Protein AF-A0A933LDY6-F1 (afdb_monomer_lite)

Foldseek 3Di:
DADPQPRHDDDPPDQADPPQRDGPPPPDPDDPPDDDPDDDDDDDDDDDDPPDPDPPDDDDDDDDDPDDPPDDDDDDPDDDPDPDDDPDDDDDDDDDDDDDDDDDDDDPPDDPPPPLVQQAPQDPDPQLVLLLVLLVLLLVLQPDFFKKKFKDDPDTDIDTDGLCNLAVLLNVLSNQLSVQLNQLVRSVSSVQLLSLLLNLLSLLLLLLSLLLSLLSRVVSVVSNVVSVVVSVGDIDMDMDRDPSSVSSNVSNVSSNVSNVVSCVSLPDPPAAADLVLLVLLLLLLVLLLVQLLPDDDQFHSCQLQDFLADDDPVVVVVVVVPPDDDDDDDYHGRVSSVSLNSLSVSLNCQSNQLSVSRASSSLSSNCSNCRSQLSLQVCLQVVPDPHRAHRSNGGPPDPGRHGGPSSVSSSVSNVVSSVSSNVSNVVVSVD

Secondary structure (DSSP, 8-state):
-B-TTT--B--TT-SB-TTT--B-TT-----TT------PPP---PPPP---PPPPPP----PPPPP---PPPP--------------------PPP----------------------------HHHHHHHHHHHHHHHHHHSEEEEEEEEESS-EEEEEEHHHH-TTHHHHHHHHHHHHHHHHHHHHTT-HHHHHHHHHHHHHHHHHHHHHHHHHHHHHHHHHHHHHHTT--EEEEEEE-HHHHHHHHHHHHHHHHHHHHGGGGG--S----HHHHHHHHHHHHHHHHHTTS--TT--SGGGT--S----HHHHHHHHH-TTS---SSS---HHHHHHHHHHHHHHHHHHHHHHH-SHHHHHHHHHHHHHHHHHHHHHHTT-SSS---GGGSSTT-S--PPPHHHHHHHHHHHHHHHHHHHHHHHTT--

Radius of gyration: 30.81 Å; chains: 1; bounding box: 64×59×115 Å

Sequence (431 aa):
MFCPSCGVGAQTGQKFCSSCGASLTGVPLGDISDLPTEAVPAAGAFLPPPSFAPPPAPTNSSAPTPPTVVEPAPLDPTVFDFEQYDTTGSLQVITPPTDVLPTQAQGPVTAEVPAVEDAQPFGLTPLLILAVLTGAVTILAAVLDQISYRVSGDVNDALSLTMNDLSSNSLVACIIASVLLVAGAAIGATGRRIGVGLAGGTGLALAGFAAFTASQDVAVLDTLKRGLAEGGITYQLTTTLEVGFWLSIATAVLGALIAGVSVVGALDRRARIHPAVGAAGVLGTLAVVIGSLLPQQSGALADNFSSDQAVGAVQFWKAFFRLTLDIDHASQPPITTYLRLLVLFLLLVGGLVGFIAGTRWGVGMALGSVSVSVWLWASSWAEVGDLPFGIASGNVGSTDFTPHVVTSVGMVVVLVSTCTGAVLAFTSQRR

Structure (mmCIF, N/CA/C/O backbone):
data_AF-A0A933LDY6-F1
#
_entry.id   AF-A0A933LDY6-F1
#
loop_
_atom_site.group_PDB
_atom_site.id
_atom_site.type_symbol
_atom_site.label_atom_id
_atom_site.label_alt_id
_atom_site.label_comp_id
_atom_site.label_asym_id
_atom_site.label_entity_id
_atom_site.label_seq_id
_atom_site.pdbx_PDB_ins_code
_atom_site.Cartn_x
_atom_site.Cartn_y
_atom_site.Cartn_z
_atom_site.occupancy
_atom_site.B_iso_or_equiv
_atom_site.auth_seq_id
_atom_site.auth_comp_id
_atom_site.auth_asym_id
_atom_site.auth_atom_id
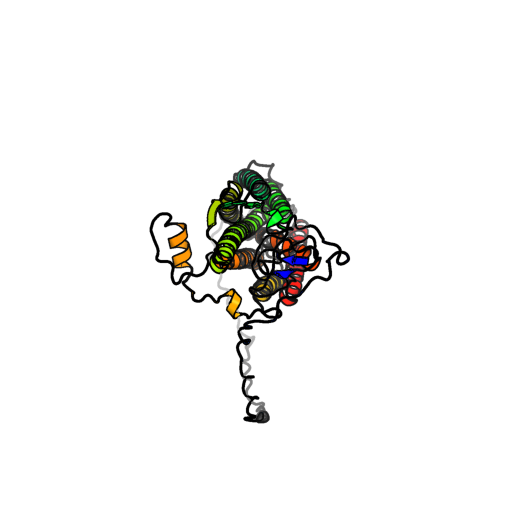_atom_site.pdbx_PDB_model_num
ATOM 1 N N . MET A 1 1 ? 6.153 -18.322 -29.793 1.00 74.06 1 MET A N 1
ATOM 2 C CA . MET A 1 1 ? 6.594 -17.062 -30.436 1.00 74.06 1 MET A CA 1
ATOM 3 C C . MET A 1 1 ? 8.059 -16.837 -30.094 1.00 74.06 1 MET A C 1
ATOM 5 O O . MET A 1 1 ? 8.483 -17.295 -29.041 1.00 74.06 1 MET A O 1
ATOM 9 N N . PHE A 1 2 ? 8.840 -16.206 -30.966 1.00 74.62 2 PHE A N 1
ATOM 10 C CA . PHE A 1 2 ? 10.240 -15.872 -30.683 1.00 74.62 2 PHE A CA 1
ATOM 11 C C . PHE A 1 2 ? 10.378 -14.361 -30.576 1.00 74.62 2 PHE A C 1
ATOM 13 O O . PHE A 1 2 ? 9.710 -13.627 -31.305 1.00 74.62 2 PHE A O 1
ATOM 20 N N . CYS A 1 3 ? 11.210 -13.898 -29.649 1.00 73.38 3 CYS A N 1
ATOM 21 C CA . CYS A 1 3 ? 11.494 -12.480 -29.533 1.00 73.38 3 CYS A CA 1
ATOM 22 C C . CYS A 1 3 ? 12.214 -11.997 -30.805 1.00 73.38 3 CYS A C 1
ATOM 24 O O . CYS A 1 3 ? 13.263 -12.551 -31.133 1.00 73.38 3 CYS A O 1
ATOM 26 N N . PRO A 1 4 ? 11.714 -10.964 -31.508 1.00 69.62 4 PRO A N 1
ATOM 27 C CA . PRO A 1 4 ? 12.361 -10.456 -32.719 1.00 69.62 4 PRO A CA 1
ATOM 28 C C . PRO A 1 4 ? 13.710 -9.780 -32.436 1.00 69.62 4 PRO A C 1
ATOM 30 O O . PRO A 1 4 ? 14.502 -9.600 -33.352 1.00 69.62 4 PRO A O 1
ATOM 33 N N . SER A 1 5 ? 13.975 -9.419 -31.176 1.00 71.31 5 SER A N 1
ATOM 34 C CA . SER A 1 5 ? 15.226 -8.785 -30.756 1.00 71.31 5 SER A CA 1
ATOM 35 C C . SER A 1 5 ? 16.330 -9.808 -30.459 1.00 71.31 5 SER A C 1
ATOM 37 O O . SER A 1 5 ? 17.430 -9.693 -30.986 1.00 71.31 5 SER A O 1
ATOM 39 N N . CYS A 1 6 ? 16.044 -10.848 -29.664 1.00 76.19 6 CYS A N 1
ATOM 40 C CA . CYS A 1 6 ? 17.070 -11.796 -29.198 1.00 76.19 6 CYS A CA 1
ATOM 41 C C . CYS A 1 6 ? 16.878 -13.248 -29.665 1.00 76.19 6 CYS A C 1
ATOM 43 O O . CYS A 1 6 ? 17.695 -14.108 -29.348 1.00 76.19 6 CYS A O 1
ATOM 45 N N . GLY A 1 7 ? 15.787 -13.559 -30.371 1.00 70.62 7 GLY A N 1
ATOM 46 C CA . GLY A 1 7 ? 15.494 -14.904 -30.874 1.00 70.62 7 GLY A CA 1
ATOM 47 C C . GLY A 1 7 ? 15.113 -15.935 -29.805 1.00 70.62 7 GLY A C 1
ATOM 48 O O . GLY A 1 7 ? 14.881 -17.094 -30.142 1.00 70.62 7 GLY A O 1
ATOM 49 N N . VAL A 1 8 ? 15.017 -15.553 -28.526 1.00 79.81 8 VAL A N 1
ATOM 50 C CA . VAL A 1 8 ? 14.628 -16.465 -27.438 1.00 79.81 8 VAL A CA 1
ATOM 51 C C . VAL A 1 8 ? 13.125 -16.748 -27.489 1.00 79.81 8 VAL A C 1
ATOM 53 O O . VAL A 1 8 ? 12.316 -15.872 -27.812 1.00 79.81 8 VAL A O 1
ATOM 56 N N . GLY A 1 9 ? 12.745 -17.991 -27.183 1.00 72.69 9 GLY A N 1
ATOM 57 C CA . GLY A 1 9 ? 11.349 -18.412 -27.118 1.00 72.69 9 GLY A CA 1
ATOM 58 C C . GLY A 1 9 ? 10.591 -17.649 -26.032 1.00 72.69 9 GLY A C 1
ATOM 59 O O . GLY A 1 9 ? 10.960 -17.698 -24.862 1.00 72.69 9 GLY A O 1
ATOM 60 N N . ALA A 1 10 ? 9.527 -16.959 -26.429 1.00 79.56 10 ALA A N 1
ATOM 61 C CA . ALA A 1 10 ? 8.610 -16.272 -25.534 1.00 79.56 10 ALA A CA 1
ATOM 62 C C . ALA A 1 10 ? 7.290 -17.048 -25.426 1.00 79.56 10 ALA A C 1
ATOM 64 O O . ALA A 1 10 ? 6.814 -17.654 -26.398 1.00 79.56 10 ALA A O 1
ATOM 65 N N . GLN A 1 11 ? 6.713 -17.038 -24.226 1.00 72.50 11 GLN A N 1
ATOM 66 C CA . GLN A 1 11 ? 5.438 -17.693 -23.951 1.00 72.50 11 GLN A CA 1
ATOM 67 C C . GLN A 1 11 ? 4.286 -16.881 -24.552 1.00 72.50 11 GLN A C 1
ATOM 69 O O . GLN A 1 11 ? 4.320 -15.650 -24.588 1.00 72.50 11 GLN A O 1
ATOM 74 N N . THR A 1 12 ? 3.259 -17.575 -25.038 1.00 63.41 12 THR A N 1
ATOM 75 C CA . THR A 1 12 ? 2.059 -16.949 -25.603 1.00 63.41 12 THR A CA 1
ATOM 76 C C . THR A 1 12 ? 1.403 -16.045 -24.553 1.00 63.41 12 THR A C 1
ATOM 78 O O . THR A 1 12 ? 1.076 -16.516 -23.469 1.00 63.41 12 THR A O 1
ATOM 81 N N . GLY A 1 13 ? 1.229 -14.756 -24.865 1.00 68.75 13 GLY A N 1
ATOM 82 C CA . GLY A 1 13 ? 0.670 -13.752 -23.944 1.00 68.75 13 GLY A CA 1
ATOM 83 C C . GLY A 1 13 ? 1.704 -12.888 -23.206 1.00 68.75 13 GLY A C 1
ATOM 84 O O . GLY A 1 13 ? 1.324 -11.901 -22.580 1.00 68.75 13 GLY A O 1
ATOM 85 N N . GLN A 1 14 ? 3.007 -13.182 -23.312 1.00 72.19 14 GLN A N 1
ATOM 86 C CA . GLN A 1 14 ? 4.049 -12.305 -22.765 1.00 72.19 14 GLN A CA 1
ATOM 87 C C . GLN A 1 14 ? 4.124 -10.987 -23.544 1.00 72.19 14 GLN A C 1
ATOM 89 O O . GLN A 1 14 ? 4.352 -10.988 -24.753 1.00 72.19 14 GLN A O 1
ATOM 94 N N . LYS A 1 15 ? 3.985 -9.859 -22.835 1.00 76.25 15 LYS A N 1
ATOM 95 C CA . LYS A 1 15 ? 4.167 -8.508 -23.398 1.00 76.25 15 LYS A CA 1
ATOM 96 C C . LYS A 1 15 ? 5.639 -8.123 -23.545 1.00 76.25 15 LYS A C 1
ATOM 98 O O . LYS A 1 15 ? 5.948 -7.269 -24.364 1.00 76.25 15 LYS A O 1
ATOM 103 N N . PHE A 1 16 ? 6.537 -8.775 -22.807 1.00 78.88 16 PHE A N 1
ATOM 104 C CA . PHE A 1 16 ? 7.978 -8.524 -22.841 1.00 78.88 16 PHE A CA 1
ATOM 105 C C . PHE A 1 16 ? 8.756 -9.838 -22.862 1.00 78.88 16 PHE A C 1
ATOM 107 O O . PHE A 1 16 ? 8.348 -10.826 -22.250 1.00 78.88 16 PHE A O 1
ATOM 114 N N . CYS A 1 17 ? 9.893 -9.854 -23.554 1.00 75.44 17 CYS A N 1
ATOM 115 C CA . CYS A 1 17 ? 10.797 -10.994 -23.544 1.00 75.44 17 CYS A CA 1
ATOM 116 C C . CYS A 1 17 ? 11.490 -11.109 -22.182 1.00 75.44 17 CYS A C 1
ATOM 118 O O . CYS A 1 17 ? 12.206 -10.198 -21.774 1.00 75.44 17 CYS A O 1
ATOM 120 N N . SER A 1 18 ? 11.354 -12.256 -21.517 1.00 71.94 18 SER A N 1
ATOM 121 C CA . SER A 1 18 ? 12.013 -12.524 -20.231 1.00 71.94 18 SER A CA 1
ATOM 122 C C . SER A 1 18 ? 13.542 -12.542 -20.304 1.00 71.94 18 SER A C 1
ATOM 124 O O . SER A 1 18 ? 14.196 -12.403 -19.277 1.00 71.94 18 SER A O 1
ATOM 126 N N . SER A 1 19 ? 14.118 -12.715 -21.498 1.00 69.44 19 SER A N 1
ATOM 127 C CA . SER A 1 19 ? 15.571 -12.765 -21.676 1.00 69.44 19 SER A CA 1
ATOM 128 C C . SER A 1 19 ? 16.202 -11.404 -21.946 1.00 69.44 19 SER A C 1
ATOM 130 O O . SER A 1 19 ? 17.315 -11.178 -21.493 1.00 69.44 19 SER A O 1
ATOM 132 N N . CYS A 1 20 ? 15.554 -10.529 -22.718 1.00 68.69 20 CYS A N 1
ATOM 133 C CA . CYS A 1 20 ? 16.166 -9.266 -23.159 1.00 68.69 20 CYS A CA 1
ATOM 134 C C . CYS A 1 20 ? 15.296 -8.028 -22.899 1.00 68.69 20 CYS A C 1
ATOM 136 O O . CYS A 1 20 ? 15.661 -6.927 -23.297 1.00 68.69 20 CYS A O 1
ATOM 138 N N . GLY A 1 21 ? 14.114 -8.194 -22.301 1.00 66.81 21 GLY A N 1
ATOM 139 C CA . GLY A 1 21 ? 13.194 -7.103 -21.968 1.00 66.81 21 GLY A CA 1
ATOM 140 C C . GLY A 1 21 ? 12.489 -6.447 -23.159 1.00 66.81 21 GLY A C 1
ATOM 141 O O . GLY A 1 21 ? 11.693 -5.535 -22.956 1.00 66.81 21 GLY A O 1
ATOM 142 N N . ALA A 1 22 ? 12.742 -6.890 -24.395 1.00 69.06 22 ALA A N 1
ATOM 143 C CA . ALA A 1 22 ? 12.128 -6.293 -25.579 1.00 69.06 22 ALA A CA 1
ATOM 144 C C . ALA A 1 22 ? 10.609 -6.502 -25.585 1.00 69.06 22 ALA A C 1
ATOM 146 O O . ALA A 1 22 ? 10.127 -7.592 -25.262 1.00 69.06 22 ALA A O 1
ATOM 147 N N . SER A 1 23 ? 9.874 -5.464 -25.987 1.00 77.12 23 SER A N 1
ATOM 148 C CA . SER A 1 23 ? 8.426 -5.534 -26.140 1.00 77.12 23 SER A CA 1
ATOM 149 C C . SER A 1 23 ? 8.034 -6.544 -27.221 1.00 77.12 23 SER A C 1
ATOM 151 O O . SER A 1 23 ? 8.659 -6.634 -28.278 1.00 77.12 23 SER A O 1
ATOM 153 N N . LEU A 1 24 ? 6.999 -7.324 -26.934 1.00 78.62 24 LEU A N 1
ATOM 154 C CA . LEU A 1 24 ? 6.412 -8.328 -27.820 1.00 78.62 24 LEU A CA 1
ATOM 155 C C . LEU A 1 24 ? 4.993 -7.931 -28.258 1.00 78.62 24 LEU A C 1
ATOM 157 O O . LEU A 1 24 ? 4.336 -8.686 -28.979 1.00 78.62 24 LEU A O 1
ATOM 161 N N . THR A 1 25 ? 4.504 -6.752 -27.854 1.00 67.62 25 THR A N 1
ATOM 162 C CA . THR A 1 25 ? 3.221 -6.222 -28.327 1.00 67.62 25 THR A CA 1
ATOM 163 C C . THR A 1 25 ? 3.289 -5.907 -29.823 1.00 67.62 25 THR A C 1
ATOM 165 O O . THR A 1 25 ? 4.160 -5.181 -30.288 1.00 67.62 25 THR A O 1
ATOM 168 N N . GLY A 1 26 ? 2.356 -6.472 -30.595 1.00 58.69 26 GLY A N 1
ATOM 169 C CA . GLY A 1 26 ? 2.263 -6.264 -32.046 1.00 58.69 26 GLY A CA 1
ATOM 170 C C . GLY A 1 26 ? 3.010 -7.285 -32.911 1.00 58.69 26 GLY A C 1
ATOM 171 O O . GLY A 1 26 ? 2.910 -7.204 -34.134 1.00 58.69 26 GLY A O 1
ATOM 172 N N . VAL A 1 27 ? 3.702 -8.271 -32.324 1.00 56.81 27 VAL A N 1
ATOM 173 C CA . VAL A 1 27 ? 4.269 -9.392 -33.093 1.00 56.81 27 VAL A CA 1
ATOM 174 C C . VAL A 1 27 ? 3.124 -10.335 -33.489 1.00 56.81 27 VAL A C 1
ATOM 176 O O . VAL A 1 27 ? 2.488 -10.906 -32.597 1.00 56.81 27 VAL A O 1
ATOM 179 N N . PRO A 1 28 ? 2.812 -10.507 -34.789 1.00 51.94 28 PRO A N 1
ATOM 180 C CA . PRO A 1 28 ? 1.749 -11.412 -35.202 1.00 51.94 28 PRO A CA 1
ATOM 181 C C . PRO A 1 28 ? 2.082 -12.835 -34.743 1.00 51.94 28 PRO A C 1
ATOM 183 O O . PRO A 1 28 ? 3.217 -13.299 -34.880 1.00 51.94 28 PRO A O 1
ATOM 186 N N . LEU A 1 29 ? 1.084 -13.527 -34.189 1.00 52.09 29 LEU A N 1
ATOM 187 C CA . LEU A 1 29 ? 1.144 -14.961 -33.921 1.00 52.09 29 LEU A CA 1
ATOM 188 C C . LEU A 1 29 ? 1.266 -15.671 -35.272 1.00 52.09 29 LEU A C 1
ATOM 190 O O . LEU A 1 29 ? 0.265 -15.976 -35.910 1.00 52.09 29 LEU A O 1
ATOM 194 N N . GLY A 1 30 ? 2.495 -15.849 -35.752 1.00 48.00 30 GLY A N 1
ATOM 195 C CA . GLY A 1 30 ? 2.749 -16.631 -36.951 1.00 48.00 30 GLY A CA 1
ATOM 196 C C . GLY A 1 30 ? 2.315 -18.071 -36.706 1.00 48.00 30 GLY A C 1
ATOM 197 O O . GLY A 1 30 ? 2.852 -18.729 -35.811 1.00 48.00 30 GLY A O 1
ATOM 198 N N . ASP A 1 31 ? 1.344 -18.541 -37.488 1.00 39.34 31 ASP A N 1
ATOM 199 C CA . ASP A 1 31 ? 1.045 -19.962 -37.613 1.00 39.34 31 ASP A CA 1
ATOM 200 C C . ASP A 1 31 ? 2.306 -20.689 -38.092 1.00 39.34 31 ASP A C 1
ATOM 202 O O . ASP A 1 31 ? 2.975 -20.264 -39.034 1.00 39.34 31 ASP A O 1
ATOM 206 N N . ILE A 1 32 ? 2.629 -21.813 -37.454 1.00 48.03 32 ILE A N 1
ATOM 207 C CA . ILE A 1 32 ? 3.851 -22.606 -37.691 1.00 48.03 32 ILE A CA 1
ATOM 208 C C . ILE A 1 32 ? 3.772 -23.379 -39.035 1.00 48.03 32 ILE A C 1
ATOM 210 O O . ILE A 1 32 ? 4.505 -24.334 -39.262 1.00 48.03 32 ILE A O 1
ATOM 214 N N . SER A 1 33 ? 2.881 -22.991 -39.951 1.00 39.97 33 SER A N 1
ATOM 215 C CA . SER A 1 33 ? 2.546 -23.793 -41.135 1.00 39.97 33 SER A CA 1
ATOM 216 C C . SER A 1 33 ? 3.197 -23.323 -42.436 1.00 39.97 33 SER A C 1
ATOM 218 O O . SER A 1 33 ? 3.250 -24.114 -43.370 1.00 39.97 33 SER A O 1
ATOM 220 N N . ASP A 1 34 ? 3.760 -22.112 -42.496 1.00 40.84 34 ASP A N 1
ATOM 221 C CA . ASP A 1 34 ? 4.363 -21.580 -43.725 1.00 40.84 34 ASP A CA 1
ATOM 222 C C . ASP A 1 34 ? 5.789 -21.062 -43.485 1.00 40.84 34 ASP A C 1
ATOM 224 O O . ASP A 1 34 ? 6.027 -19.874 -43.271 1.00 40.84 34 ASP A O 1
ATOM 228 N N . LEU A 1 35 ? 6.768 -21.965 -43.571 1.00 39.31 35 LEU A N 1
ATOM 229 C CA . LEU A 1 35 ? 8.140 -21.602 -43.925 1.00 39.31 35 LEU A CA 1
ATOM 230 C C . LEU A 1 35 ? 8.590 -22.449 -45.125 1.00 39.31 35 LEU A C 1
ATOM 232 O O . LEU A 1 35 ? 8.476 -23.678 -45.078 1.00 39.31 35 LEU A O 1
ATOM 236 N N . PRO A 1 36 ? 9.117 -21.832 -46.200 1.00 38.47 36 PRO A N 1
ATOM 237 C CA . PRO A 1 36 ? 9.726 -22.570 -47.294 1.00 38.47 36 PRO A CA 1
ATOM 238 C C . PRO A 1 36 ? 10.959 -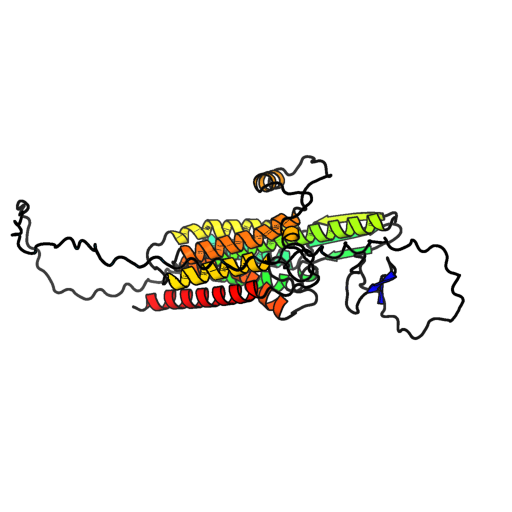23.320 -46.785 1.00 38.47 36 PRO A C 1
ATOM 240 O O . PRO A 1 36 ? 11.818 -22.774 -46.092 1.00 38.47 36 PRO A O 1
ATOM 243 N N . THR A 1 37 ? 11.035 -24.599 -47.144 1.00 42.59 37 THR A N 1
ATOM 244 C CA . THR A 1 37 ? 12.222 -25.437 -46.964 1.00 42.59 37 THR A CA 1
ATOM 245 C C . THR A 1 37 ? 13.303 -24.953 -47.930 1.00 42.59 37 THR A C 1
ATOM 247 O O . THR A 1 37 ? 13.457 -25.506 -49.014 1.00 42.59 37 THR A O 1
ATOM 250 N N . GLU A 1 38 ? 14.043 -23.907 -47.567 1.00 36.94 38 GLU A N 1
ATOM 251 C CA . GLU A 1 38 ? 15.241 -23.495 -48.298 1.00 36.94 38 GLU A CA 1
ATOM 252 C C . GLU A 1 38 ? 16.427 -23.277 -47.350 1.00 36.94 38 GLU A C 1
ATOM 254 O O . GLU A 1 38 ? 16.403 -22.453 -46.443 1.00 36.94 38 GLU A O 1
ATOM 259 N N . ALA A 1 39 ? 17.443 -24.113 -47.583 1.00 32.81 39 ALA A N 1
ATOM 260 C CA . ALA A 1 39 ? 18.852 -24.023 -47.211 1.00 32.81 39 ALA A CA 1
ATOM 261 C C . ALA A 1 39 ? 19.214 -23.277 -45.912 1.00 32.81 39 ALA A C 1
ATOM 263 O O . ALA A 1 39 ? 19.527 -22.091 -45.901 1.00 32.81 39 ALA A O 1
ATOM 264 N N . VAL A 1 40 ? 19.346 -24.061 -44.841 1.00 35.84 40 VAL A N 1
ATOM 265 C CA . VAL A 1 40 ? 20.198 -23.755 -43.685 1.00 35.84 40 VAL A CA 1
ATOM 266 C C . VAL A 1 40 ? 21.640 -23.520 -44.169 1.00 35.84 40 VAL A C 1
ATOM 268 O O . VAL A 1 40 ? 22.250 -24.467 -44.679 1.00 35.84 40 VAL A O 1
ATOM 271 N N . PRO A 1 41 ? 22.240 -22.325 -44.007 1.00 33.31 41 PRO A N 1
ATOM 272 C CA . PRO A 1 41 ? 23.684 -22.205 -44.084 1.00 33.31 41 PRO A CA 1
ATOM 273 C C . PRO A 1 41 ? 24.307 -22.843 -42.837 1.00 33.31 41 PRO A C 1
ATOM 275 O O . PRO A 1 41 ? 23.819 -22.712 -41.715 1.00 33.31 41 PRO A O 1
ATOM 278 N N . ALA A 1 42 ? 25.374 -23.593 -43.089 1.00 28.70 42 ALA A N 1
ATOM 279 C CA . ALA A 1 42 ? 26.071 -24.440 -42.142 1.00 28.70 42 ALA A CA 1
ATOM 280 C C . ALA A 1 42 ? 26.491 -23.721 -40.850 1.00 28.70 42 ALA A C 1
ATOM 282 O O . ALA A 1 42 ? 26.920 -22.568 -40.850 1.00 28.70 42 ALA A O 1
ATOM 283 N N . ALA A 1 43 ? 26.422 -24.491 -39.764 1.00 41.72 43 ALA A N 1
ATOM 284 C CA . ALA A 1 43 ? 26.970 -24.201 -38.453 1.00 41.72 43 ALA A CA 1
ATOM 285 C C . ALA A 1 43 ? 28.381 -23.585 -38.517 1.00 41.72 43 ALA A C 1
ATOM 287 O O . ALA A 1 43 ? 29.308 -24.178 -39.068 1.00 41.72 43 ALA A O 1
ATOM 288 N N . GLY A 1 44 ? 28.546 -22.426 -37.878 1.00 29.08 44 GLY A N 1
ATOM 289 C CA . GLY A 1 44 ? 29.834 -21.777 -37.670 1.00 29.08 44 GLY A CA 1
ATOM 290 C C . GLY A 1 44 ? 29.827 -20.960 -36.380 1.00 29.08 44 GLY A C 1
ATOM 291 O O . GLY A 1 44 ? 29.131 -19.958 -36.296 1.00 29.08 44 GLY A O 1
ATOM 292 N N . ALA A 1 45 ? 30.628 -21.411 -35.409 1.00 27.56 45 ALA A N 1
ATOM 293 C CA . ALA A 1 45 ? 30.982 -20.763 -34.140 1.00 27.56 45 ALA A CA 1
ATOM 294 C C . ALA A 1 45 ? 29.877 -20.625 -33.070 1.00 27.56 45 ALA A C 1
ATOM 296 O O . ALA A 1 45 ? 29.500 -19.533 -32.656 1.00 27.56 45 ALA A O 1
ATOM 297 N N . PHE A 1 46 ? 29.468 -21.769 -32.512 1.00 31.20 46 PHE A N 1
ATOM 298 C CA . PHE A 1 46 ? 29.059 -21.819 -31.107 1.00 31.20 46 PHE A CA 1
ATOM 299 C C . PHE A 1 46 ? 30.225 -21.340 -30.229 1.00 31.20 46 PHE A C 1
ATOM 301 O O . PHE A 1 46 ? 31.313 -21.919 -30.280 1.00 31.20 46 PHE A O 1
ATOM 308 N N . LEU A 1 47 ? 29.996 -20.338 -29.381 1.00 29.67 47 LEU A N 1
ATOM 309 C CA . LEU A 1 47 ? 30.750 -20.255 -28.133 1.00 29.67 47 LEU A CA 1
ATOM 310 C C . LEU A 1 47 ? 30.336 -21.464 -27.276 1.00 29.67 47 LEU A C 1
ATOM 312 O O . LEU A 1 47 ? 29.135 -21.734 -27.170 1.00 29.67 47 LEU A O 1
ATOM 316 N N . PRO A 1 48 ? 31.280 -22.224 -26.692 1.00 31.86 48 PRO A N 1
ATOM 317 C CA . PRO A 1 48 ? 30.911 -23.274 -25.759 1.00 31.86 48 PRO A CA 1
ATOM 318 C C . PRO A 1 48 ? 30.178 -22.643 -24.563 1.00 31.86 48 PRO A C 1
ATOM 320 O O . PRO A 1 48 ? 30.574 -21.562 -24.113 1.00 31.86 48 PRO A O 1
ATOM 323 N N . PRO A 1 49 ? 29.129 -23.293 -24.025 1.00 38.25 49 PRO A N 1
ATOM 324 C CA . PRO A 1 49 ? 28.552 -22.871 -22.756 1.00 38.25 49 PRO A CA 1
ATOM 325 C C . PRO A 1 49 ? 29.660 -22.844 -21.691 1.00 38.25 49 PRO A C 1
ATOM 327 O O . PRO A 1 49 ? 30.557 -23.696 -21.741 1.00 38.25 49 PRO A O 1
ATOM 330 N N . PRO A 1 50 ? 29.638 -21.903 -20.728 1.00 32.53 50 PRO A N 1
ATOM 331 C CA . PRO A 1 50 ? 30.572 -21.947 -19.616 1.00 32.53 50 PRO A CA 1
ATOM 332 C C . PRO A 1 50 ? 30.440 -23.307 -18.923 1.00 32.53 50 PRO A C 1
ATOM 334 O O . PRO A 1 50 ? 29.406 -23.646 -18.350 1.00 32.53 50 PRO A O 1
ATOM 337 N N . SER A 1 51 ? 31.503 -24.106 -19.025 1.00 32.41 51 SER A N 1
ATOM 338 C CA . SER A 1 51 ? 31.684 -25.334 -18.263 1.00 32.41 51 SER A CA 1
ATOM 339 C C . SER A 1 51 ? 31.841 -24.948 -16.797 1.00 32.41 51 SER A C 1
ATOM 341 O O . SER A 1 51 ? 32.956 -24.770 -16.304 1.00 32.41 51 SER A O 1
ATOM 343 N N . PHE A 1 52 ? 30.729 -24.828 -16.082 1.00 41.84 52 PHE A N 1
ATOM 344 C CA . PHE A 1 52 ? 30.767 -24.939 -14.636 1.00 41.84 52 PHE A CA 1
ATOM 345 C C . PHE A 1 52 ? 31.019 -26.408 -14.316 1.00 41.84 52 PHE A C 1
ATOM 347 O O . PHE A 1 52 ? 30.172 -27.267 -14.565 1.00 41.84 52 PHE A O 1
ATOM 354 N N . ALA A 1 53 ? 32.216 -26.703 -13.808 1.00 33.62 53 ALA A N 1
ATOM 355 C CA . ALA A 1 53 ? 32.453 -27.977 -13.151 1.00 33.62 53 ALA A CA 1
ATOM 356 C C . ALA A 1 53 ? 31.351 -28.164 -12.093 1.00 33.62 53 ALA A C 1
ATOM 358 O O . ALA A 1 53 ? 31.077 -27.212 -11.351 1.00 33.62 53 ALA A O 1
ATOM 359 N N . PRO A 1 54 ? 30.697 -29.337 -12.017 1.00 46.22 54 PRO A N 1
ATOM 360 C CA . PRO A 1 54 ? 29.783 -29.598 -10.920 1.00 46.22 54 PRO A CA 1
ATOM 361 C C . PRO A 1 54 ? 30.545 -29.367 -9.607 1.00 46.22 54 PRO A C 1
ATOM 363 O O . PRO A 1 54 ? 31.707 -29.784 -9.506 1.00 46.22 54 PRO A O 1
ATOM 366 N N . PRO A 1 55 ? 29.945 -28.674 -8.621 1.00 48.47 55 PRO A N 1
ATOM 367 C CA . PRO A 1 55 ? 30.582 -28.499 -7.326 1.00 48.47 55 PRO A CA 1
ATOM 368 C C . PRO A 1 55 ? 30.986 -29.879 -6.787 1.00 48.47 55 PRO A C 1
ATOM 370 O O . PRO A 1 55 ? 30.241 -30.848 -6.988 1.00 48.47 55 PRO A O 1
ATOM 373 N N . PRO A 1 56 ? 32.168 -30.006 -6.155 1.00 46.59 56 PRO A N 1
ATOM 374 C CA . PRO A 1 56 ? 32.607 -31.281 -5.611 1.00 46.59 56 PRO A CA 1
ATOM 375 C C . PRO A 1 56 ? 31.511 -31.840 -4.704 1.00 46.59 56 PRO A C 1
ATOM 377 O O . PRO A 1 56 ? 30.933 -31.108 -3.896 1.00 46.59 56 PRO A O 1
ATOM 380 N N . ALA A 1 57 ? 31.211 -33.131 -4.872 1.00 45.31 57 ALA A N 1
ATOM 381 C CA . ALA A 1 57 ? 30.280 -33.839 -4.007 1.00 45.31 57 ALA A CA 1
ATOM 382 C C . ALA A 1 57 ? 30.648 -33.556 -2.540 1.00 45.31 57 ALA A C 1
ATOM 384 O O . ALA A 1 57 ? 31.843 -33.562 -2.220 1.00 45.31 57 ALA A O 1
ATOM 385 N N . PRO A 1 58 ? 29.664 -33.288 -1.661 1.00 44.97 58 PRO A N 1
ATOM 386 C CA . PRO A 1 58 ? 29.941 -32.992 -0.267 1.00 44.97 58 PRO A CA 1
ATOM 387 C C . PRO A 1 58 ? 30.786 -34.121 0.314 1.00 44.97 58 PRO A C 1
ATOM 389 O O . PRO A 1 58 ? 30.389 -35.288 0.328 1.00 44.97 58 PRO A O 1
ATOM 392 N N . THR A 1 59 ? 31.989 -33.773 0.758 1.00 35.41 59 THR A N 1
ATOM 393 C CA . THR A 1 59 ? 32.821 -34.660 1.550 1.00 35.41 59 THR A CA 1
ATOM 394 C C . THR A 1 59 ? 32.053 -34.973 2.824 1.00 35.41 59 THR A C 1
ATOM 396 O O . THR A 1 59 ? 31.815 -34.101 3.657 1.00 35.41 59 THR A O 1
ATOM 399 N N . ASN A 1 60 ? 31.638 -36.234 2.951 1.00 50.66 60 ASN A N 1
ATOM 400 C CA . ASN A 1 60 ? 31.133 -36.805 4.191 1.00 50.66 60 ASN A CA 1
ATOM 401 C C . ASN A 1 60 ? 32.112 -36.460 5.318 1.00 50.66 60 ASN A C 1
ATOM 403 O O . ASN A 1 60 ? 33.206 -37.019 5.378 1.00 50.66 60 ASN A O 1
ATOM 407 N N . SER A 1 61 ? 31.724 -35.540 6.198 1.00 39.78 61 SER A N 1
ATOM 408 C CA . SER A 1 61 ? 32.477 -35.253 7.409 1.00 39.78 61 SER A CA 1
ATOM 409 C C . SER A 1 61 ? 31.527 -35.030 8.577 1.00 39.78 61 SER A C 1
ATOM 411 O O . SER A 1 61 ? 30.746 -34.080 8.609 1.00 39.78 61 SER A O 1
ATOM 413 N N . SER A 1 62 ? 31.666 -35.943 9.540 1.00 39.38 62 SER A N 1
ATOM 414 C CA . SER A 1 62 ? 31.064 -36.020 10.877 1.00 39.38 62 SER A CA 1
ATOM 415 C C . SER A 1 62 ? 29.550 -36.241 10.959 1.00 39.38 62 SER A C 1
ATOM 417 O O . SER A 1 62 ? 28.738 -35.326 10.870 1.00 39.38 62 SER A O 1
ATOM 419 N N . ALA A 1 63 ? 29.203 -37.501 11.238 1.00 45.56 63 ALA A N 1
ATOM 420 C CA . ALA A 1 63 ? 27.938 -37.901 11.836 1.00 45.56 63 ALA A CA 1
ATOM 421 C C . ALA A 1 63 ? 27.619 -37.046 13.082 1.00 45.56 63 ALA A C 1
ATOM 423 O O . ALA A 1 63 ? 28.541 -36.703 13.829 1.00 45.56 63 ALA A O 1
ATOM 424 N N . PRO A 1 64 ? 26.339 -36.727 13.343 1.00 47.16 64 PRO A N 1
ATOM 425 C CA . PRO A 1 64 ? 25.954 -36.049 14.568 1.00 47.16 64 PRO A CA 1
ATOM 426 C C . PRO A 1 64 ? 26.272 -36.953 15.761 1.00 47.16 64 PRO A C 1
ATOM 428 O O . PRO A 1 64 ? 25.796 -38.087 15.848 1.00 47.16 64 PRO A O 1
ATOM 431 N N . THR A 1 65 ? 27.084 -36.446 16.686 1.00 46.16 65 THR A N 1
ATOM 432 C CA . THR A 1 65 ? 27.227 -37.026 18.019 1.00 46.16 65 THR A CA 1
ATOM 433 C C . THR A 1 65 ? 25.827 -37.119 18.638 1.00 46.16 65 THR A C 1
ATOM 435 O O . THR A 1 65 ? 25.097 -36.122 18.602 1.00 46.16 65 THR A O 1
ATOM 438 N N . PRO A 1 66 ? 25.407 -38.280 19.171 1.00 59.06 66 PRO A N 1
ATOM 439 C CA . PRO A 1 66 ? 24.121 -38.386 19.846 1.00 59.06 66 PRO A CA 1
ATOM 440 C C . PRO A 1 66 ? 24.066 -37.377 21.003 1.00 59.06 66 PRO A C 1
ATOM 442 O O . PRO A 1 66 ? 25.097 -37.125 21.635 1.00 59.06 66 PRO A O 1
ATOM 445 N N . PRO A 1 67 ? 22.895 -36.781 21.289 1.00 58.19 67 PRO A N 1
ATOM 446 C CA . PRO A 1 67 ? 22.766 -35.871 22.413 1.00 58.19 67 PRO A CA 1
ATOM 447 C C . PRO A 1 67 ? 23.143 -36.616 23.695 1.00 58.19 67 PRO A C 1
ATOM 449 O O . PRO A 1 67 ? 22.558 -37.651 24.018 1.00 58.19 67 PRO A O 1
ATOM 452 N N . THR A 1 68 ? 24.126 -36.088 24.424 1.00 54.66 68 THR A N 1
ATOM 453 C CA . THR A 1 68 ? 24.383 -36.493 25.803 1.00 54.66 68 THR A CA 1
ATOM 454 C C . THR A 1 68 ? 23.109 -36.224 26.592 1.00 54.66 68 THR A C 1
ATOM 456 O O . THR A 1 68 ? 22.742 -35.071 26.823 1.00 54.66 68 THR A O 1
ATOM 459 N N . VAL A 1 69 ? 22.414 -37.295 26.968 1.00 55.75 69 VAL A N 1
ATOM 460 C CA . VAL A 1 69 ? 21.336 -37.254 27.950 1.00 55.75 69 VAL A CA 1
ATOM 461 C C . VAL A 1 69 ? 21.966 -36.781 29.253 1.00 55.75 69 VAL A C 1
ATOM 463 O O . VAL A 1 69 ? 22.698 -37.521 29.904 1.00 55.75 69 VAL A O 1
ATOM 466 N N . VAL A 1 70 ? 21.730 -35.518 29.602 1.00 51.75 70 VAL A N 1
ATOM 467 C CA . VAL A 1 70 ? 21.954 -35.044 30.964 1.00 51.75 70 VAL A CA 1
ATOM 468 C C . VAL A 1 70 ? 20.827 -35.642 31.790 1.00 51.75 70 VAL A C 1
ATOM 470 O O . VAL A 1 70 ? 19.678 -35.211 31.699 1.00 51.75 70 VAL A O 1
ATOM 473 N N . GLU A 1 71 ? 21.152 -36.691 32.536 1.00 50.84 71 GLU A N 1
ATOM 474 C CA . GLU A 1 71 ? 20.291 -37.223 33.582 1.00 50.84 71 GLU A CA 1
ATOM 475 C C . GLU A 1 71 ? 20.051 -36.102 34.610 1.00 50.84 71 GLU A C 1
ATOM 477 O O . GLU A 1 71 ? 21.022 -35.537 35.129 1.00 50.84 71 GLU A O 1
ATOM 482 N N . PRO A 1 72 ? 18.796 -35.691 34.866 1.00 53.72 72 PRO A N 1
ATOM 483 C CA . PRO A 1 72 ? 18.524 -34.692 35.884 1.00 53.72 72 PRO A CA 1
ATOM 484 C C . PRO A 1 72 ? 18.922 -35.262 37.245 1.00 53.72 72 PRO A C 1
ATOM 486 O O . PRO A 1 72 ? 18.462 -36.333 37.641 1.00 53.72 72 PRO A O 1
ATOM 489 N N . ALA A 1 73 ? 19.781 -34.533 37.959 1.00 57.66 73 ALA A N 1
ATOM 490 C CA . ALA A 1 73 ? 20.100 -34.838 39.345 1.00 57.66 73 ALA A CA 1
ATOM 491 C C . ALA A 1 73 ? 18.797 -34.941 40.167 1.00 57.66 73 ALA A C 1
ATOM 493 O O . ALA A 1 73 ? 17.870 -34.155 39.930 1.00 57.66 73 ALA A O 1
ATOM 494 N N . PRO A 1 74 ? 18.701 -35.888 41.117 1.00 54.34 74 PRO A N 1
ATOM 495 C CA . PRO A 1 74 ? 17.526 -36.010 41.966 1.00 54.34 74 PRO A CA 1
ATOM 496 C C . PRO A 1 74 ? 17.293 -34.692 42.711 1.00 54.34 74 PRO A C 1
ATOM 498 O O . PRO A 1 74 ? 18.191 -34.170 43.371 1.00 54.34 74 PRO A O 1
ATOM 501 N N . LEU A 1 75 ? 16.080 -34.154 42.572 1.00 47.81 75 LEU A N 1
ATOM 502 C CA . LEU A 1 75 ? 15.596 -33.035 43.370 1.00 47.81 75 LEU A CA 1
ATOM 503 C C . LEU A 1 75 ? 15.628 -33.448 44.843 1.00 47.81 75 LEU A C 1
ATOM 505 O O . LEU A 1 75 ? 14.903 -34.357 45.248 1.00 47.81 75 LEU A O 1
ATOM 509 N N . ASP A 1 76 ? 16.472 -32.777 45.618 1.00 46.81 76 ASP A N 1
ATOM 510 C CA . ASP A 1 76 ? 16.478 -32.848 47.073 1.00 46.81 76 ASP A CA 1
ATOM 511 C C . ASP A 1 76 ? 15.209 -32.143 47.601 1.00 46.81 76 ASP A C 1
ATOM 513 O O . ASP A 1 76 ? 15.023 -30.953 47.329 1.00 46.81 76 ASP A O 1
ATOM 517 N N . PRO A 1 77 ? 14.278 -32.833 48.287 1.00 51.97 77 PRO A N 1
ATOM 518 C CA . PRO A 1 77 ? 12.994 -32.258 48.684 1.00 51.97 77 PRO A CA 1
ATOM 519 C C . PRO A 1 77 ? 13.059 -31.458 49.993 1.00 51.97 77 PRO A C 1
ATOM 521 O O . PRO A 1 77 ? 12.035 -31.275 50.651 1.00 51.97 77 PRO A O 1
ATOM 524 N N . THR A 1 78 ? 14.225 -30.960 50.398 1.00 52.84 78 THR A N 1
ATOM 525 C CA . THR A 1 78 ? 14.348 -30.171 51.624 1.00 52.84 78 THR A CA 1
ATOM 526 C C . THR A 1 78 ? 14.879 -28.780 51.333 1.00 52.84 78 THR A C 1
ATOM 528 O O . THR A 1 78 ? 16.076 -28.596 51.156 1.00 52.84 78 THR A O 1
ATOM 531 N N . VAL A 1 79 ? 13.946 -27.824 51.292 1.00 48.56 79 VAL A N 1
ATOM 532 C CA . VAL A 1 79 ? 13.984 -26.455 51.855 1.00 48.56 79 VAL A CA 1
ATOM 533 C C . VAL A 1 79 ? 13.022 -25.595 51.023 1.00 48.56 79 VAL A C 1
ATOM 535 O O . VAL A 1 79 ? 13.399 -24.893 50.090 1.00 48.56 79 VAL A O 1
ATOM 538 N N . PHE A 1 80 ? 11.734 -25.689 51.361 1.00 38.12 80 PHE A N 1
ATOM 539 C CA . PHE A 1 80 ? 10.791 -24.590 51.176 1.00 38.12 80 PHE A CA 1
ATOM 540 C C . PHE A 1 80 ? 10.629 -23.946 52.550 1.00 38.12 80 PHE A C 1
ATOM 542 O O . PHE A 1 80 ? 9.931 -24.486 53.406 1.00 38.12 80 PHE A O 1
ATOM 549 N N . ASP A 1 81 ? 11.314 -22.826 52.764 1.00 37.91 81 ASP A N 1
ATOM 550 C CA . ASP A 1 81 ? 11.044 -21.948 53.897 1.00 37.91 81 ASP A CA 1
ATOM 551 C C . ASP A 1 81 ? 9.770 -21.166 53.558 1.00 37.91 81 ASP A C 1
ATOM 553 O O . ASP A 1 81 ? 9.771 -20.235 52.749 1.00 37.91 81 ASP A O 1
ATOM 557 N N . PHE A 1 82 ? 8.642 -21.619 54.101 1.00 40.41 82 PHE A N 1
ATOM 558 C CA . PHE A 1 82 ? 7.432 -20.815 54.143 1.00 40.41 82 PHE A CA 1
ATOM 559 C C . PHE A 1 82 ? 7.603 -19.818 55.284 1.00 40.41 82 PHE A C 1
ATOM 561 O O . PHE A 1 82 ? 7.518 -20.191 56.452 1.00 40.41 82 PHE A O 1
ATOM 568 N N . GLU A 1 83 ? 7.819 -18.548 54.947 1.00 37.97 83 GLU A N 1
ATOM 569 C CA . GLU A 1 83 ? 7.665 -17.455 55.902 1.00 37.97 83 GLU A CA 1
ATOM 570 C C . GLU A 1 83 ? 6.200 -17.434 56.368 1.00 37.97 83 GLU A C 1
ATOM 572 O O . GLU A 1 83 ? 5.274 -16.999 55.677 1.00 37.97 83 GLU A O 1
ATOM 577 N N . GLN A 1 84 ? 5.993 -18.026 57.540 1.00 38.62 84 GLN A N 1
ATOM 578 C CA . GLN A 1 84 ? 4.735 -18.116 58.254 1.00 38.62 84 GLN A CA 1
ATOM 579 C C . GLN A 1 84 ? 4.355 -16.715 58.745 1.00 38.62 84 GLN A C 1
ATOM 581 O O . GLN A 1 84 ? 4.888 -16.223 59.737 1.00 38.62 84 GLN A O 1
ATOM 586 N N . TYR A 1 85 ? 3.426 -16.058 58.051 1.00 39.06 85 TYR A N 1
ATOM 587 C CA . TYR A 1 85 ? 2.796 -14.846 58.566 1.00 39.06 85 TYR A CA 1
ATOM 588 C C . TYR A 1 85 ? 1.873 -15.203 59.735 1.00 39.06 85 TYR A C 1
ATOM 590 O O . TYR A 1 85 ? 0.801 -15.781 59.555 1.00 39.06 85 TYR A O 1
ATOM 598 N N . ASP A 1 86 ? 2.308 -14.828 60.935 1.00 33.50 86 ASP A N 1
ATOM 599 C CA . ASP A 1 86 ? 1.532 -14.882 62.170 1.00 33.50 86 ASP A CA 1
ATOM 600 C C . ASP A 1 86 ? 0.379 -13.863 62.111 1.00 33.50 86 ASP A C 1
ATOM 602 O O . ASP A 1 86 ? 0.560 -12.649 62.240 1.00 33.50 86 ASP A O 1
ATOM 606 N N . THR A 1 87 ? -0.848 -14.346 61.924 1.00 47.38 87 THR A N 1
ATOM 607 C CA . THR A 1 87 ? -2.072 -13.556 62.106 1.00 47.38 87 THR A CA 1
ATOM 608 C C . THR A 1 87 ? -2.448 -13.482 63.584 1.00 47.38 87 THR A C 1
ATOM 610 O O . THR A 1 87 ? -3.430 -14.083 64.003 1.00 47.38 87 THR A O 1
ATOM 613 N N . THR A 1 88 ? -1.699 -12.705 64.367 1.00 47.12 88 THR A N 1
ATOM 614 C CA . THR A 1 88 ? -2.146 -12.165 65.666 1.00 47.12 88 THR A CA 1
ATOM 615 C C . THR A 1 88 ? -1.355 -10.901 65.998 1.00 47.12 88 THR A C 1
ATOM 617 O O . THR A 1 88 ? -0.367 -10.929 66.722 1.00 47.12 88 THR A O 1
ATOM 620 N N . GLY A 1 89 ? -1.799 -9.763 65.461 1.00 34.97 89 GLY A N 1
ATOM 621 C CA . GLY A 1 89 ? -1.260 -8.444 65.782 1.00 34.97 89 GLY A CA 1
ATOM 622 C C . GLY A 1 89 ? -2.365 -7.398 65.702 1.00 34.97 89 GLY A C 1
ATOM 623 O O . GLY A 1 89 ? -2.950 -7.177 64.646 1.00 34.97 89 GLY A O 1
ATOM 624 N N . SER A 1 90 ? -2.690 -6.789 66.838 1.00 40.97 90 SER A N 1
ATOM 625 C CA . SER A 1 90 ? -3.690 -5.731 66.976 1.00 40.97 90 SER A CA 1
ATOM 626 C C . SER A 1 90 ? -3.379 -4.538 66.065 1.00 40.97 90 SER A C 1
ATOM 628 O O . SER A 1 90 ? -2.363 -3.866 66.244 1.00 40.97 90 SER A O 1
ATOM 630 N N . LEU A 1 91 ? -4.281 -4.237 65.132 1.00 37.62 91 LEU A N 1
ATOM 631 C CA . LEU A 1 91 ? -4.263 -3.000 64.354 1.00 37.62 91 LEU A CA 1
ATOM 632 C C . LEU A 1 91 ? -4.559 -1.813 65.282 1.00 37.62 91 LEU A C 1
ATOM 634 O O . LEU A 1 91 ? -5.687 -1.647 65.747 1.00 37.62 91 LEU A O 1
ATOM 638 N N . GLN A 1 92 ? -3.552 -0.979 65.550 1.00 38.34 92 GLN A N 1
ATOM 639 C CA . GLN A 1 92 ? -3.795 0.358 66.081 1.00 38.34 92 GLN A CA 1
ATOM 640 C C . GLN A 1 92 ? -4.369 1.239 64.971 1.00 38.34 92 GLN A C 1
ATOM 642 O O . GLN A 1 92 ? -3.726 1.506 63.958 1.00 38.34 92 GLN A O 1
ATOM 647 N N . VAL A 1 93 ? -5.605 1.681 65.184 1.00 41.50 93 VAL A N 1
ATOM 648 C CA . VAL A 1 93 ? -6.279 2.695 64.377 1.00 41.50 93 VAL A CA 1
ATOM 649 C C . VAL A 1 93 ? -5.629 4.043 64.682 1.00 41.50 93 VAL A C 1
ATOM 651 O O . VAL A 1 93 ? -5.829 4.602 65.757 1.00 41.50 93 VAL A O 1
ATOM 654 N N . ILE A 1 94 ? -4.850 4.574 63.740 1.00 38.53 94 ILE A N 1
ATOM 655 C CA . ILE A 1 94 ? -4.440 5.980 63.760 1.00 38.53 94 ILE A CA 1
ATOM 656 C C . ILE A 1 94 ? -5.598 6.786 63.164 1.00 38.53 94 ILE A C 1
ATOM 658 O O . ILE A 1 94 ? -5.835 6.758 61.958 1.00 38.53 94 ILE A O 1
ATOM 662 N N . THR A 1 95 ? -6.352 7.478 64.015 1.00 39.72 95 THR A N 1
ATOM 663 C CA . THR A 1 95 ? -7.346 8.479 63.605 1.00 39.72 95 THR A CA 1
ATOM 664 C C . THR A 1 95 ? -6.647 9.731 63.059 1.00 39.72 95 THR A C 1
ATOM 666 O O . THR A 1 95 ? -5.800 10.281 63.767 1.00 39.72 95 THR A O 1
ATOM 669 N N . PRO A 1 96 ? -6.991 10.236 61.858 1.00 45.88 96 PRO A N 1
ATOM 670 C CA . PRO A 1 96 ? -6.595 11.581 61.446 1.00 45.88 96 PRO A CA 1
ATOM 671 C C . PRO A 1 96 ? -7.364 12.640 62.263 1.00 45.88 96 PRO A C 1
ATOM 673 O O . PRO A 1 96 ? -8.474 12.358 62.724 1.00 45.88 96 PRO A O 1
ATOM 676 N N . PRO A 1 97 ? -6.799 13.845 62.472 1.00 38.34 97 PRO A N 1
ATOM 677 C CA . PRO A 1 97 ? -7.453 14.882 63.255 1.00 38.34 97 PRO A CA 1
ATOM 678 C C . PRO A 1 97 ? -8.705 15.400 62.542 1.00 38.34 97 PRO A C 1
ATOM 680 O O . PRO A 1 97 ? -8.722 15.632 61.334 1.00 38.34 97 PRO A O 1
ATOM 683 N N . THR A 1 98 ? -9.756 15.552 63.339 1.00 41.84 98 THR A N 1
ATOM 684 C CA . THR A 1 98 ? -11.072 16.069 62.983 1.00 41.84 98 THR A CA 1
ATOM 685 C C . THR A 1 98 ? -10.986 17.548 62.611 1.00 41.84 98 THR A C 1
ATOM 687 O O . THR A 1 98 ? -10.839 18.382 63.500 1.00 41.84 98 THR A O 1
ATOM 690 N N . ASP A 1 99 ? -11.166 17.875 61.332 1.00 34.53 99 ASP A N 1
ATOM 691 C CA . ASP A 1 99 ? -11.633 19.197 60.914 1.00 34.53 99 ASP A CA 1
ATOM 692 C C . ASP A 1 99 ? -13.081 19.083 60.428 1.00 34.53 99 ASP A C 1
ATOM 694 O O . ASP A 1 99 ? -13.439 18.268 59.576 1.00 34.53 99 ASP A O 1
ATOM 698 N N . VAL A 1 100 ? -13.935 19.878 61.062 1.00 43.66 100 VAL A N 1
ATOM 699 C CA . VAL A 1 100 ? -15.391 19.891 60.925 1.00 43.66 100 VAL A CA 1
ATOM 700 C C . VAL A 1 100 ? -15.791 20.733 59.711 1.00 43.66 100 VAL A C 1
ATOM 702 O O . VAL A 1 100 ? -15.498 21.923 59.694 1.00 43.66 100 VAL A O 1
ATOM 705 N N . LEU A 1 101 ? -16.540 20.168 58.754 1.00 35.38 101 LEU A N 1
ATOM 706 C CA . LEU A 1 101 ? -17.444 20.906 57.849 1.00 35.38 101 LEU A CA 1
ATOM 707 C C . LEU A 1 101 ? -18.576 19.989 57.324 1.00 35.38 101 LEU A C 1
ATOM 709 O O . LEU A 1 101 ? -18.442 18.766 57.354 1.00 35.38 101 LEU A O 1
ATOM 713 N N . PRO A 1 102 ? -19.739 20.559 56.954 1.00 40.91 102 PRO A N 1
ATOM 714 C CA . PRO A 1 102 ? -21.037 20.055 57.386 1.00 40.91 102 PRO A CA 1
ATOM 715 C C . PRO A 1 102 ? -21.652 18.993 56.473 1.00 40.91 102 PRO A C 1
ATOM 717 O O . PRO A 1 102 ? -21.515 19.009 55.252 1.00 40.91 102 PRO A O 1
ATOM 720 N N . THR A 1 103 ? -22.436 18.134 57.117 1.00 43.16 103 THR A N 1
ATOM 721 C CA . THR A 1 103 ? -23.383 17.173 56.555 1.00 43.16 103 THR A CA 1
ATOM 722 C C . THR A 1 103 ? -24.254 17.798 55.458 1.00 43.16 103 THR A C 1
ATOM 724 O O . THR A 1 103 ? -25.196 18.535 55.741 1.00 43.16 103 THR A O 1
ATOM 727 N N . GLN A 1 104 ? -23.970 17.461 54.200 1.00 37.94 104 GLN A N 1
ATOM 728 C CA . GLN A 1 104 ? -24.930 17.545 53.099 1.00 37.94 104 GLN A CA 1
ATOM 729 C C . GLN A 1 104 ? -25.561 16.161 52.930 1.00 37.94 104 GLN A C 1
ATOM 731 O O . GLN A 1 104 ? -24.870 15.145 52.855 1.00 37.94 104 GLN A O 1
ATOM 736 N N . ALA A 1 105 ? -26.889 16.139 52.957 1.00 37.62 105 ALA A N 1
ATOM 737 C CA . ALA A 1 105 ? -27.719 14.950 52.922 1.00 37.62 105 ALA A CA 1
ATOM 738 C C . ALA A 1 105 ? -27.419 14.066 51.699 1.00 37.62 105 ALA A C 1
ATOM 740 O O . ALA A 1 105 ? -27.425 14.532 50.561 1.00 37.62 105 ALA A O 1
ATOM 741 N N . GLN A 1 106 ? -27.218 12.769 51.940 1.00 38.44 106 GLN A N 1
ATOM 742 C CA . GLN A 1 106 ? -27.258 11.744 50.902 1.00 38.44 106 GLN A CA 1
ATOM 743 C C . GLN A 1 106 ? -28.693 11.642 50.369 1.00 38.44 106 GLN A C 1
ATOM 745 O O . GLN A 1 106 ? -29.555 11.007 50.975 1.00 38.44 106 GLN A O 1
ATOM 750 N N . GLY A 1 107 ? -28.954 12.301 49.241 1.00 38.84 107 GLY A N 1
ATOM 751 C CA . GLY A 1 107 ? -30.079 11.954 48.379 1.00 38.84 107 GLY A CA 1
ATOM 752 C C . GLY A 1 107 ? -29.853 10.577 47.737 1.00 38.84 107 GLY A C 1
ATOM 753 O O . GLY A 1 107 ? -28.706 10.132 47.630 1.00 38.84 107 GLY A O 1
ATOM 754 N N . PRO A 1 108 ? -30.920 9.876 47.318 1.00 40.78 108 PRO A N 1
ATOM 755 C CA . PRO A 1 108 ? -30.785 8.587 46.657 1.00 40.78 108 PRO A CA 1
ATOM 756 C C . PRO A 1 108 ? -29.989 8.761 45.361 1.00 40.78 108 PRO A C 1
ATOM 758 O O . PRO A 1 108 ? -30.246 9.687 44.593 1.00 40.78 108 PRO A O 1
ATOM 761 N N . VAL A 1 109 ? -29.027 7.864 45.138 1.00 47.47 109 VAL A N 1
ATOM 762 C CA . VAL A 1 109 ? -28.228 7.755 43.912 1.00 47.47 109 VAL A CA 1
ATOM 763 C C . VAL A 1 109 ? -29.185 7.501 42.745 1.00 47.47 109 VAL A C 1
ATOM 765 O O . VAL A 1 109 ? -29.557 6.367 42.452 1.00 47.47 109 VAL A O 1
ATOM 768 N N . THR A 1 110 ? -29.657 8.573 42.114 1.00 46.44 110 THR A N 1
ATOM 769 C CA . THR A 1 110 ? -30.349 8.508 40.831 1.00 46.44 110 THR A CA 1
ATOM 770 C C . THR A 1 110 ? -29.355 8.018 39.791 1.00 46.44 110 THR A C 1
ATOM 772 O O . THR A 1 110 ? -28.258 8.561 39.692 1.00 46.44 110 THR A O 1
ATOM 775 N N . ALA A 1 111 ? -29.762 6.973 39.071 1.00 43.69 111 ALA A N 1
ATOM 776 C CA . ALA A 1 111 ? -29.035 6.282 38.017 1.00 43.69 111 ALA A CA 1
ATOM 777 C C . ALA A 1 111 ? -28.052 7.178 37.246 1.00 43.69 111 ALA A C 1
ATOM 779 O O . ALA A 1 111 ? -28.448 8.180 36.649 1.00 43.69 111 ALA A O 1
ATOM 780 N N . GLU A 1 112 ? -26.785 6.763 37.211 1.00 40.97 112 GLU A N 1
ATOM 781 C CA . GLU A 1 112 ? -25.858 7.144 36.150 1.00 40.97 112 GLU A CA 1
ATOM 782 C C . GLU A 1 112 ? -26.503 6.727 34.823 1.00 40.97 112 GLU A C 1
ATOM 784 O O . GLU A 1 112 ? -26.530 5.554 34.450 1.00 40.97 112 GLU A O 1
ATOM 789 N N . VAL A 1 113 ? -27.115 7.692 34.139 1.00 42.50 113 VAL A N 1
ATOM 790 C CA . VAL A 1 113 ? -27.500 7.539 32.740 1.00 42.50 113 VAL A CA 1
ATOM 791 C C . VAL A 1 113 ? -26.195 7.270 31.990 1.00 42.50 113 VAL A C 1
ATOM 793 O O . VAL A 1 113 ? -25.283 8.096 32.105 1.00 42.50 113 VAL A O 1
ATOM 796 N N . PRO A 1 114 ? -26.046 6.146 31.261 1.00 42.84 114 PRO A N 1
ATOM 797 C CA . PRO A 1 114 ? -24.855 5.943 30.457 1.00 42.84 114 PRO A CA 1
ATOM 798 C C . PRO A 1 114 ? -24.781 7.123 29.496 1.00 42.84 114 PRO A C 1
ATOM 800 O O . PRO A 1 114 ? -25.736 7.385 28.762 1.00 42.84 114 PRO A O 1
ATOM 803 N N . ALA A 1 115 ? -23.686 7.879 29.561 1.00 47.75 115 ALA A N 1
ATOM 804 C CA . ALA A 1 115 ? -23.428 8.951 28.622 1.00 47.75 115 ALA A CA 1
ATOM 805 C C . ALA A 1 115 ? -23.401 8.322 27.227 1.00 47.75 115 ALA A C 1
ATOM 807 O O . ALA A 1 115 ? -22.407 7.717 26.823 1.00 47.75 115 ALA A O 1
ATOM 808 N N . VAL A 1 116 ? -24.523 8.413 26.514 1.00 49.66 116 VAL A N 1
ATOM 809 C CA . VAL A 1 116 ? -24.553 8.212 25.075 1.00 49.66 116 VAL A CA 1
ATOM 810 C C . VAL A 1 116 ? -23.534 9.213 24.559 1.00 49.66 116 VAL A C 1
ATOM 812 O O . VAL A 1 116 ? -23.669 10.410 24.788 1.00 49.66 116 VAL A O 1
ATOM 815 N N . GLU A 1 117 ? -22.436 8.709 24.003 1.00 54.28 117 GLU A N 1
ATOM 816 C CA . GLU A 1 117 ? -21.399 9.526 23.385 1.00 54.28 117 GLU A CA 1
ATOM 817 C C . GLU A 1 117 ? -22.089 10.234 22.212 1.00 54.28 117 GLU A C 1
ATOM 819 O O . GLU A 1 117 ? -22.226 9.655 21.132 1.00 54.28 117 GLU A O 1
ATOM 824 N N . ASP A 1 118 ? -22.653 11.419 22.481 1.00 54.22 118 ASP A N 1
ATOM 825 C CA . ASP A 1 118 ? -23.419 12.205 21.524 1.00 54.22 118 ASP A CA 1
ATOM 826 C C . ASP A 1 118 ? -22.534 12.375 20.299 1.00 54.22 118 ASP A C 1
ATOM 828 O O . ASP A 1 118 ? -21.477 13.014 20.356 1.00 54.22 118 ASP A O 1
ATOM 832 N N . ALA A 1 119 ? -22.922 11.717 19.203 1.00 59.62 119 ALA A N 1
ATOM 833 C CA . ALA A 1 119 ? -22.214 11.831 17.946 1.00 59.62 119 ALA A CA 1
ATOM 834 C C . ALA A 1 119 ? -22.123 13.322 17.637 1.00 59.62 119 ALA A C 1
ATOM 836 O O . ALA A 1 119 ? -23.150 13.983 17.464 1.00 59.62 119 ALA A O 1
ATOM 837 N N . GLN A 1 120 ? -20.901 13.857 17.637 1.00 71.94 120 GLN A N 1
ATOM 838 C CA . GLN A 1 120 ? -20.733 15.274 17.381 1.00 71.94 120 GLN A CA 1
ATOM 839 C C . GLN A 1 120 ? -21.324 15.585 16.003 1.00 71.94 120 GLN A C 1
ATOM 841 O O . GLN A 1 120 ? -21.196 14.763 15.083 1.00 71.94 120 GLN A O 1
ATOM 846 N N . PRO A 1 121 ? -21.995 16.740 15.851 1.00 77.38 121 PRO A N 1
ATOM 847 C CA . PRO A 1 121 ? -22.506 17.149 14.555 1.00 77.38 121 PRO A CA 1
ATOM 848 C C . PRO A 1 121 ? -21.360 17.123 13.544 1.00 77.38 121 PRO A C 1
ATOM 850 O O . PRO A 1 121 ? -20.229 17.485 13.870 1.00 77.38 121 PRO A O 1
ATOM 853 N N . PHE A 1 122 ? -21.651 16.651 12.331 1.00 85.06 122 PHE A N 1
ATOM 854 C CA . PHE A 1 122 ? -20.653 16.518 11.277 1.00 85.06 122 PHE A CA 1
ATOM 855 C C . PHE A 1 122 ? -19.922 17.850 11.069 1.00 85.06 122 PHE A C 1
ATOM 857 O O . PHE A 1 122 ? -20.530 18.848 10.680 1.00 85.06 122 PHE A O 1
ATOM 864 N N . GLY A 1 123 ? -18.620 17.859 11.351 1.00 84.94 123 GLY A N 1
ATOM 865 C CA . GLY A 1 123 ? -17.767 19.029 11.187 1.00 84.94 123 GLY A CA 1
ATOM 866 C C . GLY A 1 123 ? -16.855 18.869 9.978 1.00 84.94 123 GLY A C 1
ATOM 867 O O . GLY A 1 123 ? -16.221 17.829 9.809 1.00 84.94 123 GLY A O 1
ATOM 868 N N . LEU A 1 124 ? -16.729 19.906 9.149 1.00 89.50 124 LEU A N 1
ATOM 869 C CA . LEU A 1 124 ? -15.710 19.922 8.100 1.00 89.50 124 LEU A CA 1
ATOM 870 C C . LEU A 1 124 ? -14.323 19.996 8.760 1.00 89.50 124 LEU A C 1
ATOM 872 O O . LEU A 1 124 ? -13.881 21.059 9.189 1.00 89.50 124 LEU A O 1
ATOM 876 N N . THR A 1 125 ? -13.650 18.852 8.882 1.00 91.50 125 THR A N 1
ATOM 877 C CA . THR A 1 125 ? -12.321 18.772 9.500 1.00 91.50 125 THR A CA 1
ATOM 878 C C . THR A 1 125 ? -11.212 18.950 8.457 1.00 91.50 125 THR A C 1
ATOM 880 O O . THR A 1 125 ? -11.374 18.515 7.312 1.00 91.50 125 THR A O 1
ATOM 883 N N . PRO A 1 126 ? -10.043 19.507 8.832 1.00 91.81 126 PRO A N 1
ATOM 884 C CA . PRO A 1 126 ? -8.875 19.554 7.947 1.00 91.81 126 PRO A CA 1
ATOM 885 C C . PRO A 1 126 ? -8.470 18.171 7.420 1.00 91.81 126 PRO A C 1
ATOM 887 O O . PRO A 1 126 ? -8.060 18.044 6.270 1.00 91.81 126 PRO A O 1
ATOM 890 N N . LEU A 1 127 ? -8.645 17.129 8.243 1.00 94.00 127 LEU A N 1
ATOM 891 C CA . LEU A 1 127 ? -8.392 15.738 7.868 1.00 94.00 127 LEU A CA 1
ATOM 892 C C . LEU A 1 127 ? -9.280 15.289 6.700 1.00 94.00 127 LEU A C 1
ATOM 894 O O . LEU A 1 127 ? -8.784 14.651 5.779 1.00 94.00 127 LEU A O 1
ATOM 898 N N . LEU A 1 128 ? -10.572 15.633 6.720 1.00 95.81 128 LEU A N 1
ATOM 899 C CA . LEU A 1 128 ? -11.501 15.290 5.643 1.00 95.81 128 LEU A CA 1
ATOM 900 C C . LEU A 1 128 ? -11.140 15.995 4.334 1.00 95.81 128 LEU A C 1
ATOM 902 O O . LEU A 1 128 ? -11.129 15.356 3.286 1.00 95.81 128 LEU A O 1
ATOM 906 N N . ILE A 1 129 ? -10.801 17.284 4.395 1.00 95.69 129 ILE A N 1
ATOM 907 C CA . ILE A 1 129 ? -10.371 18.045 3.212 1.00 95.69 129 ILE A CA 1
ATOM 908 C C . ILE A 1 129 ? -9.109 17.412 2.617 1.00 95.69 129 ILE A C 1
ATOM 910 O O . ILE A 1 129 ? -9.061 17.124 1.421 1.00 95.69 129 ILE A O 1
ATOM 914 N N . LEU A 1 130 ? -8.109 17.140 3.461 1.00 96.38 130 LEU A N 1
ATOM 915 C CA . LEU A 1 130 ? -6.857 16.525 3.035 1.00 96.38 130 LEU A CA 1
ATOM 916 C C . LEU A 1 130 ? -7.087 15.122 2.453 1.00 96.38 130 LEU A C 1
ATOM 918 O O . LEU A 1 130 ? -6.500 14.792 1.427 1.00 96.38 130 LEU A O 1
ATOM 922 N N . ALA A 1 131 ? -7.977 14.322 3.050 1.00 97.38 131 ALA A N 1
ATOM 923 C CA . ALA A 1 131 ? -8.326 12.985 2.569 1.00 97.38 131 ALA A CA 1
ATOM 924 C C . ALA A 1 131 ? -8.990 13.007 1.186 1.00 97.38 131 ALA A C 1
ATOM 926 O O . ALA A 1 131 ? -8.615 12.218 0.323 1.00 97.38 131 ALA A O 1
ATOM 927 N N . VAL A 1 132 ? -9.933 13.924 0.946 1.00 97.94 132 VAL A N 1
ATOM 928 C CA . VAL A 1 132 ? -10.599 14.064 -0.362 1.00 97.94 132 VAL A CA 1
ATOM 929 C C . VAL A 1 132 ? -9.604 14.488 -1.440 1.00 97.94 132 VAL A C 1
ATOM 931 O O . VAL A 1 132 ? -9.565 13.876 -2.506 1.00 97.94 132 VAL A O 1
ATOM 934 N N . LEU A 1 133 ? -8.760 15.486 -1.155 1.00 97.56 133 LEU A N 1
ATOM 935 C CA . LEU A 1 133 ? -7.722 15.925 -2.091 1.00 97.56 133 LEU A CA 1
ATOM 936 C C . LEU A 1 133 ? -6.723 14.803 -2.390 1.00 97.56 133 LEU A C 1
ATOM 938 O O . LEU A 1 133 ? -6.416 14.546 -3.549 1.00 97.56 133 LEU A O 1
ATOM 942 N N . THR A 1 134 ? -6.264 14.096 -1.357 1.00 97.94 134 THR A N 1
ATOM 943 C CA . THR A 1 134 ? -5.314 12.985 -1.511 1.00 97.94 134 THR A CA 1
ATOM 944 C C . THR A 1 134 ? -5.924 11.841 -2.309 1.00 97.94 134 THR A C 1
ATOM 946 O O . THR A 1 134 ? -5.266 11.326 -3.205 1.00 97.94 134 THR A O 1
ATOM 949 N N . GLY A 1 135 ? -7.185 11.474 -2.057 1.00 97.69 135 GLY A N 1
ATOM 950 C CA . GLY A 1 135 ? -7.877 10.450 -2.842 1.00 97.69 135 GLY A CA 1
ATOM 951 C C . GLY A 1 135 ? -8.016 10.843 -4.316 1.00 97.69 135 GLY A C 1
ATOM 952 O O . GLY A 1 135 ? -7.734 10.036 -5.197 1.00 97.69 135 GLY A O 1
ATOM 953 N N . ALA A 1 136 ? -8.360 12.102 -4.602 1.00 97.88 136 ALA A N 1
ATOM 954 C CA . ALA A 1 136 ? -8.427 12.600 -5.977 1.00 97.88 136 ALA A CA 1
ATOM 955 C C . ALA A 1 136 ? -7.057 12.552 -6.677 1.00 97.88 136 ALA A C 1
ATOM 957 O O . ALA A 1 136 ? -6.958 12.050 -7.795 1.00 97.88 136 ALA A O 1
ATOM 958 N N . VAL A 1 137 ? -5.996 13.014 -6.006 1.00 98.00 137 VAL A N 1
ATOM 959 C CA . VAL A 1 137 ? -4.616 12.959 -6.520 1.00 98.00 137 VAL A CA 1
ATOM 960 C C . VAL A 1 137 ? -4.161 11.515 -6.743 1.00 98.00 137 VAL A C 1
ATOM 962 O O . VAL A 1 137 ? -3.561 11.230 -7.772 1.00 98.00 137 VAL A O 1
ATOM 965 N N . THR A 1 138 ? -4.505 10.597 -5.837 1.00 97.81 138 THR A N 1
ATOM 966 C CA . THR A 1 138 ? -4.171 9.166 -5.946 1.00 97.81 138 THR A CA 1
ATOM 967 C C . THR A 1 138 ? -4.817 8.536 -7.180 1.00 97.81 138 THR A C 1
ATOM 969 O O . THR A 1 138 ? -4.162 7.815 -7.930 1.00 97.81 138 THR A O 1
ATOM 972 N N . ILE A 1 139 ? -6.103 8.814 -7.420 1.00 97.25 139 ILE A N 1
ATOM 973 C CA . ILE A 1 139 ? -6.818 8.291 -8.592 1.00 97.25 139 ILE A CA 1
ATOM 974 C C . ILE A 1 139 ? -6.239 8.888 -9.877 1.00 97.25 139 ILE A C 1
ATOM 976 O O . ILE A 1 139 ? -6.014 8.152 -10.833 1.00 97.25 139 ILE A O 1
ATOM 980 N N . LEU A 1 140 ? -5.955 10.195 -9.893 1.00 97.31 140 LEU A N 1
ATOM 981 C CA . LEU A 1 140 ? -5.316 10.850 -11.036 1.00 97.31 140 LEU A CA 1
ATOM 982 C C . LEU A 1 140 ? -3.928 10.265 -11.326 1.00 97.31 140 LEU A C 1
ATOM 984 O O . LEU A 1 140 ? -3.621 10.007 -12.484 1.00 97.31 140 LEU A O 1
ATOM 988 N N . ALA A 1 141 ? -3.121 9.994 -10.296 1.00 96.50 141 ALA A N 1
ATOM 989 C CA . ALA A 1 141 ? -1.839 9.315 -10.456 1.00 96.50 141 ALA A CA 1
ATOM 990 C C . ALA A 1 141 ? -2.018 7.940 -11.118 1.00 96.50 141 ALA A C 1
ATOM 992 O O . ALA A 1 141 ? -1.296 7.606 -12.048 1.00 96.50 141 ALA A O 1
ATOM 993 N N . ALA A 1 142 ? -3.014 7.159 -10.693 1.00 94.94 142 ALA A N 1
ATOM 994 C CA . ALA A 1 142 ? -3.227 5.808 -11.208 1.00 94.94 142 ALA A CA 1
ATOM 995 C C . ALA A 1 142 ? -3.650 5.751 -12.691 1.00 94.94 142 ALA A C 1
ATOM 997 O O . ALA A 1 142 ? -3.354 4.762 -13.358 1.00 94.94 142 ALA A O 1
ATOM 998 N N . VAL A 1 143 ? -4.358 6.771 -13.195 1.00 96.06 143 VAL A N 1
ATOM 999 C CA . VAL A 1 143 ? -4.907 6.776 -14.569 1.00 96.06 143 VAL A CA 1
ATOM 1000 C C . VAL A 1 143 ? -4.059 7.540 -15.580 1.00 96.06 143 VAL A C 1
ATOM 1002 O O . VAL A 1 143 ? -4.220 7.325 -16.777 1.00 96.06 143 VAL A O 1
ATOM 1005 N N . LEU A 1 144 ? -3.203 8.455 -15.125 1.00 96.62 144 LEU A N 1
ATOM 1006 C CA . LEU A 1 144 ? -2.297 9.194 -15.999 1.00 96.62 144 LEU A CA 1
ATOM 1007 C C . LEU A 1 144 ? -1.038 8.374 -16.291 1.00 96.62 144 LEU A C 1
ATOM 1009 O O . LEU A 1 144 ? -0.624 7.535 -15.486 1.00 96.62 144 LEU A O 1
ATOM 1013 N N . ASP A 1 145 ? -0.413 8.663 -17.431 1.00 96.19 145 ASP A N 1
ATOM 1014 C CA . ASP A 1 145 ? 0.875 8.083 -17.800 1.00 96.19 145 ASP A CA 1
ATOM 1015 C C . ASP A 1 145 ? 1.900 8.364 -16.692 1.00 96.19 145 ASP A C 1
ATOM 1017 O O . ASP A 1 145 ? 2.004 9.490 -16.187 1.00 96.19 145 ASP A O 1
ATOM 1021 N N . GLN A 1 146 ? 2.626 7.323 -16.285 1.00 93.69 146 GLN A N 1
ATOM 1022 C CA . GLN A 1 146 ? 3.685 7.408 -15.277 1.00 93.69 146 GLN A CA 1
ATOM 1023 C C . GLN A 1 146 ? 5.026 7.656 -15.959 1.00 93.69 146 GLN A C 1
ATOM 1025 O O . GLN A 1 146 ? 5.755 8.588 -15.614 1.00 93.69 146 GLN A O 1
ATOM 1030 N N . ILE A 1 147 ? 5.322 6.849 -16.973 1.00 92.19 147 ILE A N 1
ATOM 1031 C CA . ILE A 1 147 ? 6.552 6.937 -17.747 1.00 92.19 147 ILE A CA 1
ATOM 1032 C C . ILE A 1 147 ? 6.233 6.835 -19.226 1.00 92.19 147 ILE A C 1
ATOM 1034 O O . ILE A 1 147 ? 5.348 6.079 -19.636 1.00 92.19 147 ILE A O 1
ATOM 1038 N N . SER A 1 148 ? 6.999 7.553 -20.035 1.00 91.81 148 SER A N 1
ATOM 1039 C CA . SER A 1 148 ? 7.054 7.279 -21.461 1.00 91.81 148 SER A CA 1
ATOM 1040 C C . SER A 1 148 ? 8.498 7.191 -21.932 1.00 91.81 148 SER A C 1
ATOM 1042 O O . SER A 1 148 ? 9.421 7.794 -21.369 1.00 91.81 148 SER A O 1
ATOM 1044 N N . TYR A 1 149 ? 8.719 6.352 -22.936 1.00 88.75 149 TYR A N 1
ATOM 1045 C CA . TYR A 1 149 ? 10.010 6.243 -23.584 1.00 88.75 149 TYR A CA 1
ATOM 1046 C C . TYR A 1 149 ? 9.854 6.245 -25.094 1.00 88.75 149 TYR A C 1
ATOM 1048 O O . TYR A 1 149 ? 8.887 5.734 -25.658 1.00 88.75 149 TYR A O 1
ATOM 1056 N N . ARG A 1 150 ? 10.854 6.823 -25.751 1.00 88.38 150 ARG A N 1
ATOM 1057 C CA . ARG A 1 150 ? 11.010 6.803 -27.198 1.00 88.38 150 ARG A CA 1
ATOM 1058 C C . ARG A 1 150 ? 12.421 6.354 -27.528 1.00 88.38 150 ARG A C 1
ATOM 1060 O O . ARG A 1 150 ? 13.388 6.995 -27.116 1.00 88.38 150 ARG A O 1
ATOM 1067 N N . VAL A 1 151 ? 12.515 5.267 -28.277 1.00 86.56 151 VAL A N 1
ATOM 1068 C CA . VAL A 1 151 ? 13.748 4.779 -28.889 1.00 86.56 151 VAL A CA 1
ATOM 1069 C C . VAL A 1 151 ? 13.734 5.232 -30.344 1.00 86.56 151 VAL A C 1
ATOM 1071 O O . VAL A 1 151 ? 12.742 5.035 -31.044 1.00 86.56 151 VAL A O 1
ATOM 1074 N N . SER A 1 152 ? 14.805 5.885 -30.780 1.00 84.69 152 SER A N 1
ATOM 1075 C CA . SER A 1 152 ? 15.011 6.290 -32.171 1.00 84.69 152 SER A CA 1
ATOM 1076 C C . SER A 1 152 ? 16.392 5.843 -32.635 1.00 84.69 152 SER A C 1
ATOM 1078 O O . SER A 1 152 ? 17.338 5.872 -31.849 1.00 84.69 152 SER A O 1
ATOM 1080 N N . GLY A 1 153 ? 16.535 5.473 -33.905 1.00 84.38 153 GLY A N 1
ATOM 1081 C CA . GLY A 1 153 ? 17.801 4.996 -34.474 1.00 84.38 153 GLY A CA 1
ATOM 1082 C C . GLY A 1 153 ? 17.565 3.785 -35.363 1.00 84.38 153 GLY A C 1
ATOM 1083 O O . GLY A 1 153 ? 16.671 3.815 -36.208 1.00 84.38 153 GLY A O 1
ATOM 1084 N N . ASP A 1 154 ? 18.330 2.719 -35.136 1.00 76.19 154 ASP A N 1
ATOM 1085 C CA . ASP A 1 154 ? 18.164 1.451 -35.862 1.00 76.19 154 ASP A CA 1
ATOM 1086 C C . ASP A 1 154 ? 16.806 0.784 -35.571 1.00 76.19 154 ASP A C 1
ATOM 1088 O O . ASP A 1 154 ? 16.266 0.060 -36.407 1.00 76.19 154 ASP A O 1
ATOM 1092 N N . VAL A 1 155 ? 16.222 1.072 -34.402 1.00 74.75 155 VAL A N 1
ATOM 1093 C CA . VAL A 1 155 ? 14.859 0.684 -34.022 1.00 74.75 155 VAL A CA 1
ATOM 1094 C C . VAL A 1 155 ? 14.097 1.935 -33.592 1.00 74.75 155 VAL A C 1
ATOM 1096 O O . VAL A 1 155 ? 14.599 2.733 -32.800 1.00 74.75 155 VAL A O 1
ATOM 1099 N N . ASN A 1 156 ? 12.879 2.095 -34.112 1.00 82.62 156 ASN A N 1
ATOM 1100 C CA . ASN A 1 156 ? 11.975 3.175 -33.733 1.00 82.62 156 ASN A CA 1
ATOM 1101 C C . ASN A 1 156 ? 10.798 2.590 -32.961 1.00 82.62 156 ASN A C 1
ATOM 1103 O O . ASN A 1 156 ? 9.975 1.883 -33.540 1.00 82.62 156 ASN A O 1
ATOM 1107 N N . ASP A 1 157 ? 10.725 2.897 -31.671 1.00 85.06 157 ASP A N 1
ATOM 1108 C CA . ASP A 1 157 ? 9.648 2.442 -30.796 1.00 85.06 157 ASP A CA 1
ATOM 1109 C C . ASP A 1 157 ? 9.275 3.543 -29.799 1.00 85.06 157 ASP A C 1
ATOM 1111 O O . ASP A 1 157 ? 10.109 4.369 -29.414 1.00 85.06 157 ASP A O 1
ATOM 1115 N N . ALA A 1 158 ? 8.009 3.590 -29.405 1.00 87.06 158 ALA A N 1
ATOM 1116 C CA . ALA A 1 158 ? 7.520 4.533 -28.414 1.00 87.06 158 ALA A CA 1
ATOM 1117 C C . ALA A 1 158 ? 6.398 3.901 -27.600 1.00 87.06 158 ALA A C 1
ATOM 1119 O O . ALA A 1 158 ? 5.422 3.403 -28.161 1.00 87.06 158 ALA A O 1
ATOM 1120 N N . LEU A 1 159 ? 6.517 3.981 -26.279 1.00 89.56 159 LEU A N 1
ATOM 1121 C CA . LEU A 1 159 ? 5.530 3.437 -25.362 1.00 89.56 159 LEU A CA 1
ATOM 1122 C C . LEU A 1 159 ? 5.326 4.398 -24.196 1.00 89.56 159 LEU A C 1
ATOM 1124 O O . LEU A 1 159 ? 6.289 4.883 -23.600 1.00 89.56 159 LEU A O 1
ATOM 1128 N N . SER A 1 160 ? 4.061 4.633 -23.871 1.00 91.50 160 SER A N 1
ATOM 1129 C CA . SER A 1 160 ? 3.637 5.250 -22.618 1.00 91.50 160 SER A CA 1
ATOM 1130 C C . SER A 1 160 ? 3.016 4.169 -21.749 1.00 91.50 160 SER A C 1
ATOM 1132 O O . SER A 1 160 ? 2.229 3.361 -22.244 1.00 91.50 160 SER A O 1
ATOM 1134 N N . LEU A 1 161 ? 3.391 4.141 -20.474 1.00 90.38 161 LEU A N 1
ATOM 1135 C CA . LEU A 1 161 ? 2.899 3.172 -19.505 1.00 90.38 161 LEU A CA 1
ATOM 1136 C C . LEU A 1 161 ? 2.138 3.896 -18.398 1.00 90.38 161 LEU A C 1
ATOM 1138 O O . LEU A 1 161 ? 2.642 4.838 -17.777 1.00 90.38 161 LEU A O 1
ATOM 1142 N N . THR A 1 162 ? 0.926 3.422 -18.134 1.00 93.12 162 THR A N 1
ATOM 1143 C CA . THR A 1 162 ? 0.133 3.822 -16.971 1.00 93.12 162 THR A CA 1
ATOM 1144 C C . THR A 1 162 ? 0.466 2.942 -15.768 1.00 93.12 162 THR A C 1
ATOM 1146 O O . THR A 1 162 ? 1.080 1.880 -15.893 1.00 93.12 162 THR A O 1
ATOM 1149 N N . MET A 1 163 ? 0.000 3.330 -14.576 1.00 90.50 163 MET A N 1
ATOM 1150 C CA . MET A 1 163 ? 0.198 2.521 -13.366 1.00 90.50 163 MET A CA 1
ATOM 1151 C C . MET A 1 163 ? -0.401 1.106 -13.496 1.00 90.50 163 MET A C 1
ATOM 1153 O O . MET A 1 163 ? 0.121 0.145 -12.923 1.00 90.50 163 MET A O 1
ATOM 1157 N N . ASN A 1 164 ? -1.484 0.964 -14.268 1.00 91.00 164 ASN A N 1
ATOM 1158 C CA . ASN A 1 164 ? -2.140 -0.318 -14.513 1.00 91.00 164 ASN A CA 1
ATOM 1159 C C . ASN A 1 164 ? -1.339 -1.229 -15.459 1.00 91.00 164 ASN A C 1
ATOM 1161 O O . ASN A 1 164 ? -1.433 -2.450 -15.352 1.00 91.00 164 ASN A O 1
ATOM 1165 N N . ASP A 1 165 ? -0.528 -0.654 -16.348 1.00 88.06 165 ASP A N 1
ATOM 1166 C CA . ASP A 1 165 ? 0.338 -1.427 -17.246 1.00 88.06 165 ASP A CA 1
ATOM 1167 C C . ASP A 1 165 ? 1.548 -2.012 -16.510 1.00 88.06 165 ASP A C 1
ATOM 1169 O O . ASP A 1 165 ? 2.063 -3.062 -16.892 1.00 88.06 165 ASP A O 1
ATOM 1173 N N . LEU A 1 166 ? 1.971 -1.357 -15.425 1.00 84.25 166 LEU A N 1
ATOM 1174 C CA . LEU A 1 166 ? 3.057 -1.816 -14.558 1.00 84.25 166 LEU A CA 1
ATOM 1175 C C . LEU A 1 166 ? 2.608 -2.911 -13.594 1.00 84.25 166 LEU A C 1
ATOM 1177 O O . LEU A 1 166 ? 3.391 -3.784 -13.245 1.00 84.25 166 LEU A O 1
ATOM 1181 N N . SER A 1 167 ? 1.364 -2.835 -13.124 1.00 87.38 167 SER A N 1
ATOM 1182 C CA . SER A 1 167 ? 0.786 -3.774 -12.167 1.00 87.38 167 SER A CA 1
ATOM 1183 C C . SER A 1 167 ? -0.723 -3.775 -12.345 1.00 87.38 167 SER A C 1
ATOM 1185 O O . SER A 1 167 ? -1.397 -2.819 -11.969 1.00 87.38 167 SER A O 1
ATOM 1187 N N . SER A 1 168 ? -1.269 -4.864 -12.878 1.00 89.69 168 SER A N 1
ATOM 1188 C CA . SER A 1 168 ? -2.685 -4.949 -13.286 1.00 89.69 168 SER A CA 1
ATOM 1189 C C . SER A 1 168 ? -3.703 -4.771 -12.147 1.00 89.69 168 SER A C 1
ATOM 1191 O O . SER A 1 168 ? -4.883 -4.518 -12.376 1.00 89.69 168 SER A O 1
ATOM 1193 N N . ASN A 1 169 ? -3.254 -4.885 -10.898 1.00 93.56 169 ASN A N 1
ATOM 1194 C CA . ASN A 1 169 ? -4.060 -4.713 -9.694 1.00 93.56 169 ASN A CA 1
ATOM 1195 C C . ASN A 1 169 ? -3.848 -3.350 -8.993 1.00 93.56 169 ASN A C 1
ATOM 1197 O O . ASN A 1 169 ? -4.505 -3.092 -7.980 1.00 93.56 169 ASN A O 1
ATOM 1201 N N . SER A 1 170 ? -2.975 -2.470 -9.500 1.00 93.31 170 SER A N 1
ATOM 1202 C CA . SER A 1 170 ? -2.597 -1.208 -8.837 1.00 93.31 170 SER A CA 1
ATOM 1203 C C . SER A 1 170 ? -3.714 -0.168 -8.830 1.00 93.31 170 SER A C 1
ATOM 1205 O O . SER A 1 170 ? -3.971 0.458 -7.801 1.00 93.31 170 SER A O 1
ATOM 1207 N N . LEU A 1 171 ? -4.433 -0.022 -9.945 1.00 94.75 171 LEU A N 1
ATOM 1208 C CA . LEU A 1 171 ? -5.527 0.937 -10.077 1.00 94.75 171 LEU A CA 1
ATOM 1209 C C . LEU A 1 171 ? -6.628 0.642 -9.058 1.00 94.75 171 LEU A C 1
ATOM 1211 O O . LEU A 1 171 ? -7.113 1.541 -8.369 1.00 94.75 171 LEU A O 1
ATOM 1215 N N . VAL A 1 172 ? -6.990 -0.633 -8.907 1.00 95.88 172 VAL A N 1
ATOM 1216 C CA . VAL A 1 172 ? -8.001 -1.045 -7.928 1.00 95.88 172 VAL A CA 1
ATOM 1217 C C . VAL A 1 172 ? -7.498 -0.822 -6.499 1.00 95.88 172 VAL A C 1
ATOM 1219 O O . VAL A 1 172 ? -8.267 -0.364 -5.653 1.00 95.88 172 VAL A O 1
ATOM 1222 N N . ALA A 1 173 ? -6.204 -1.039 -6.239 1.00 95.88 173 ALA A N 1
ATOM 1223 C CA . ALA A 1 173 ? -5.587 -0.725 -4.952 1.00 95.88 173 ALA A CA 1
ATOM 1224 C C . ALA A 1 173 ? -5.738 0.767 -4.600 1.00 95.88 173 ALA A C 1
ATOM 1226 O O . ALA A 1 173 ? -6.170 1.107 -3.495 1.00 95.88 173 ALA A O 1
ATOM 1227 N N . CYS A 1 174 ? -5.460 1.652 -5.564 1.00 96.50 174 CYS A N 1
ATOM 1228 C CA . CYS A 1 174 ? -5.627 3.100 -5.440 1.00 96.50 174 CYS A CA 1
ATOM 1229 C C . CYS A 1 174 ? -7.081 3.503 -5.170 1.00 96.50 174 CYS A C 1
ATOM 1231 O O . CYS A 1 174 ? -7.332 4.367 -4.324 1.00 96.50 174 CYS A O 1
ATOM 1233 N N . ILE A 1 175 ? -8.050 2.866 -5.836 1.00 97.06 175 ILE A N 1
ATOM 1234 C CA . ILE A 1 175 ? -9.481 3.121 -5.608 1.00 97.06 175 ILE A CA 1
ATOM 1235 C C . ILE A 1 175 ? -9.885 2.705 -4.192 1.00 97.06 175 ILE A C 1
ATOM 1237 O O . ILE A 1 175 ? -10.473 3.509 -3.468 1.00 97.06 175 ILE A O 1
ATOM 1241 N N . ILE A 1 176 ? -9.550 1.479 -3.775 1.00 97.19 176 ILE A N 1
ATOM 1242 C CA . ILE A 1 176 ? -9.883 0.961 -2.439 1.00 97.19 176 ILE A CA 1
ATOM 1243 C C . ILE A 1 176 ? -9.315 1.883 -1.362 1.00 97.19 176 ILE A C 1
ATOM 1245 O O . ILE A 1 176 ? -10.032 2.292 -0.446 1.00 97.19 176 ILE A O 1
ATOM 1249 N N . ALA A 1 177 ? -8.044 2.255 -1.494 1.00 97.38 177 ALA A N 1
ATOM 1250 C CA . ALA A 1 177 ? -7.391 3.139 -0.550 1.00 97.38 177 ALA A CA 1
ATOM 1251 C C . ALA A 1 177 ? -8.016 4.540 -0.538 1.00 97.38 177 ALA A C 1
ATOM 1253 O O . ALA A 1 177 ? -8.288 5.072 0.532 1.00 97.38 177 ALA A O 1
ATOM 1254 N N . SER A 1 178 ? -8.333 5.120 -1.696 1.00 97.94 178 SER A N 1
ATOM 1255 C CA . SER A 1 178 ? -8.989 6.434 -1.767 1.00 97.94 178 SER A CA 1
ATOM 1256 C C . SER A 1 178 ? -10.362 6.426 -1.088 1.00 97.94 178 SER A C 1
ATOM 1258 O O . SER A 1 178 ? -10.684 7.333 -0.319 1.00 97.94 178 SER A O 1
ATOM 1260 N N . VAL A 1 179 ? -11.155 5.371 -1.306 1.00 98.25 179 VAL A N 1
ATOM 1261 C CA . VAL A 1 179 ? -12.465 5.203 -0.662 1.00 98.25 179 VAL A CA 1
ATOM 1262 C C . VAL A 1 179 ? -12.317 5.056 0.850 1.00 98.25 179 VAL A C 1
ATOM 1264 O O . VAL A 1 179 ? -13.011 5.746 1.595 1.00 98.25 179 VAL A O 1
ATOM 1267 N N . LEU A 1 180 ? -11.403 4.205 1.325 1.00 97.88 180 LEU A N 1
ATOM 1268 C CA . LEU A 1 180 ? -11.178 3.999 2.760 1.00 97.88 180 LEU A CA 1
ATOM 1269 C C . LEU A 1 180 ? -10.614 5.241 3.453 1.00 97.88 180 LEU A C 1
ATOM 1271 O O . LEU A 1 180 ? -11.009 5.538 4.581 1.00 97.88 180 LEU A O 1
ATOM 1275 N N . LEU A 1 181 ? -9.750 5.994 2.775 1.00 98.00 181 LEU A N 1
ATOM 1276 C CA . LEU A 1 181 ? -9.189 7.249 3.263 1.00 98.00 181 LEU A CA 1
ATOM 1277 C C . LEU A 1 181 ? -10.297 8.279 3.512 1.00 98.00 181 LEU A C 1
ATOM 1279 O O . LEU A 1 181 ? -10.402 8.832 4.610 1.00 98.00 181 LEU A O 1
ATOM 1283 N N . VAL A 1 182 ? -11.158 8.496 2.512 1.00 97.88 182 VAL A N 1
ATOM 1284 C CA . VAL A 1 182 ? -12.276 9.448 2.591 1.00 97.88 182 VAL A CA 1
ATOM 1285 C C . VAL A 1 182 ? -13.334 8.969 3.582 1.00 97.88 182 VAL A C 1
ATOM 1287 O O . VAL A 1 182 ? -13.781 9.753 4.418 1.00 97.88 182 VAL A O 1
ATOM 1290 N N . ALA A 1 183 ? -13.700 7.685 3.552 1.00 97.06 183 ALA A N 1
ATOM 1291 C CA . ALA A 1 183 ? -14.664 7.109 4.486 1.00 97.06 183 ALA A CA 1
ATOM 1292 C C . ALA A 1 183 ? -14.166 7.197 5.936 1.00 97.06 183 ALA A C 1
ATOM 1294 O O . ALA A 1 183 ? -14.913 7.615 6.821 1.00 97.06 183 ALA A O 1
ATOM 1295 N N . GLY A 1 184 ? -12.894 6.875 6.184 1.00 96.19 184 GLY A N 1
ATOM 1296 C CA . GLY A 1 184 ? -12.261 7.028 7.490 1.00 96.19 184 GLY A CA 1
ATOM 1297 C C . GLY A 1 184 ? -12.307 8.473 7.973 1.00 96.19 184 GLY A C 1
ATOM 1298 O O . GLY A 1 184 ? -12.774 8.737 9.082 1.00 96.19 184 GLY A O 1
ATOM 1299 N N . ALA A 1 185 ? -11.920 9.428 7.127 1.00 96.25 185 ALA A N 1
ATOM 1300 C CA . ALA A 1 185 ? -11.922 10.837 7.499 1.00 96.25 185 ALA A CA 1
ATOM 1301 C C . ALA A 1 185 ? -13.344 11.379 7.737 1.00 96.25 185 ALA A C 1
ATOM 1303 O O . ALA A 1 185 ? -13.553 12.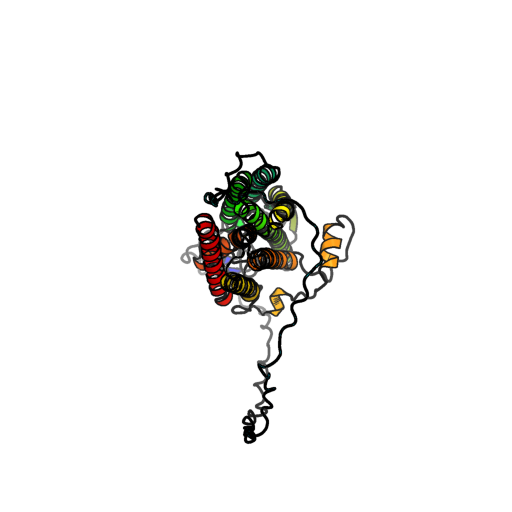149 8.673 1.00 96.25 185 ALA A O 1
ATOM 1304 N N . ALA A 1 186 ? -14.334 10.929 6.959 1.00 96.00 186 ALA A N 1
ATOM 1305 C CA . ALA A 1 186 ? -15.740 11.286 7.141 1.00 96.00 186 ALA A CA 1
ATOM 1306 C C . ALA A 1 186 ? -16.316 10.715 8.446 1.00 96.00 186 ALA A C 1
ATOM 1308 O O . ALA A 1 186 ? -17.013 11.417 9.173 1.00 96.00 186 ALA A O 1
ATOM 1309 N N . ILE A 1 187 ? -15.973 9.473 8.800 1.00 93.88 187 ILE A N 1
ATOM 1310 C CA . ILE A 1 187 ? -16.313 8.887 10.105 1.00 93.88 187 ILE A CA 1
ATOM 1311 C C . ILE A 1 187 ? -15.602 9.658 11.231 1.00 93.88 187 ILE A C 1
ATOM 1313 O O . ILE A 1 187 ? -16.192 9.939 12.271 1.00 93.88 187 ILE A O 1
ATOM 1317 N N . GLY A 1 188 ? -14.344 10.054 11.024 1.00 91.88 188 GLY A N 1
ATOM 1318 C CA . GLY A 1 188 ? -13.598 10.894 11.961 1.00 91.88 188 GLY A CA 1
ATOM 1319 C C . GLY A 1 188 ? -14.248 12.262 12.189 1.00 91.88 188 GLY A C 1
ATOM 1320 O O . GLY A 1 188 ? -14.288 12.739 13.322 1.00 91.88 188 GLY A O 1
ATOM 1321 N N . ALA A 1 189 ? -14.830 12.851 11.142 1.00 92.69 189 ALA A N 1
ATOM 1322 C CA . ALA A 1 189 ? -15.556 14.119 11.188 1.00 92.69 189 ALA A CA 1
ATOM 1323 C C . ALA A 1 189 ? -16.845 14.079 12.032 1.00 92.69 189 ALA A C 1
ATOM 1325 O O . ALA A 1 189 ? -17.325 15.133 12.443 1.00 92.69 189 ALA A O 1
ATOM 1326 N N . THR A 1 190 ? -17.381 12.893 12.349 1.00 90.44 190 THR A N 1
ATOM 1327 C CA . THR A 1 190 ? -18.494 12.724 13.307 1.00 90.44 190 THR A CA 1
ATOM 1328 C C . THR A 1 190 ? -18.006 12.484 14.745 1.00 90.44 190 THR A C 1
ATOM 1330 O O . THR A 1 190 ? -18.735 11.926 15.566 1.00 90.44 190 THR A O 1
ATOM 1333 N N . GLY A 1 191 ? -16.733 12.771 15.041 1.00 86.75 191 GLY A N 1
ATOM 1334 C CA . GLY A 1 191 ? -16.107 12.538 16.348 1.00 86.75 191 GLY A CA 1
ATOM 1335 C C . GLY A 1 191 ? -15.680 11.088 16.614 1.00 86.75 191 GLY A C 1
ATOM 1336 O O . GLY A 1 191 ? -15.170 10.780 17.693 1.00 86.75 191 GLY A O 1
ATOM 1337 N N . ARG A 1 192 ? -15.841 10.163 15.654 1.00 89.12 192 ARG A N 1
ATOM 1338 C CA . ARG A 1 192 ? -15.497 8.748 15.862 1.00 89.12 192 ARG A CA 1
ATOM 1339 C C . ARG A 1 192 ? -14.006 8.502 15.633 1.00 89.12 192 ARG A C 1
ATOM 1341 O O . ARG A 1 192 ? -13.523 8.442 14.504 1.00 89.12 192 ARG A O 1
ATOM 1348 N N . ARG A 1 193 ? -13.288 8.237 16.725 1.00 89.81 193 ARG A N 1
ATOM 1349 C CA . ARG A 1 193 ? -11.834 7.968 16.760 1.00 89.81 193 ARG A CA 1
ATOM 1350 C C . ARG A 1 193 ? -11.370 6.857 15.812 1.00 89.81 193 ARG A C 1
ATOM 1352 O O . ARG A 1 193 ? -10.282 6.959 15.253 1.00 89.81 193 ARG A O 1
ATOM 1359 N N . ILE A 1 194 ? -12.188 5.818 15.614 1.00 91.81 194 ILE A N 1
ATOM 1360 C CA . ILE A 1 194 ? -11.876 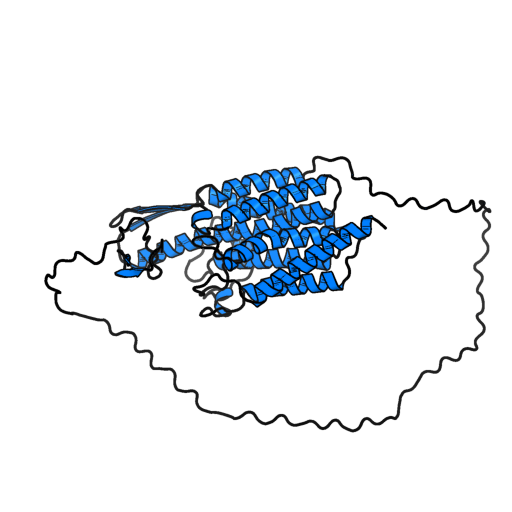4.723 14.680 1.00 91.81 194 ILE A CA 1
ATOM 1361 C C . ILE A 1 194 ? -11.735 5.221 13.237 1.00 91.81 194 ILE A C 1
ATOM 1363 O O . ILE A 1 194 ? -10.869 4.739 12.518 1.00 91.81 194 ILE A O 1
ATOM 1367 N N . GLY A 1 195 ? -12.521 6.225 12.832 1.00 93.06 195 GLY A N 1
ATOM 1368 C CA . GLY A 1 195 ? -12.424 6.826 11.502 1.00 93.06 195 GLY A CA 1
ATOM 1369 C C . GLY A 1 195 ? -11.125 7.602 11.309 1.00 93.06 195 GLY A C 1
ATOM 1370 O O . GLY A 1 195 ? -10.446 7.425 10.302 1.00 93.06 195 GLY A O 1
ATOM 1371 N N . VAL A 1 196 ? -10.723 8.391 12.314 1.00 94.44 196 VAL A N 1
ATOM 1372 C CA . VAL A 1 196 ? -9.437 9.115 12.298 1.00 94.44 196 VAL A CA 1
ATOM 1373 C C . VAL A 1 196 ? -8.268 8.139 12.158 1.00 94.44 196 VAL A C 1
ATOM 1375 O O . VAL A 1 196 ? -7.381 8.364 11.339 1.00 94.44 196 VAL A O 1
ATOM 1378 N N . GLY A 1 197 ? -8.300 7.035 12.913 1.00 95.25 197 GLY A N 1
ATOM 1379 C CA . GLY A 1 197 ? -7.319 5.960 12.785 1.00 95.25 197 GLY A CA 1
ATOM 1380 C C . GLY A 1 197 ? -7.333 5.332 11.394 1.00 95.25 197 GLY A C 1
ATOM 1381 O O . GLY A 1 197 ? -6.284 5.206 10.778 1.00 95.25 197 GLY A O 1
ATOM 1382 N N . LEU A 1 198 ? -8.515 5.002 10.859 1.00 96.81 198 LEU A N 1
ATOM 1383 C CA . LEU A 1 198 ? -8.666 4.421 9.520 1.00 96.81 198 LEU A CA 1
ATOM 1384 C C . LEU A 1 198 ? -8.071 5.312 8.427 1.00 96.81 198 LEU A C 1
ATOM 1386 O O . LEU A 1 198 ? -7.328 4.819 7.580 1.00 96.81 198 LEU A O 1
ATOM 1390 N N . ALA A 1 199 ? -8.341 6.618 8.473 1.00 97.31 199 ALA A N 1
ATOM 1391 C CA . ALA A 1 199 ? -7.745 7.576 7.548 1.00 97.31 199 ALA A CA 1
ATOM 1392 C C . ALA A 1 199 ? -6.217 7.620 7.694 1.00 97.31 199 ALA A C 1
ATOM 1394 O O . ALA A 1 199 ? -5.503 7.547 6.698 1.00 97.31 199 ALA A O 1
ATOM 1395 N N . GLY A 1 200 ? -5.708 7.672 8.928 1.00 96.94 200 GLY A N 1
ATOM 1396 C CA . GLY A 1 200 ? -4.271 7.665 9.202 1.00 96.94 200 GLY A CA 1
ATOM 1397 C C . GLY A 1 200 ? -3.557 6.419 8.684 1.00 96.94 200 GLY A C 1
ATOM 1398 O O . GLY A 1 200 ? -2.542 6.517 7.996 1.00 96.94 200 GLY A O 1
ATOM 1399 N N . GLY A 1 201 ? -4.123 5.246 8.965 1.00 97.25 201 GLY A N 1
ATOM 1400 C CA . GLY A 1 201 ? -3.605 3.962 8.511 1.00 97.25 201 GLY A CA 1
ATOM 1401 C C . GLY A 1 201 ? -3.607 3.858 6.994 1.00 97.25 201 GLY A C 1
ATOM 1402 O O . GLY A 1 201 ? -2.605 3.478 6.397 1.00 97.25 201 GLY A O 1
ATOM 1403 N N . THR A 1 202 ? -4.712 4.255 6.361 1.00 98.25 202 THR A N 1
ATOM 1404 C CA . THR A 1 202 ? -4.825 4.253 4.896 1.00 98.25 202 THR A CA 1
ATOM 1405 C C . THR A 1 202 ? -3.841 5.241 4.269 1.00 98.25 202 THR A C 1
ATOM 1407 O O . THR A 1 202 ? -3.256 4.946 3.232 1.00 98.25 202 THR A O 1
ATOM 1410 N N . GLY A 1 203 ? -3.580 6.372 4.932 1.00 97.69 203 GLY A N 1
ATOM 1411 C CA . GLY A 1 203 ? -2.525 7.313 4.560 1.00 97.69 203 GLY A CA 1
ATOM 1412 C C . GLY A 1 203 ? -1.131 6.677 4.559 1.00 97.69 203 GLY A C 1
ATOM 1413 O O . GLY A 1 203 ? -0.394 6.861 3.595 1.00 97.69 203 GLY A O 1
ATOM 1414 N N . LEU A 1 204 ? -0.783 5.867 5.570 1.00 97.44 204 LEU A N 1
ATOM 1415 C CA . LEU A 1 204 ? 0.476 5.101 5.574 1.00 97.44 204 LEU A CA 1
ATOM 1416 C C . LEU A 1 204 ? 0.529 4.056 4.455 1.00 97.44 204 LEU A C 1
ATOM 1418 O O . LEU A 1 204 ? 1.567 3.909 3.809 1.00 97.44 204 LEU A O 1
ATOM 1422 N N . ALA A 1 205 ? -0.577 3.344 4.221 1.00 97.56 205 ALA A N 1
ATOM 1423 C CA . ALA A 1 205 ? -0.664 2.348 3.157 1.00 97.56 205 ALA A CA 1
ATOM 1424 C C . ALA A 1 205 ? -0.449 2.987 1.776 1.00 97.56 205 ALA A C 1
ATOM 1426 O O . ALA A 1 205 ? 0.346 2.482 0.987 1.00 97.56 205 ALA A O 1
ATOM 1427 N N . LEU A 1 206 ? -1.101 4.126 1.515 1.00 97.06 206 LEU A N 1
ATOM 1428 C CA . LEU A 1 206 ? -0.908 4.922 0.302 1.00 97.06 206 LEU A CA 1
ATOM 1429 C C . LEU A 1 206 ? 0.509 5.470 0.194 1.00 97.06 206 LEU A C 1
ATOM 1431 O O . LEU A 1 206 ? 1.086 5.429 -0.887 1.00 97.06 206 LEU A O 1
ATOM 1435 N N . ALA A 1 207 ? 1.080 5.945 1.303 1.00 96.94 207 ALA A N 1
ATOM 1436 C CA . ALA A 1 207 ? 2.439 6.462 1.321 1.00 96.94 207 ALA A CA 1
ATOM 1437 C C . ALA A 1 207 ? 3.461 5.412 0.888 1.00 96.94 207 ALA A C 1
ATOM 1439 O O . ALA A 1 207 ? 4.290 5.679 0.021 1.00 96.94 207 ALA A O 1
ATOM 1440 N N . GLY A 1 208 ? 3.357 4.202 1.441 1.00 94.38 208 GLY A N 1
ATOM 1441 C CA . GLY A 1 208 ? 4.179 3.076 1.014 1.00 94.38 208 GLY A CA 1
ATOM 1442 C C . GLY A 1 208 ? 3.901 2.698 -0.435 1.00 94.38 208 GLY A C 1
ATOM 1443 O O . GLY A 1 208 ? 4.820 2.640 -1.246 1.00 94.38 208 GLY A O 1
ATOM 1444 N N . PHE A 1 209 ? 2.635 2.479 -0.783 1.00 95.44 209 PHE A N 1
ATOM 1445 C CA . PHE A 1 209 ? 2.265 1.991 -2.106 1.00 95.44 209 PHE A CA 1
ATOM 1446 C C . PHE A 1 209 ? 2.681 2.938 -3.236 1.00 95.44 209 PHE A C 1
ATOM 1448 O O . PHE A 1 209 ? 3.320 2.493 -4.182 1.00 95.44 209 PHE A O 1
ATOM 1455 N N . ALA A 1 210 ? 2.404 4.237 -3.113 1.00 94.88 210 ALA A N 1
ATOM 1456 C CA . ALA A 1 210 ? 2.751 5.220 -4.135 1.00 94.88 210 ALA A CA 1
ATOM 1457 C C . ALA A 1 210 ? 4.272 5.428 -4.262 1.00 94.88 210 ALA A C 1
ATOM 1459 O O . ALA A 1 210 ? 4.794 5.644 -5.356 1.00 94.88 210 ALA A O 1
ATOM 1460 N N . ALA A 1 211 ? 5.007 5.314 -3.151 1.00 90.88 211 ALA A N 1
ATOM 1461 C CA . ALA A 1 211 ? 6.465 5.300 -3.177 1.00 90.88 211 ALA A CA 1
ATOM 1462 C C . ALA A 1 211 ? 7.004 4.059 -3.909 1.00 90.88 211 ALA A C 1
ATOM 1464 O O . ALA A 1 211 ? 7.967 4.150 -4.665 1.00 90.88 211 ALA A O 1
ATOM 1465 N N . PHE A 1 212 ? 6.369 2.904 -3.718 1.00 89.62 212 PHE A N 1
ATOM 1466 C CA . PHE A 1 212 ? 6.722 1.675 -4.416 1.00 89.62 212 PHE A CA 1
ATOM 1467 C C . PHE A 1 212 ? 6.380 1.707 -5.905 1.00 89.62 212 PHE A C 1
ATOM 1469 O O . PHE A 1 212 ? 7.210 1.284 -6.700 1.00 89.62 212 PHE A O 1
ATOM 1476 N N . THR A 1 213 ? 5.229 2.244 -6.314 1.00 90.50 213 THR A N 1
ATOM 1477 C CA . THR A 1 213 ? 4.899 2.373 -7.744 1.00 90.50 213 THR A CA 1
ATOM 1478 C C . THR A 1 213 ? 5.895 3.279 -8.463 1.00 90.50 213 THR A C 1
ATOM 1480 O O . THR A 1 213 ? 6.450 2.868 -9.475 1.00 90.50 213 THR A O 1
ATOM 1483 N N . ALA A 1 214 ? 6.243 4.427 -7.865 1.00 88.62 214 ALA A N 1
ATOM 1484 C CA . ALA A 1 214 ? 7.295 5.308 -8.383 1.00 88.62 214 ALA A CA 1
ATOM 1485 C C . ALA A 1 214 ? 8.665 4.606 -8.475 1.00 88.62 214 ALA A C 1
ATOM 1487 O O . ALA A 1 214 ? 9.520 4.957 -9.284 1.00 88.62 214 ALA A O 1
ATOM 1488 N N . SER A 1 215 ? 8.896 3.599 -7.634 1.00 84.62 215 SER A N 1
ATOM 1489 C CA . SER A 1 215 ? 10.100 2.776 -7.673 1.00 84.62 215 SER A CA 1
ATOM 1490 C C . SER A 1 215 ? 10.092 1.792 -8.848 1.00 84.62 215 SER A C 1
ATOM 1492 O O . SER A 1 215 ? 11.114 1.630 -9.515 1.00 84.62 215 SER A O 1
ATOM 1494 N N . GLN A 1 216 ? 8.941 1.187 -9.146 1.00 84.62 216 GLN A N 1
ATOM 1495 C CA . GLN A 1 216 ? 8.773 0.307 -10.304 1.00 84.62 216 GLN A CA 1
ATOM 1496 C C . GLN A 1 216 ? 8.967 1.065 -11.620 1.00 84.62 216 GLN A C 1
ATOM 1498 O O . GLN A 1 216 ? 9.635 0.555 -12.516 1.00 84.62 216 GLN A O 1
ATOM 1503 N N . ASP A 1 217 ? 8.487 2.307 -11.699 1.00 84.06 217 ASP A N 1
ATOM 1504 C CA . ASP A 1 217 ? 8.709 3.189 -12.850 1.00 84.06 217 ASP A CA 1
ATOM 1505 C C . ASP A 1 217 ? 10.198 3.318 -13.197 1.00 84.06 217 ASP A C 1
ATOM 1507 O O . ASP A 1 217 ? 10.626 3.081 -14.329 1.00 84.06 217 ASP A O 1
ATOM 1511 N N . VAL A 1 218 ? 11.015 3.640 -12.191 1.00 83.31 218 VAL A N 1
ATOM 1512 C CA . VAL A 1 218 ? 12.468 3.780 -12.352 1.00 83.31 218 VAL A CA 1
ATOM 1513 C C . VAL A 1 218 ? 13.112 2.436 -12.707 1.00 83.31 218 VAL A C 1
ATOM 1515 O O . VAL A 1 218 ? 13.969 2.384 -13.589 1.00 83.31 218 VAL A O 1
ATOM 1518 N N . ALA A 1 219 ? 12.671 1.338 -12.080 1.00 78.44 219 ALA A N 1
ATOM 1519 C CA . ALA A 1 219 ? 13.188 -0.002 -12.361 1.00 78.44 219 ALA A CA 1
ATOM 1520 C C . ALA A 1 219 ? 12.991 -0.411 -13.831 1.00 78.44 219 ALA A C 1
ATOM 1522 O O . ALA A 1 219 ? 13.901 -0.977 -14.445 1.00 78.44 219 ALA A O 1
ATOM 1523 N N . VAL A 1 220 ? 11.823 -0.110 -14.404 1.00 79.38 220 VAL A N 1
ATOM 1524 C CA . VAL A 1 220 ? 11.505 -0.407 -15.806 1.00 79.38 220 VAL A CA 1
ATOM 1525 C C . VAL A 1 220 ? 12.417 0.382 -16.744 1.00 79.38 220 VAL A C 1
ATOM 1527 O O . VAL A 1 220 ? 13.019 -0.206 -17.645 1.00 79.38 220 VAL A O 1
ATOM 1530 N N . LEU A 1 221 ? 12.598 1.684 -16.502 1.00 79.00 221 LEU A N 1
ATOM 1531 C CA . LEU A 1 221 ? 13.487 2.517 -17.320 1.00 79.00 221 LEU A CA 1
ATOM 1532 C C . LEU A 1 221 ? 14.947 2.042 -17.263 1.00 79.00 221 LEU A C 1
ATOM 1534 O O . LEU A 1 221 ? 15.626 2.012 -18.291 1.00 79.00 221 LEU A O 1
ATOM 1538 N N . ASP A 1 222 ? 15.432 1.641 -16.088 1.00 77.75 222 ASP A N 1
ATOM 1539 C CA . ASP A 1 222 ? 16.801 1.138 -15.923 1.00 77.75 222 ASP A CA 1
ATOM 1540 C C . ASP A 1 222 ? 17.012 -0.231 -16.572 1.00 77.75 222 ASP A C 1
ATOM 1542 O O . ASP A 1 222 ? 18.103 -0.525 -17.068 1.00 77.75 222 ASP A O 1
ATOM 1546 N N . THR A 1 223 ? 15.980 -1.073 -16.579 1.00 73.75 223 THR A N 1
ATOM 1547 C CA . THR A 1 223 ? 16.009 -2.370 -17.267 1.00 73.75 223 THR A CA 1
ATOM 1548 C C . THR A 1 223 ? 16.048 -2.170 -18.779 1.00 73.75 223 THR A C 1
ATOM 1550 O O . THR A 1 223 ? 16.868 -2.782 -19.461 1.00 73.75 223 THR A O 1
ATOM 1553 N N . LEU A 1 224 ? 15.239 -1.243 -19.299 1.00 75.56 224 LEU A N 1
ATOM 1554 C CA . LEU A 1 224 ? 15.214 -0.903 -20.720 1.00 75.56 224 LEU A CA 1
ATOM 1555 C C . LEU A 1 224 ? 16.556 -0.326 -21.199 1.00 75.56 224 LEU A C 1
ATOM 1557 O O . LEU A 1 224 ? 17.070 -0.736 -22.238 1.00 75.56 224 LEU A O 1
ATOM 1561 N N . LYS A 1 225 ? 17.176 0.567 -20.415 1.00 75.75 225 LYS A N 1
ATOM 1562 C CA . LYS A 1 225 ? 18.520 1.101 -20.703 1.00 75.75 225 LYS A CA 1
ATOM 1563 C C . LYS A 1 225 ? 19.578 0.004 -20.789 1.00 75.75 225 LYS A C 1
ATOM 1565 O O . LYS A 1 225 ? 20.395 0.033 -21.705 1.00 75.75 225 LYS A O 1
ATOM 1570 N N . ARG A 1 226 ? 19.565 -0.947 -19.847 1.00 74.75 226 ARG A N 1
ATOM 1571 C CA . ARG A 1 226 ? 20.512 -2.071 -19.824 1.00 74.75 226 ARG A CA 1
ATOM 1572 C C . ARG A 1 226 ? 20.321 -3.002 -21.018 1.00 74.75 226 ARG A C 1
ATOM 1574 O O . ARG A 1 226 ? 21.292 -3.279 -21.712 1.00 74.75 226 ARG A O 1
ATOM 1581 N N . GLY A 1 227 ? 19.081 -3.392 -21.314 1.00 75.06 227 GLY A N 1
ATOM 1582 C CA . GLY A 1 227 ? 18.785 -4.270 -22.449 1.00 75.06 227 GLY A CA 1
ATOM 1583 C C . GLY A 1 227 ? 19.182 -3.663 -23.799 1.00 75.06 227 GLY A C 1
ATOM 1584 O O . GLY A 1 227 ? 19.742 -4.352 -24.648 1.00 75.06 227 GLY A O 1
ATOM 1585 N N . LEU A 1 228 ? 18.962 -2.357 -23.986 1.00 78.50 228 LEU A N 1
ATOM 1586 C CA . LEU A 1 228 ? 19.392 -1.659 -25.201 1.00 78.50 228 LEU A CA 1
ATOM 1587 C C . LEU A 1 228 ? 20.925 -1.562 -25.308 1.00 78.50 228 LEU A C 1
ATOM 1589 O O . LEU A 1 228 ? 21.467 -1.736 -26.399 1.00 78.50 228 LEU A O 1
ATOM 1593 N N . ALA A 1 229 ? 21.628 -1.330 -24.193 1.00 78.25 229 ALA A N 1
ATOM 1594 C CA . ALA A 1 229 ? 23.090 -1.253 -24.169 1.00 78.25 229 ALA A CA 1
ATOM 1595 C C . ALA A 1 229 ? 23.759 -2.601 -24.495 1.00 78.25 229 ALA A C 1
ATOM 1597 O O . ALA A 1 229 ? 24.739 -2.642 -25.237 1.00 78.25 229 ALA A O 1
ATOM 1598 N N . GLU A 1 230 ? 23.216 -3.706 -23.979 1.00 82.19 230 GLU A N 1
ATOM 1599 C CA . GLU A 1 230 ? 23.715 -5.062 -24.245 1.00 82.19 230 GLU A CA 1
ATOM 1600 C C . GLU A 1 230 ? 23.499 -5.503 -25.700 1.00 82.19 230 GLU A C 1
ATOM 1602 O O . GLU A 1 230 ? 24.280 -6.292 -26.229 1.00 82.19 230 GLU A O 1
ATOM 1607 N N . GLY A 1 231 ? 22.482 -4.958 -26.375 1.00 76.81 231 GLY A N 1
ATOM 1608 C CA . GLY A 1 231 ? 22.183 -5.261 -27.775 1.00 76.81 231 GLY A CA 1
ATOM 1609 C C . GLY A 1 231 ? 23.209 -4.732 -28.785 1.00 76.81 231 GLY A C 1
ATOM 1610 O O . GLY A 1 231 ? 23.175 -5.142 -29.942 1.00 76.81 231 GLY A O 1
ATOM 1611 N N . GLY A 1 232 ? 24.117 -3.830 -28.386 1.00 75.50 232 GLY A N 1
ATOM 1612 C CA . GLY A 1 232 ? 25.154 -3.276 -29.272 1.00 75.50 232 GLY A CA 1
ATOM 1613 C C . GLY A 1 232 ? 24.626 -2.399 -30.418 1.00 75.50 232 GLY A C 1
ATOM 1614 O O . GLY A 1 232 ? 25.354 -2.131 -31.372 1.00 75.50 232 GLY A O 1
ATOM 1615 N N . ILE A 1 233 ? 23.366 -1.968 -30.336 1.00 74.19 233 ILE A N 1
ATOM 1616 C CA . ILE A 1 233 ? 22.671 -1.165 -31.347 1.00 74.19 233 ILE A CA 1
ATOM 1617 C C . ILE A 1 233 ? 22.950 0.322 -31.094 1.00 74.19 233 ILE A C 1
ATOM 1619 O O . ILE A 1 233 ? 23.053 0.756 -29.946 1.00 74.19 233 ILE A O 1
ATOM 1623 N N . THR A 1 234 ? 23.036 1.135 -32.147 1.00 78.62 234 THR A N 1
ATOM 1624 C CA . THR A 1 234 ? 23.068 2.594 -32.000 1.00 78.62 234 THR A CA 1
ATOM 1625 C C . THR A 1 234 ? 21.654 3.141 -31.814 1.00 78.62 234 THR A C 1
ATOM 1627 O O . THR A 1 234 ? 20.845 3.156 -32.741 1.00 78.62 234 THR A O 1
ATOM 1630 N N . TYR A 1 235 ? 21.345 3.610 -30.603 1.00 81.38 235 TYR A N 1
ATOM 1631 C CA . TYR A 1 235 ? 20.032 4.154 -30.262 1.00 81.38 235 TYR A CA 1
ATOM 1632 C C . TYR A 1 235 ? 20.130 5.508 -29.555 1.00 81.38 235 TYR A C 1
ATOM 1634 O O . TYR A 1 235 ? 21.053 5.790 -28.793 1.00 81.38 235 TYR A O 1
ATOM 1642 N N . GLN A 1 236 ? 19.116 6.337 -29.774 1.00 82.69 236 GLN A N 1
ATOM 1643 C CA . GLN A 1 236 ? 18.806 7.501 -28.964 1.00 82.69 236 GLN A CA 1
ATOM 1644 C C . GLN A 1 236 ? 17.579 7.166 -28.117 1.00 82.69 236 GLN A C 1
ATOM 1646 O O . GLN A 1 236 ? 16.472 7.022 -28.636 1.00 82.69 236 GLN A O 1
ATOM 1651 N N . LEU A 1 237 ? 17.782 7.032 -26.807 1.00 82.75 237 LEU A N 1
ATOM 1652 C CA . LEU A 1 237 ? 16.710 6.789 -25.850 1.00 82.75 237 LEU A CA 1
ATOM 1653 C C . LEU A 1 237 ? 16.320 8.104 -25.175 1.00 82.75 237 LEU A C 1
ATOM 1655 O O . LEU A 1 237 ? 17.129 8.721 -24.486 1.00 82.75 237 LEU A O 1
ATOM 1659 N N . THR A 1 238 ? 15.064 8.501 -25.342 1.00 86.50 238 THR A N 1
ATOM 1660 C CA . THR A 1 238 ? 14.454 9.594 -24.581 1.00 86.50 238 THR A CA 1
ATOM 1661 C C . THR A 1 238 ? 13.496 8.987 -23.568 1.00 86.50 238 THR A C 1
ATOM 1663 O O . THR A 1 238 ? 12.537 8.330 -23.963 1.00 86.50 238 THR A O 1
ATOM 1666 N N . THR A 1 239 ? 13.758 9.183 -22.277 1.00 84.88 239 THR A N 1
ATOM 1667 C CA . THR A 1 239 ? 12.877 8.753 -21.180 1.00 84.88 239 THR A CA 1
ATOM 1668 C C . THR A 1 239 ? 12.298 9.974 -20.485 1.00 84.88 239 THR A C 1
ATOM 1670 O O . THR A 1 239 ? 13.066 10.851 -20.081 1.00 84.88 239 THR A O 1
ATOM 1673 N N . THR A 1 240 ? 10.985 10.018 -20.292 1.00 88.88 240 THR A N 1
ATOM 1674 C CA . THR A 1 240 ? 10.307 11.089 -19.556 1.00 88.88 240 THR A CA 1
ATOM 1675 C C . THR A 1 240 ? 9.541 10.523 -18.367 1.00 88.88 240 THR A C 1
ATOM 1677 O O . THR A 1 240 ? 8.884 9.485 -18.449 1.00 88.88 240 THR A O 1
ATOM 1680 N N . LEU A 1 241 ? 9.667 11.217 -17.234 1.00 90.50 241 LEU A N 1
ATOM 1681 C CA . LEU A 1 241 ? 8.835 11.002 -16.056 1.00 90.50 241 LEU A CA 1
ATOM 1682 C C . LEU A 1 241 ? 7.612 11.901 -16.208 1.00 90.50 241 LEU A C 1
ATOM 1684 O O . LEU A 1 241 ? 7.732 13.129 -16.164 1.00 90.50 241 LEU A O 1
ATOM 1688 N N . GLU A 1 242 ? 6.467 11.280 -16.447 1.00 95.19 242 GLU A N 1
ATOM 1689 C CA . GLU A 1 242 ? 5.229 11.963 -16.798 1.00 95.19 242 GLU A CA 1
ATOM 1690 C C . GLU A 1 242 ? 4.508 12.502 -15.553 1.00 95.19 242 GLU A C 1
ATOM 1692 O O . GLU A 1 242 ? 4.938 12.341 -14.407 1.00 95.19 242 GLU A O 1
ATOM 1697 N N . VAL A 1 243 ? 3.380 13.182 -15.767 1.00 95.19 243 VAL A N 1
ATOM 1698 C CA . VAL A 1 243 ? 2.593 13.791 -14.683 1.00 95.19 243 VAL A CA 1
ATOM 1699 C C . VAL A 1 243 ? 2.149 12.752 -13.648 1.00 95.19 243 VAL A C 1
ATOM 1701 O O . VAL A 1 243 ? 2.173 13.049 -12.452 1.00 95.19 243 VAL A O 1
ATOM 1704 N N . GLY A 1 244 ? 1.792 11.535 -14.075 1.00 94.69 244 GLY A N 1
ATOM 1705 C CA . GLY A 1 244 ? 1.384 10.458 -13.173 1.00 94.69 244 GLY A CA 1
ATOM 1706 C C . GLY A 1 244 ? 2.453 10.131 -12.129 1.00 94.69 244 GLY A C 1
ATOM 1707 O O . GLY A 1 244 ? 2.120 10.012 -10.948 1.00 94.69 244 GLY A O 1
ATOM 1708 N N . PHE A 1 245 ? 3.729 10.097 -12.525 1.00 93.56 245 PHE A N 1
ATOM 1709 C CA . PHE A 1 245 ? 4.862 9.833 -11.628 1.00 93.56 245 PHE A CA 1
ATOM 1710 C C . PHE A 1 245 ? 4.963 10.870 -10.507 1.00 93.56 245 PHE A C 1
ATOM 1712 O O . PHE A 1 245 ? 5.058 10.539 -9.321 1.00 93.56 245 PHE A O 1
ATOM 1719 N N . TRP A 1 246 ? 4.869 12.153 -10.856 1.00 96.12 246 TRP A N 1
ATOM 1720 C CA . TRP A 1 246 ? 4.930 13.230 -9.868 1.00 96.12 246 TRP A CA 1
ATOM 1721 C C . TRP A 1 246 ? 3.715 13.244 -8.938 1.00 96.12 246 TRP A C 1
ATOM 1723 O O . TRP A 1 246 ? 3.853 13.544 -7.749 1.00 96.12 246 TRP A O 1
ATOM 1733 N N . LEU A 1 247 ? 2.534 12.868 -9.437 1.00 96.75 247 LEU A N 1
ATOM 1734 C CA . LEU A 1 247 ? 1.345 12.700 -8.601 1.00 96.75 247 LEU A CA 1
ATOM 1735 C C . LEU A 1 247 ? 1.460 11.492 -7.659 1.00 96.75 247 LEU A C 1
ATOM 1737 O O . LEU A 1 247 ? 0.952 11.565 -6.539 1.00 96.75 247 LEU A O 1
ATOM 1741 N N . SER A 1 248 ? 2.164 10.421 -8.044 1.00 94.81 248 SER A N 1
ATOM 1742 C CA . SER A 1 248 ? 2.496 9.305 -7.144 1.00 94.81 248 SER A CA 1
ATOM 1743 C C . SER A 1 248 ? 3.375 9.785 -5.980 1.00 94.81 248 SER A C 1
ATOM 1745 O O . SER A 1 248 ? 3.070 9.522 -4.816 1.00 94.81 248 SER A O 1
ATOM 1747 N N . ILE A 1 249 ? 4.405 10.595 -6.255 1.00 93.62 249 ILE A N 1
ATOM 1748 C CA . ILE A 1 249 ? 5.238 11.205 -5.201 1.00 93.62 249 ILE A CA 1
ATOM 1749 C C . ILE A 1 249 ? 4.402 12.126 -4.301 1.00 93.62 249 ILE A C 1
ATOM 1751 O O . ILE A 1 249 ? 4.496 12.052 -3.073 1.00 93.62 249 ILE A O 1
ATOM 1755 N N . ALA A 1 250 ? 3.550 12.972 -4.888 1.00 96.38 250 ALA A N 1
ATOM 1756 C CA . ALA A 1 250 ? 2.661 13.848 -4.128 1.00 96.38 250 ALA A CA 1
ATOM 1757 C C . ALA A 1 250 ? 1.702 13.045 -3.233 1.00 96.38 250 ALA A C 1
ATOM 1759 O O . ALA A 1 250 ? 1.529 13.379 -2.060 1.00 96.38 250 ALA A O 1
ATOM 1760 N N . THR A 1 251 ? 1.140 11.952 -3.755 1.00 97.12 251 THR A N 1
ATOM 1761 C CA . THR A 1 251 ? 0.312 11.002 -3.000 1.00 97.12 251 THR A CA 1
ATOM 1762 C C . THR A 1 251 ? 1.079 10.438 -1.812 1.00 97.12 251 THR A C 1
ATOM 1764 O O . THR A 1 251 ? 0.534 10.379 -0.709 1.00 97.12 251 THR A O 1
ATOM 1767 N N . ALA A 1 252 ? 2.354 10.085 -2.002 1.00 95.50 252 ALA A N 1
ATOM 1768 C CA . ALA A 1 252 ? 3.161 9.528 -0.931 1.00 95.50 252 ALA A CA 1
ATOM 1769 C C . ALA A 1 252 ? 3.354 10.515 0.233 1.00 95.50 252 ALA A C 1
ATOM 1771 O O . ALA A 1 252 ? 3.160 10.169 1.403 1.00 95.50 252 ALA A O 1
ATOM 1772 N N . VAL A 1 253 ? 3.666 11.772 -0.094 1.00 96.38 253 VAL A N 1
ATOM 1773 C CA . VAL A 1 253 ? 3.830 12.855 0.888 1.00 96.38 253 VAL A CA 1
ATOM 1774 C C . VAL A 1 253 ? 2.511 13.163 1.596 1.00 96.38 253 VAL A C 1
ATOM 1776 O O . VAL A 1 253 ? 2.470 13.239 2.824 1.00 96.38 253 VAL A O 1
ATOM 1779 N N . LEU A 1 254 ? 1.417 13.309 0.845 1.00 97.50 254 LEU A N 1
ATOM 1780 C CA . LEU A 1 254 ? 0.098 13.603 1.404 1.00 97.50 254 LEU A CA 1
ATOM 1781 C C . LEU A 1 254 ? -0.412 12.471 2.308 1.00 97.50 254 LEU A C 1
ATOM 1783 O O . LEU A 1 254 ? -0.935 12.743 3.389 1.00 97.50 254 LEU A O 1
ATOM 1787 N N . GLY A 1 255 ? -0.201 11.211 1.921 1.00 96.94 255 GLY A N 1
ATOM 1788 C CA . GLY A 1 255 ? -0.531 10.046 2.742 1.00 96.94 255 GLY A CA 1
ATOM 1789 C C . GLY A 1 255 ? 0.210 10.049 4.082 1.00 96.94 255 GLY A C 1
ATOM 1790 O O . GLY A 1 255 ? -0.408 9.867 5.136 1.00 96.94 255 GLY A O 1
ATOM 1791 N N . ALA A 1 256 ? 1.512 10.353 4.070 1.00 95.62 256 ALA A N 1
ATOM 1792 C CA . ALA A 1 256 ? 2.310 10.489 5.288 1.00 95.62 256 ALA A CA 1
ATOM 1793 C C . ALA A 1 256 ? 1.840 11.663 6.170 1.00 95.62 256 ALA A C 1
ATOM 1795 O O . ALA A 1 256 ? 1.773 11.530 7.394 1.00 95.62 256 ALA A O 1
ATOM 1796 N N . LEU A 1 257 ? 1.455 12.795 5.567 1.00 96.44 257 LEU A N 1
ATOM 1797 C CA . LEU A 1 257 ? 0.886 13.937 6.290 1.00 96.44 257 LEU A CA 1
ATOM 1798 C C . LEU A 1 257 ? -0.448 13.584 6.959 1.00 96.44 257 LEU A C 1
ATOM 1800 O O . LEU A 1 257 ? -0.638 13.907 8.132 1.00 96.44 257 LEU A O 1
ATOM 1804 N N . ILE A 1 258 ? -1.348 12.881 6.263 1.00 96.56 258 ILE A N 1
ATOM 1805 C CA . ILE A 1 258 ? -2.611 12.395 6.841 1.00 96.56 258 ILE A CA 1
ATOM 1806 C C . ILE A 1 258 ? -2.338 11.482 8.035 1.00 96.56 258 ILE A C 1
ATOM 1808 O O . ILE A 1 258 ? -2.956 11.649 9.089 1.00 96.56 258 ILE A O 1
ATOM 1812 N N . ALA A 1 259 ? -1.391 10.551 7.899 1.00 95.44 259 ALA A N 1
ATOM 1813 C CA . ALA A 1 259 ? -0.981 9.688 8.997 1.00 95.44 259 ALA A CA 1
ATOM 1814 C C . ALA A 1 259 ? -0.481 10.501 10.200 1.00 95.44 259 ALA A C 1
ATOM 1816 O O . ALA A 1 259 ? -0.937 10.264 11.317 1.00 95.44 259 ALA A O 1
ATOM 1817 N N . GLY A 1 260 ? 0.365 11.512 9.981 1.00 93.94 260 GLY A N 1
ATOM 1818 C CA . GLY A 1 260 ? 0.845 12.409 11.035 1.00 93.94 260 GLY A CA 1
ATOM 1819 C C . GLY A 1 260 ? -0.279 13.182 11.732 1.00 93.94 260 GLY A C 1
ATOM 1820 O O . GLY A 1 260 ? -0.361 13.181 12.959 1.00 93.94 260 GLY A O 1
ATOM 1821 N N . VAL A 1 261 ? -1.199 13.779 10.968 1.00 93.44 261 VAL A N 1
ATOM 1822 C CA . VAL A 1 261 ? -2.365 14.497 11.517 1.00 93.44 261 VAL A CA 1
ATOM 1823 C C . VAL A 1 261 ? -3.274 13.552 12.310 1.00 93.44 261 VAL A C 1
ATOM 1825 O O . VAL A 1 261 ? -3.821 13.935 13.346 1.00 93.44 261 VAL A O 1
ATOM 1828 N N . SER A 1 262 ? -3.403 12.295 11.877 1.00 93.25 262 SER A N 1
ATOM 1829 C CA . SER A 1 262 ? -4.243 11.303 12.553 1.00 93.25 262 SER A CA 1
ATOM 1830 C C . SER A 1 262 ? -3.777 10.965 13.974 1.00 93.25 262 SER A C 1
ATOM 1832 O O . SER A 1 262 ? -4.606 10.555 14.789 1.00 93.25 262 SER A O 1
ATOM 1834 N N . VAL A 1 263 ? -2.492 11.174 14.301 1.00 90.56 263 VAL A N 1
ATOM 1835 C CA . VAL A 1 263 ? -1.902 10.853 15.617 1.00 90.56 263 VAL A CA 1
ATOM 1836 C C . VAL A 1 263 ? -2.564 11.638 16.749 1.00 90.56 263 VAL A C 1
ATOM 1838 O O . VAL A 1 263 ? -2.638 11.145 17.871 1.00 90.56 263 VAL A O 1
ATOM 1841 N N . VAL A 1 264 ? -3.147 12.810 16.473 1.00 83.56 264 VAL A N 1
ATOM 1842 C CA . VAL A 1 264 ? -3.946 13.554 17.467 1.00 83.56 264 VAL A CA 1
ATOM 1843 C C . VAL A 1 264 ? -5.091 12.688 18.020 1.00 83.56 264 VAL A C 1
ATOM 1845 O O . VAL A 1 264 ? -5.429 12.762 19.202 1.00 83.56 264 VAL A O 1
ATOM 1848 N N . GLY A 1 265 ? -5.641 11.794 17.193 1.00 75.00 265 GLY A N 1
ATOM 1849 C CA . GLY A 1 265 ? -6.662 10.827 17.590 1.00 75.00 265 GLY A CA 1
ATOM 1850 C C . GLY A 1 265 ? -6.173 9.755 18.571 1.00 75.00 265 GLY A C 1
ATOM 1851 O O . GLY A 1 265 ? -6.999 9.220 19.314 1.00 75.00 265 GLY A O 1
ATOM 1852 N N . ALA A 1 266 ? -4.863 9.488 18.633 1.00 78.81 266 ALA A N 1
ATOM 1853 C CA . ALA A 1 266 ? -4.251 8.441 19.453 1.00 78.81 266 ALA A CA 1
ATOM 1854 C C . ALA A 1 266 ? -4.216 8.760 20.956 1.00 78.81 266 ALA A C 1
ATOM 1856 O O . ALA A 1 266 ? -4.055 7.855 21.769 1.00 78.81 266 ALA A O 1
ATOM 1857 N N . LEU A 1 267 ? -4.389 10.028 21.344 1.00 75.62 267 LEU A N 1
ATOM 1858 C CA . LEU A 1 267 ? -4.247 10.491 22.733 1.00 75.62 267 LEU A CA 1
ATOM 1859 C C . LEU A 1 267 ? -5.373 10.029 23.684 1.00 75.62 267 LEU A C 1
ATOM 1861 O O . LEU A 1 267 ? -5.378 10.385 24.863 1.00 75.62 267 LEU A O 1
ATOM 1865 N N . ASP A 1 268 ? -6.323 9.228 23.203 1.00 66.00 268 ASP A N 1
ATOM 1866 C CA . ASP A 1 268 ? -7.438 8.730 24.006 1.00 66.00 268 ASP A CA 1
ATOM 1867 C C . ASP A 1 268 ? -7.061 7.528 24.875 1.00 66.00 268 ASP A C 1
ATOM 1869 O O . ASP A 1 268 ? -6.593 6.501 24.393 1.00 66.00 268 ASP A O 1
ATOM 1873 N N . ARG A 1 269 ? -7.357 7.614 26.177 1.00 62.81 269 ARG A N 1
ATOM 1874 C CA . ARG A 1 269 ? -7.068 6.552 27.160 1.00 62.81 269 ARG A CA 1
ATOM 1875 C C . ARG A 1 269 ? -8.235 5.585 27.416 1.00 62.81 269 ARG A C 1
ATOM 1877 O O . ARG A 1 269 ? -8.123 4.731 28.291 1.00 62.81 269 ARG A O 1
ATOM 1884 N N . ARG A 1 270 ? -9.375 5.744 26.729 1.00 59.44 270 ARG A N 1
ATOM 1885 C CA . ARG A 1 270 ? -10.684 5.272 27.235 1.00 59.44 270 ARG A CA 1
ATOM 1886 C C . ARG A 1 270 ? -11.217 3.940 26.695 1.00 59.44 270 ARG A C 1
ATOM 1888 O O . ARG A 1 270 ? -12.276 3.515 27.130 1.00 59.44 270 ARG A O 1
ATOM 1895 N N . ALA A 1 271 ? -10.498 3.218 25.843 1.00 60.94 271 ALA A N 1
ATOM 1896 C CA . ALA A 1 271 ? -10.887 1.851 25.491 1.00 60.94 271 ALA A CA 1
ATOM 1897 C C . ALA A 1 271 ? -9.639 1.008 25.268 1.00 60.94 271 ALA A C 1
ATOM 1899 O O . ALA A 1 271 ? -8.819 1.369 24.430 1.00 60.94 271 ALA A O 1
ATOM 1900 N N . ARG A 1 272 ? -9.504 -0.086 26.024 1.00 73.12 272 ARG A N 1
ATOM 1901 C CA . ARG A 1 272 ? -8.470 -1.097 25.804 1.00 73.12 272 ARG A CA 1
ATOM 1902 C C . ARG A 1 272 ? -9.124 -2.335 25.214 1.00 73.12 272 ARG A C 1
ATOM 1904 O O . ARG A 1 272 ? -9.989 -2.946 25.836 1.00 73.12 272 ARG A O 1
ATOM 1911 N N . ILE A 1 273 ? -8.724 -2.680 24.003 1.00 82.81 273 ILE A N 1
ATOM 1912 C CA . ILE A 1 273 ? -9.025 -3.965 23.382 1.00 82.81 273 ILE A CA 1
ATOM 1913 C C . ILE A 1 273 ? -8.355 -5.054 24.216 1.00 82.81 273 ILE A C 1
ATOM 1915 O O . ILE A 1 273 ? -7.328 -4.820 24.857 1.00 82.81 273 ILE A O 1
ATOM 1919 N N . HIS A 1 274 ? -8.941 -6.249 24.211 1.00 89.38 274 HIS A N 1
ATOM 1920 C CA . HIS A 1 274 ? -8.358 -7.391 24.895 1.00 89.38 274 HIS A CA 1
ATOM 1921 C C . HIS A 1 274 ? -6.901 -7.604 24.431 1.00 89.38 274 HIS A C 1
ATOM 1923 O O . HIS A 1 274 ? -6.662 -7.698 23.222 1.00 89.38 274 HIS A O 1
ATOM 1929 N N . PRO A 1 275 ? -5.923 -7.716 25.349 1.00 89.75 275 PRO A N 1
ATOM 1930 C CA . PRO A 1 275 ? -4.502 -7.741 25.000 1.00 89.75 275 PRO A CA 1
ATOM 1931 C C . PRO A 1 275 ? -4.140 -8.901 24.069 1.00 89.75 275 PRO A C 1
ATOM 1933 O O . PRO A 1 275 ? -3.270 -8.747 23.221 1.00 89.75 275 PRO A O 1
ATOM 1936 N N . ALA A 1 276 ? -4.852 -10.031 24.155 1.00 93.44 276 ALA A N 1
ATOM 1937 C CA . ALA A 1 276 ? -4.646 -11.153 23.237 1.00 93.44 276 ALA A CA 1
ATOM 1938 C C . ALA A 1 276 ? -4.960 -10.804 21.770 1.00 93.44 276 ALA A C 1
ATOM 1940 O O . ALA A 1 276 ? -4.262 -11.275 20.881 1.00 93.44 276 ALA A O 1
ATOM 1941 N N . VAL A 1 277 ? -5.964 -9.957 21.508 1.00 93.12 277 VAL A N 1
ATOM 1942 C CA . VAL A 1 277 ? -6.295 -9.515 20.139 1.00 93.12 277 VAL A CA 1
ATOM 1943 C C . VAL A 1 277 ? -5.212 -8.573 19.617 1.00 93.12 277 VAL A C 1
ATOM 1945 O O . VAL A 1 277 ? -4.794 -8.698 18.470 1.00 93.12 277 VAL A O 1
ATOM 1948 N N . GLY A 1 278 ? -4.711 -7.673 20.472 1.00 92.75 278 GLY A N 1
ATOM 1949 C CA . GLY A 1 278 ? -3.562 -6.829 20.140 1.00 92.75 278 GLY A CA 1
ATOM 1950 C C . GLY A 1 278 ? -2.318 -7.664 19.829 1.00 92.75 278 GLY A C 1
ATOM 1951 O O . GLY A 1 278 ? -1.720 -7.503 18.771 1.00 92.75 278 GLY A O 1
ATOM 1952 N N . ALA A 1 279 ? -1.968 -8.616 20.698 1.00 95.38 279 ALA A N 1
ATOM 1953 C CA . ALA A 1 279 ? -0.821 -9.502 20.503 1.00 95.38 279 ALA A CA 1
ATOM 1954 C C . ALA A 1 279 ? -0.939 -10.345 19.223 1.00 95.38 279 ALA A C 1
ATOM 1956 O O . ALA A 1 279 ? 0.015 -10.415 18.451 1.00 95.38 279 ALA A O 1
ATOM 1957 N N . ALA A 1 280 ? -2.111 -10.932 18.958 1.00 96.06 280 ALA A N 1
ATOM 1958 C CA . ALA A 1 280 ? -2.363 -11.678 17.728 1.00 96.06 280 ALA A CA 1
ATOM 1959 C C . ALA A 1 280 ? -2.223 -10.786 16.485 1.00 96.06 280 ALA A C 1
ATOM 1961 O O . ALA A 1 280 ? -1.560 -11.177 15.528 1.00 96.06 280 ALA A O 1
ATOM 1962 N N . GLY A 1 281 ? -2.757 -9.562 16.520 1.00 95.69 281 GLY A N 1
ATOM 1963 C CA . GLY A 1 281 ? -2.616 -8.595 15.432 1.00 95.69 281 GLY A CA 1
ATOM 1964 C C . GLY A 1 281 ? -1.164 -8.183 15.174 1.00 95.69 281 GLY A C 1
ATOM 1965 O O . GLY A 1 281 ? -0.735 -8.123 14.020 1.00 95.69 281 GLY A O 1
ATOM 1966 N N . VAL A 1 282 ? -0.377 -7.967 16.234 1.00 96.81 282 VAL A N 1
ATOM 1967 C CA . VAL A 1 282 ? 1.067 -7.693 16.132 1.00 96.81 282 VAL A CA 1
ATOM 1968 C C . VAL A 1 282 ? 1.803 -8.867 15.489 1.00 96.81 282 VAL A C 1
ATOM 1970 O O . VAL A 1 282 ? 2.543 -8.665 14.528 1.00 96.81 282 VAL A O 1
ATOM 1973 N N . LEU A 1 283 ? 1.577 -10.091 15.974 1.00 97.19 283 LEU A N 1
ATOM 1974 C CA . LEU A 1 283 ? 2.206 -11.294 15.422 1.00 97.19 283 LEU A CA 1
ATOM 1975 C C . LEU A 1 283 ? 1.806 -11.529 13.963 1.00 97.19 283 LEU A C 1
ATOM 1977 O O . LEU A 1 283 ? 2.660 -11.850 13.141 1.00 97.19 283 LEU A O 1
ATOM 1981 N N . GLY A 1 284 ? 0.535 -11.310 13.623 1.00 97.06 284 GLY A N 1
ATOM 1982 C CA . GLY A 1 284 ? 0.059 -11.366 12.245 1.00 97.06 284 GLY A CA 1
ATOM 1983 C C . GLY A 1 284 ? 0.757 -10.335 11.357 1.00 97.06 284 GLY A C 1
ATOM 1984 O O . GLY A 1 284 ? 1.229 -10.679 10.279 1.00 97.06 284 GLY A O 1
ATOM 1985 N N . THR A 1 285 ? 0.890 -9.089 11.824 1.00 97.31 285 THR A N 1
ATOM 1986 C CA . THR A 1 285 ? 1.556 -8.011 11.068 1.00 97.31 285 THR A CA 1
ATOM 1987 C C . THR A 1 285 ? 3.026 -8.350 10.828 1.00 97.31 285 THR A C 1
ATOM 1989 O O . THR A 1 285 ? 3.522 -8.215 9.710 1.00 97.31 285 THR A O 1
ATOM 1992 N N . LEU A 1 286 ? 3.716 -8.854 11.855 1.00 97.06 286 LEU A N 1
ATOM 1993 C CA . LEU A 1 286 ? 5.089 -9.337 11.732 1.00 97.06 286 LEU A CA 1
ATOM 1994 C C . LEU A 1 286 ? 5.190 -10.486 10.727 1.00 97.06 286 LEU A C 1
ATOM 1996 O O . LEU A 1 286 ? 6.083 -10.469 9.888 1.00 97.06 286 LEU A O 1
ATOM 2000 N N . ALA A 1 287 ? 4.265 -11.446 10.761 1.00 96.62 287 ALA A N 1
ATOM 2001 C CA . ALA A 1 287 ? 4.236 -12.552 9.809 1.00 96.62 287 ALA A CA 1
ATOM 2002 C C . ALA A 1 287 ? 3.991 -12.085 8.363 1.00 96.62 287 ALA A C 1
ATOM 2004 O O . ALA A 1 287 ? 4.622 -12.616 7.455 1.00 96.62 287 ALA A O 1
ATOM 2005 N N . VAL A 1 288 ? 3.154 -11.064 8.131 1.00 96.00 288 VAL A N 1
ATOM 2006 C CA . VAL A 1 288 ? 2.977 -10.455 6.796 1.00 96.00 288 VAL A CA 1
ATOM 2007 C C . VAL A 1 288 ? 4.289 -9.852 6.293 1.00 96.00 288 VAL A C 1
ATOM 2009 O O . VAL A 1 288 ? 4.705 -10.116 5.165 1.00 96.00 288 VAL A O 1
ATOM 2012 N N . VAL A 1 289 ? 4.960 -9.062 7.132 1.00 94.62 289 VAL A N 1
ATOM 2013 C CA . VAL A 1 289 ? 6.199 -8.359 6.769 1.00 94.62 289 VAL A CA 1
ATOM 2014 C C . VAL A 1 289 ? 7.344 -9.340 6.550 1.00 94.62 289 VAL A C 1
ATOM 2016 O O . VAL A 1 289 ? 7.971 -9.325 5.496 1.00 94.62 289 VAL A O 1
ATOM 2019 N N . ILE A 1 290 ? 7.589 -10.222 7.522 1.00 93.19 290 ILE A N 1
ATOM 2020 C CA . ILE A 1 290 ? 8.648 -11.234 7.457 1.00 93.19 290 ILE A CA 1
ATOM 2021 C C . ILE A 1 290 ? 8.364 -12.203 6.315 1.00 93.19 290 ILE A C 1
ATOM 2023 O O . ILE A 1 290 ? 9.261 -12.498 5.537 1.00 93.19 290 ILE A O 1
ATOM 2027 N N . GLY A 1 291 ? 7.120 -12.660 6.171 1.00 91.06 291 GLY A N 1
ATOM 2028 C CA . GLY A 1 291 ? 6.724 -13.567 5.101 1.00 91.06 291 GLY A CA 1
ATOM 2029 C C . GLY A 1 291 ? 6.991 -12.993 3.711 1.00 91.06 291 GLY A C 1
ATOM 2030 O O . GLY A 1 291 ? 7.433 -13.730 2.838 1.00 91.06 291 GLY A O 1
ATOM 2031 N N . SER A 1 292 ? 6.795 -11.684 3.519 1.00 89.81 292 SER A N 1
ATOM 2032 C CA . SER A 1 292 ? 7.066 -11.002 2.240 1.00 89.81 292 SER A CA 1
ATOM 2033 C C . SER A 1 292 ? 8.563 -10.888 1.916 1.00 89.81 292 SER A C 1
ATOM 2035 O O . SER A 1 292 ? 8.925 -10.574 0.785 1.00 89.81 292 SER A O 1
ATOM 2037 N N . LEU A 1 293 ? 9.423 -11.133 2.907 1.00 89.00 293 LEU A N 1
ATOM 2038 C CA . LEU A 1 293 ? 10.880 -11.154 2.781 1.00 89.00 293 LEU A CA 1
ATOM 2039 C C . LEU A 1 293 ? 11.434 -12.581 2.721 1.00 89.00 293 LEU A C 1
ATOM 2041 O O . LEU A 1 293 ? 12.611 -12.757 2.418 1.00 89.00 293 LEU A O 1
ATOM 2045 N N . LEU A 1 294 ? 10.632 -13.601 3.048 1.00 88.38 294 LEU A N 1
ATOM 2046 C CA . LEU A 1 294 ? 11.110 -14.976 3.033 1.00 88.38 294 LEU A CA 1
ATOM 2047 C C . LEU A 1 294 ? 11.408 -15.422 1.597 1.00 88.38 294 LEU A C 1
ATOM 2049 O O . LEU A 1 294 ? 10.637 -15.117 0.683 1.00 88.38 294 LEU A O 1
ATOM 2053 N N . PRO A 1 295 ? 12.511 -16.164 1.401 1.00 82.62 295 PRO A N 1
ATOM 2054 C CA . PRO A 1 295 ? 12.885 -16.656 0.092 1.00 82.62 295 PRO A CA 1
ATOM 2055 C C . PRO A 1 295 ? 11.797 -17.571 -0.473 1.00 82.62 295 PRO A C 1
ATOM 2057 O O . PRO A 1 295 ? 11.276 -18.453 0.212 1.00 82.62 295 PRO A O 1
ATOM 2060 N N . GLN A 1 296 ? 11.481 -17.361 -1.744 1.00 75.94 296 GLN A N 1
ATOM 2061 C CA . GLN A 1 296 ? 10.578 -18.185 -2.537 1.00 75.94 296 GLN A CA 1
ATOM 2062 C C . GLN A 1 296 ? 11.312 -18.705 -3.765 1.00 75.94 296 GLN A C 1
ATOM 2064 O O . GLN A 1 296 ? 11.971 -17.936 -4.466 1.00 75.94 296 GLN A O 1
ATOM 2069 N N . GLN A 1 297 ? 11.149 -20.005 -4.018 1.00 77.69 297 GLN A N 1
ATOM 2070 C CA . GLN A 1 297 ? 11.722 -20.716 -5.159 1.00 77.69 297 GLN A CA 1
ATOM 2071 C C . GLN A 1 297 ? 13.235 -20.462 -5.311 1.00 77.69 297 GLN A C 1
ATOM 2073 O O . GLN A 1 297 ? 14.022 -21.017 -4.546 1.00 77.69 297 GLN A O 1
ATOM 2078 N N . SER A 1 298 ? 13.628 -19.643 -6.291 1.00 69.75 298 SER A N 1
ATOM 2079 C CA . SER A 1 298 ? 15.009 -19.338 -6.674 1.00 69.75 298 SER A CA 1
ATOM 2080 C C . SER A 1 298 ? 15.620 -18.118 -5.984 1.00 69.75 298 SER A C 1
ATOM 2082 O O . SER A 1 298 ? 16.839 -17.983 -6.010 1.00 69.75 298 SER A O 1
ATOM 2084 N N . GLY A 1 299 ? 14.816 -17.224 -5.401 1.00 68.69 299 GLY A N 1
ATOM 2085 C CA . GLY A 1 299 ? 15.329 -15.985 -4.809 1.00 68.69 299 GLY A CA 1
ATOM 2086 C C . GLY A 1 299 ? 15.848 -16.214 -3.391 1.00 68.69 299 GLY A C 1
ATOM 2087 O O . GLY A 1 299 ? 15.131 -16.754 -2.546 1.00 68.69 299 GLY A O 1
ATOM 2088 N N . ALA A 1 300 ? 17.072 -15.784 -3.102 1.00 79.88 300 ALA A N 1
ATOM 2089 C CA . ALA A 1 300 ? 17.653 -15.860 -1.770 1.00 79.88 300 ALA A CA 1
ATOM 2090 C C . ALA A 1 300 ? 17.095 -14.757 -0.857 1.00 79.88 300 ALA A C 1
ATOM 2092 O O . ALA A 1 300 ? 16.727 -13.676 -1.304 1.00 79.88 300 ALA A O 1
ATOM 2093 N N . LEU A 1 301 ? 17.104 -14.981 0.465 1.00 79.81 301 LEU A N 1
ATOM 2094 C CA . LEU A 1 301 ? 16.771 -13.925 1.437 1.00 79.81 301 LEU A CA 1
ATOM 2095 C C . LEU A 1 301 ? 17.669 -12.697 1.235 1.00 79.81 301 LEU A C 1
ATOM 2097 O O . LEU A 1 301 ? 17.203 -11.564 1.364 1.00 79.81 301 LEU A O 1
ATOM 2101 N N . ALA A 1 302 ? 18.942 -12.956 0.909 1.00 77.38 302 ALA A N 1
ATOM 2102 C CA . ALA A 1 302 ? 19.923 -11.936 0.595 1.00 77.38 302 ALA A CA 1
ATOM 2103 C C . ALA A 1 302 ? 19.386 -10.991 -0.478 1.00 77.38 302 ALA A C 1
ATOM 2105 O O . ALA A 1 302 ? 19.437 -9.807 -0.221 1.00 77.38 302 ALA A O 1
ATOM 2106 N N . ASP A 1 303 ? 18.732 -11.465 -1.540 1.00 72.44 303 ASP A N 1
ATOM 2107 C CA . ASP A 1 303 ? 18.264 -10.653 -2.680 1.00 72.44 303 ASP A CA 1
ATOM 2108 C C . ASP A 1 303 ? 17.287 -9.520 -2.304 1.00 72.44 303 ASP A C 1
ATOM 2110 O O . ASP A 1 303 ? 17.112 -8.559 -3.052 1.00 72.44 303 ASP A O 1
ATOM 2114 N N . ASN A 1 304 ? 16.674 -9.574 -1.115 1.00 73.62 304 ASN A N 1
ATOM 2115 C CA . ASN A 1 304 ? 15.815 -8.503 -0.595 1.00 73.62 304 ASN A CA 1
ATOM 2116 C C . ASN A 1 304 ? 16.582 -7.310 -0.012 1.00 73.62 304 ASN A C 1
ATOM 2118 O O . ASN A 1 304 ? 16.036 -6.210 0.083 1.00 73.62 304 ASN A O 1
ATOM 2122 N N . PHE A 1 305 ? 17.814 -7.546 0.430 1.00 71.75 305 PHE A N 1
ATOM 2123 C CA . PHE A 1 305 ? 18.674 -6.580 1.127 1.00 71.75 305 PHE A CA 1
ATOM 2124 C C . PHE A 1 305 ? 20.012 -6.388 0.426 1.00 71.75 305 PHE A C 1
ATOM 2126 O O . PHE A 1 305 ? 20.714 -5.393 0.630 1.00 71.75 305 PHE A O 1
ATOM 2133 N N . SER A 1 306 ? 20.381 -7.384 -0.363 1.00 57.94 306 SER A N 1
ATOM 2134 C CA . SER A 1 306 ? 21.570 -7.410 -1.144 1.00 57.94 306 SER A CA 1
ATOM 2135 C C . SER A 1 306 ? 21.379 -6.500 -2.324 1.00 57.94 306 SER A C 1
ATOM 2137 O O . SER A 1 306 ? 20.319 -6.083 -2.785 1.00 57.94 306 SER A O 1
ATOM 2139 N N . SER A 1 307 ? 22.552 -6.100 -2.672 1.00 55.22 307 SER A N 1
ATOM 2140 C CA . SER A 1 307 ? 22.946 -4.950 -3.390 1.00 55.22 307 SER A CA 1
ATOM 2141 C C . SER A 1 307 ? 24.443 -5.236 -3.365 1.00 55.22 307 SER A C 1
ATOM 2143 O O . SER A 1 307 ? 24.986 -5.651 -2.332 1.00 55.22 307 SER A O 1
ATOM 2145 N N . ASP A 1 308 ? 25.174 -4.967 -4.421 1.00 42.25 308 ASP A N 1
ATOM 2146 C CA . ASP A 1 308 ? 26.588 -4.650 -4.232 1.00 42.25 308 ASP A CA 1
ATOM 2147 C C . ASP A 1 308 ? 26.755 -3.358 -3.369 1.00 42.25 308 ASP A C 1
ATOM 2149 O O . ASP A 1 308 ? 27.658 -2.563 -3.607 1.00 42.25 308 ASP A O 1
ATOM 2153 N N . GLN A 1 309 ? 25.831 -3.041 -2.432 1.00 43.12 309 GLN A N 1
ATOM 2154 C CA . GLN A 1 309 ? 25.343 -1.681 -2.245 1.00 43.12 309 GLN A CA 1
ATOM 2155 C C . GLN A 1 309 ? 24.405 -1.401 -1.040 1.00 43.12 309 GLN A C 1
ATOM 2157 O O . GLN A 1 309 ? 23.310 -0.868 -1.176 1.00 43.12 309 GLN A O 1
ATOM 2162 N N . ALA A 1 310 ? 24.795 -1.723 0.190 1.00 35.25 310 ALA A N 1
ATOM 2163 C CA . ALA A 1 310 ? 24.036 -1.276 1.362 1.00 35.25 310 ALA A CA 1
ATOM 2164 C C . ALA A 1 310 ? 24.605 0.054 1.881 1.00 35.25 310 ALA A C 1
ATOM 2166 O O . ALA A 1 310 ? 25.700 0.063 2.438 1.00 35.25 310 ALA A O 1
ATOM 2167 N N . VAL A 1 311 ? 23.859 1.167 1.798 1.00 42.22 311 VAL A N 1
ATOM 2168 C CA . VAL A 1 311 ? 24.141 2.340 2.649 1.00 42.22 311 VAL A CA 1
ATOM 2169 C C . VAL A 1 311 ? 22.872 2.873 3.314 1.00 42.22 311 VAL A C 1
ATOM 2171 O O . VAL A 1 311 ? 21.853 3.124 2.686 1.00 42.22 311 VAL A O 1
ATOM 2174 N N . GLY A 1 312 ? 22.955 3.022 4.638 1.00 40.84 312 GLY A N 1
ATOM 2175 C CA . GLY A 1 312 ? 21.829 3.192 5.550 1.00 40.84 312 GLY A CA 1
ATOM 2176 C C . GLY A 1 312 ? 20.905 4.390 5.313 1.00 40.84 312 GLY A C 1
ATOM 2177 O O . GLY A 1 312 ? 21.259 5.395 4.701 1.00 40.84 312 GLY A O 1
ATOM 2178 N N . ALA A 1 313 ? 19.719 4.285 5.919 1.00 39.22 313 ALA A N 1
ATOM 2179 C CA . ALA A 1 313 ? 18.560 5.186 5.861 1.00 39.22 313 ALA A CA 1
ATOM 2180 C C . ALA A 1 313 ? 18.833 6.700 6.039 1.00 39.22 313 ALA A C 1
ATOM 2182 O O . ALA A 1 313 ? 17.987 7.525 5.700 1.00 39.22 313 ALA A O 1
ATOM 2183 N N . VAL A 1 314 ? 20.015 7.088 6.526 1.00 39.56 314 VAL A N 1
ATOM 2184 C CA . VAL A 1 314 ? 20.461 8.489 6.617 1.00 39.56 314 VAL A CA 1
ATOM 2185 C C . VAL A 1 314 ? 20.863 9.055 5.242 1.00 39.56 314 VAL A C 1
ATOM 2187 O O . VAL A 1 314 ? 20.723 10.255 5.017 1.00 39.56 314 VAL A O 1
ATOM 2190 N N . GLN A 1 315 ? 21.317 8.219 4.301 1.00 47.44 315 GLN A N 1
ATOM 2191 C CA . GLN A 1 315 ? 21.639 8.638 2.930 1.00 47.44 315 GLN A CA 1
ATOM 2192 C C . GLN A 1 315 ? 20.398 8.751 2.039 1.00 47.44 315 GLN A C 1
ATOM 2194 O O . GLN A 1 315 ? 20.353 9.647 1.208 1.00 47.44 315 GLN A O 1
ATOM 2199 N N . PHE A 1 316 ? 19.360 7.938 2.269 1.00 46.50 316 PHE A N 1
ATOM 2200 C CA . PHE A 1 316 ? 18.055 8.070 1.603 1.00 46.50 316 PHE A CA 1
ATOM 2201 C C . PHE A 1 316 ? 17.448 9.463 1.827 1.00 46.50 316 PHE A C 1
ATOM 2203 O O . PHE A 1 316 ? 17.108 10.159 0.874 1.00 46.50 316 PHE A O 1
ATOM 2210 N N . TRP A 1 317 ? 17.415 9.921 3.084 1.00 42.38 317 TRP A N 1
ATOM 2211 C CA . TRP A 1 317 ? 16.940 11.268 3.413 1.00 42.38 317 TRP A CA 1
ATOM 2212 C C . TRP A 1 317 ? 17.852 12.373 2.871 1.00 42.38 317 TRP A C 1
ATOM 2214 O O . TRP A 1 317 ? 17.358 13.431 2.486 1.00 42.38 317 TRP A O 1
ATOM 2224 N N . LYS A 1 318 ? 19.169 12.135 2.789 1.00 40.16 318 LYS A N 1
ATOM 2225 C CA . LYS A 1 318 ? 20.103 13.077 2.158 1.00 40.16 318 LYS A CA 1
ATOM 2226 C C . LYS A 1 318 ? 19.921 13.146 0.644 1.00 40.16 318 LYS A C 1
ATOM 2228 O O . LYS A 1 318 ? 19.930 14.251 0.135 1.00 40.16 318 LYS A O 1
ATOM 2233 N N . ALA A 1 319 ? 19.723 12.037 -0.064 1.00 45.41 319 ALA A N 1
ATOM 2234 C CA . ALA A 1 319 ? 19.516 12.015 -1.514 1.00 45.41 319 ALA A CA 1
ATOM 2235 C C . ALA A 1 319 ? 18.152 12.603 -1.909 1.00 45.41 319 ALA A C 1
ATOM 2237 O O . ALA A 1 319 ? 18.070 13.390 -2.845 1.00 45.41 319 ALA A O 1
ATOM 2238 N N . PHE A 1 320 ? 17.100 12.301 -1.142 1.00 44.72 320 PHE A N 1
ATOM 2239 C CA . PHE A 1 320 ? 15.752 12.817 -1.384 1.00 44.72 320 PHE A CA 1
ATOM 2240 C C . PHE A 1 320 ? 15.650 14.341 -1.175 1.00 44.72 320 PHE A C 1
ATOM 2242 O O . PHE A 1 320 ? 14.992 15.023 -1.954 1.00 44.72 320 PHE A O 1
ATOM 2249 N N . PHE A 1 321 ? 16.341 14.904 -0.171 1.00 45.72 321 PHE A N 1
ATOM 2250 C CA . PHE A 1 321 ? 16.414 16.365 0.017 1.00 45.72 321 PHE A CA 1
ATOM 2251 C C . PHE A 1 321 ? 17.494 17.056 -0.823 1.00 45.72 321 PHE A C 1
ATOM 2253 O O . PHE A 1 321 ? 17.409 18.261 -1.053 1.00 45.72 321 PHE A O 1
ATOM 2260 N N . ARG A 1 322 ? 18.512 16.327 -1.285 1.00 39.53 322 ARG A N 1
ATOM 2261 C CA . ARG A 1 322 ? 19.607 16.850 -2.110 1.00 39.53 322 ARG A CA 1
ATOM 2262 C C . ARG A 1 322 ? 19.349 16.519 -3.581 1.00 39.53 322 ARG A C 1
ATOM 2264 O O . ARG A 1 322 ? 20.198 15.952 -4.261 1.00 39.53 322 ARG A O 1
ATOM 2271 N N . LEU A 1 323 ? 18.188 16.941 -4.085 1.00 39.81 323 LEU A N 1
ATOM 2272 C CA . LEU A 1 323 ? 18.071 17.278 -5.501 1.00 39.81 323 LEU A CA 1
ATOM 2273 C C . LEU A 1 323 ? 19.195 18.283 -5.814 1.00 39.81 323 LEU A C 1
ATOM 2275 O O . LEU A 1 323 ? 19.317 19.289 -5.114 1.00 39.81 323 LEU A O 1
ATOM 2279 N N . THR A 1 324 ? 19.977 18.020 -6.864 1.00 41.56 324 THR A N 1
ATOM 2280 C CA . THR A 1 324 ? 20.822 18.953 -7.653 1.00 41.56 324 THR A CA 1
ATOM 2281 C C . THR A 1 324 ? 22.344 18.742 -7.713 1.00 41.56 324 THR A C 1
ATOM 2283 O O . THR A 1 324 ? 22.937 19.460 -8.499 1.00 41.56 324 THR A O 1
ATOM 2286 N N . LEU A 1 325 ? 23.039 17.801 -7.058 1.00 40.09 325 LEU A N 1
ATOM 2287 C CA . LEU A 1 325 ? 24.481 17.636 -7.378 1.00 40.09 325 LEU A CA 1
ATOM 2288 C C . LEU A 1 325 ? 24.992 16.194 -7.295 1.00 40.09 325 LEU A C 1
ATOM 2290 O O . LEU A 1 325 ? 25.114 15.634 -6.208 1.00 40.09 325 LEU A O 1
ATOM 2294 N N . ASP A 1 326 ? 25.277 15.672 -8.490 1.00 43.00 326 ASP A N 1
ATOM 2295 C CA . ASP A 1 326 ? 26.421 14.843 -8.886 1.00 43.00 326 ASP A CA 1
ATOM 2296 C C . ASP A 1 326 ? 26.932 13.845 -7.837 1.00 43.00 326 ASP A C 1
ATOM 2298 O O . ASP A 1 326 ? 27.664 14.199 -6.908 1.00 43.00 326 ASP A O 1
ATOM 2302 N N . ILE A 1 327 ? 26.550 12.575 -7.993 1.00 41.91 327 ILE A N 1
ATOM 2303 C CA . ILE A 1 327 ? 27.209 11.473 -7.295 1.00 41.91 327 ILE A CA 1
ATOM 2304 C C . ILE A 1 327 ? 27.565 10.387 -8.310 1.00 41.91 327 ILE A C 1
ATOM 2306 O O . ILE A 1 327 ? 26.688 9.772 -8.921 1.00 41.91 327 ILE A O 1
ATOM 2310 N N . ASP A 1 328 ? 28.874 10.173 -8.439 1.00 40.22 328 ASP A N 1
ATOM 2311 C CA . ASP A 1 328 ? 29.529 9.099 -9.180 1.00 40.22 328 ASP A CA 1
ATOM 2312 C C . ASP A 1 328 ? 28.817 7.739 -9.028 1.00 40.22 328 ASP A C 1
ATOM 2314 O O . ASP A 1 328 ? 28.443 7.307 -7.936 1.00 40.22 328 ASP A O 1
ATOM 2318 N N . HIS A 1 329 ? 28.639 7.068 -10.168 1.00 45.56 329 HIS A N 1
ATOM 2319 C CA . HIS A 1 329 ? 27.640 6.025 -10.435 1.00 45.56 329 HIS A CA 1
ATOM 2320 C C . HIS A 1 329 ? 28.072 4.564 -10.224 1.00 45.56 329 HIS A C 1
ATOM 2322 O O . HIS A 1 329 ? 27.323 3.658 -10.579 1.00 45.56 329 HIS A O 1
ATOM 2328 N N . ALA A 1 330 ? 29.249 4.264 -9.682 1.00 39.56 330 ALA A N 1
ATOM 2329 C CA . ALA A 1 330 ? 29.734 2.879 -9.753 1.00 39.56 330 ALA A CA 1
ATOM 2330 C C . ALA A 1 330 ? 29.150 1.939 -8.687 1.00 39.56 330 ALA A C 1
ATOM 2332 O O . ALA A 1 330 ? 29.290 0.723 -8.797 1.00 39.56 330 ALA A O 1
ATOM 2333 N N . SER A 1 331 ? 28.539 2.471 -7.630 1.00 43.56 331 SER A N 1
ATOM 2334 C CA . SER A 1 331 ? 28.169 1.649 -6.490 1.00 43.56 331 SER A CA 1
ATOM 2335 C C . SER A 1 331 ? 27.112 2.389 -5.644 1.00 43.56 331 SER A C 1
ATOM 2337 O O . SER A 1 331 ? 27.414 2.937 -4.591 1.00 43.56 331 SER A O 1
ATOM 2339 N N . GLN A 1 332 ? 25.842 2.408 -6.080 1.00 47.03 332 GLN A N 1
ATOM 2340 C CA . GLN A 1 332 ? 24.676 2.783 -5.242 1.00 47.03 332 GLN A CA 1
ATOM 2341 C C . GLN A 1 332 ? 23.539 1.765 -5.376 1.00 47.03 332 GLN A C 1
ATOM 2343 O O . GLN A 1 332 ? 23.314 1.287 -6.491 1.00 47.03 332 GLN A O 1
ATOM 2348 N N . PRO A 1 333 ? 22.842 1.366 -4.290 1.00 51.84 333 PRO A N 1
ATOM 2349 C CA . PRO A 1 333 ? 21.713 0.456 -4.434 1.00 51.84 333 PRO A CA 1
ATOM 2350 C C . PRO A 1 333 ? 20.662 1.156 -5.269 1.00 51.84 333 PRO A C 1
ATOM 2352 O O . PRO A 1 333 ? 20.445 2.362 -5.088 1.00 51.84 333 PRO A O 1
ATOM 2355 N N . PRO A 1 334 ? 19.961 0.422 -6.140 1.00 61.41 334 PRO A N 1
ATOM 2356 C CA . PRO A 1 334 ? 18.840 1.013 -6.826 1.00 61.41 334 PRO A CA 1
ATOM 2357 C C . PRO A 1 334 ? 17.834 1.462 -5.758 1.00 61.41 334 PRO A C 1
ATOM 2359 O O . PRO A 1 334 ? 17.435 0.699 -4.875 1.00 61.41 334 PRO A O 1
ATOM 2362 N N . ILE A 1 335 ? 17.445 2.738 -5.826 1.00 66.25 335 ILE A N 1
ATOM 2363 C CA . ILE A 1 335 ? 16.479 3.394 -4.925 1.00 66.25 335 ILE A CA 1
ATOM 2364 C C . ILE A 1 335 ? 15.193 2.555 -4.775 1.00 66.25 335 ILE A C 1
ATOM 2366 O O . ILE A 1 335 ? 14.515 2.593 -3.746 1.00 66.25 335 ILE A O 1
ATOM 2370 N N . THR A 1 336 ? 14.903 1.736 -5.783 1.00 67.56 336 THR A N 1
ATOM 2371 C CA . THR A 1 336 ? 13.779 0.810 -5.879 1.00 67.56 336 THR A CA 1
ATOM 2372 C C . THR A 1 336 ? 13.700 -0.183 -4.717 1.00 67.56 336 THR A C 1
ATOM 2374 O O . THR A 1 336 ? 12.610 -0.382 -4.171 1.00 67.56 336 THR A O 1
ATOM 2377 N N . THR A 1 337 ? 14.836 -0.711 -4.244 1.00 74.25 337 THR A N 1
ATOM 2378 C CA . THR A 1 337 ? 14.892 -1.627 -3.092 1.00 74.25 337 THR A CA 1
ATOM 2379 C C . THR A 1 337 ? 14.456 -0.931 -1.805 1.00 74.25 337 THR A C 1
ATOM 2381 O O . THR A 1 337 ? 13.659 -1.472 -1.038 1.00 74.25 337 THR A O 1
ATOM 2384 N N . TYR A 1 338 ? 14.908 0.304 -1.570 1.00 78.75 338 TYR A N 1
ATOM 2385 C CA . TYR A 1 338 ? 14.533 1.045 -0.364 1.00 78.75 338 TYR A CA 1
ATOM 2386 C C . TYR A 1 338 ? 13.062 1.438 -0.349 1.00 78.75 338 TYR A C 1
ATOM 2388 O O . TYR A 1 338 ? 12.419 1.330 0.692 1.00 78.75 338 TYR A O 1
ATOM 2396 N N . LEU A 1 339 ? 12.513 1.853 -1.490 1.00 82.38 339 LEU A N 1
ATOM 2397 C CA . LEU A 1 339 ? 11.098 2.213 -1.591 1.00 82.38 339 LEU A CA 1
ATOM 2398 C C . LEU A 1 339 ? 10.182 0.987 -1.441 1.00 82.38 339 LEU A C 1
ATOM 2400 O O . LEU A 1 339 ? 9.107 1.092 -0.856 1.00 82.38 339 LEU A O 1
ATOM 2404 N N . ARG A 1 340 ? 10.634 -0.200 -1.862 1.00 83.75 340 ARG A N 1
ATOM 2405 C CA . ARG A 1 340 ? 9.962 -1.474 -1.561 1.00 83.75 340 ARG A CA 1
ATOM 2406 C C . ARG A 1 340 ? 9.957 -1.773 -0.059 1.00 83.75 340 ARG A C 1
ATOM 2408 O O . ARG A 1 340 ? 8.901 -2.039 0.517 1.00 83.75 340 ARG A O 1
ATOM 2415 N N . LEU A 1 341 ? 11.119 -1.691 0.591 1.00 88.00 341 LEU A N 1
ATOM 2416 C CA . LEU A 1 341 ? 11.235 -1.895 2.040 1.00 88.00 341 LEU A CA 1
ATOM 2417 C C . LEU A 1 341 ? 10.447 -0.847 2.834 1.00 88.00 341 LEU A C 1
ATOM 2419 O O . LEU A 1 341 ? 9.921 -1.159 3.901 1.00 88.00 341 LEU A O 1
ATOM 2423 N N . LEU A 1 342 ? 10.306 0.369 2.301 1.00 89.62 342 LEU A N 1
ATOM 2424 C CA . LEU A 1 342 ? 9.482 1.417 2.890 1.00 89.62 342 LEU A CA 1
ATOM 2425 C C . LEU A 1 342 ? 8.010 0.992 2.987 1.00 89.62 342 LEU A C 1
ATOM 2427 O O . LEU A 1 342 ? 7.393 1.252 4.014 1.00 89.62 342 LEU A O 1
ATOM 2431 N N . VAL A 1 343 ? 7.453 0.285 1.995 1.00 91.44 343 VAL A N 1
ATOM 2432 C CA . VAL A 1 343 ? 6.073 -0.242 2.080 1.00 91.44 343 VAL A CA 1
ATOM 2433 C C . VAL A 1 343 ? 5.916 -1.173 3.269 1.00 91.44 343 VAL A C 1
ATOM 2435 O O . VAL A 1 343 ? 5.003 -1.010 4.077 1.00 91.44 343 VAL A O 1
ATOM 2438 N N . LEU A 1 344 ? 6.833 -2.133 3.391 1.00 93.44 344 LEU A N 1
ATOM 2439 C CA . LEU A 1 344 ? 6.819 -3.116 4.467 1.00 93.44 344 LEU A CA 1
ATOM 2440 C C . LEU A 1 344 ? 7.020 -2.446 5.826 1.00 93.44 344 LEU A C 1
ATOM 2442 O O . LEU A 1 344 ? 6.350 -2.800 6.792 1.00 93.44 344 LEU A O 1
ATOM 2446 N N . PHE A 1 345 ? 7.895 -1.443 5.893 1.00 94.69 345 PHE A N 1
ATOM 2447 C CA . PHE A 1 345 ? 8.114 -0.652 7.094 1.00 94.69 345 PHE A CA 1
ATOM 2448 C C . PHE A 1 345 ? 6.864 0.137 7.497 1.00 94.69 345 PHE A C 1
ATOM 2450 O O . PHE A 1 345 ? 6.474 0.096 8.659 1.00 94.69 345 PHE A O 1
ATOM 2457 N N . LEU A 1 346 ? 6.200 0.826 6.566 1.00 95.50 346 LEU A N 1
ATOM 2458 C CA . LEU A 1 346 ? 4.995 1.602 6.871 1.00 95.50 346 LEU A CA 1
ATOM 2459 C C . LEU A 1 346 ? 3.803 0.702 7.223 1.00 95.50 346 LEU A C 1
ATOM 2461 O O . LEU A 1 346 ? 3.039 1.041 8.128 1.00 95.50 346 LEU A O 1
ATOM 2465 N N . LEU A 1 347 ? 3.687 -0.471 6.590 1.00 95.81 347 LEU A N 1
ATOM 2466 C CA . LEU A 1 347 ? 2.738 -1.510 6.992 1.00 95.81 347 LEU A CA 1
ATOM 2467 C C . LEU A 1 347 ? 3.031 -2.012 8.409 1.00 95.81 347 LEU A C 1
ATOM 2469 O O . LEU A 1 347 ? 2.114 -2.105 9.226 1.00 95.81 347 LEU A O 1
ATOM 2473 N N . LEU A 1 348 ? 4.303 -2.291 8.718 1.00 96.38 348 LEU A N 1
ATOM 2474 C CA . LEU A 1 348 ? 4.731 -2.721 10.046 1.00 96.38 348 LEU A CA 1
ATOM 2475 C C . LEU A 1 348 ? 4.394 -1.664 11.095 1.00 96.38 348 LEU A C 1
ATOM 2477 O O . LEU A 1 348 ? 3.792 -1.990 12.111 1.00 96.38 348 LEU A O 1
ATOM 2481 N N . VAL A 1 349 ? 4.756 -0.404 10.847 1.00 95.88 349 VAL A N 1
ATOM 2482 C CA . VAL A 1 349 ? 4.495 0.716 11.758 1.00 95.88 349 VAL A CA 1
ATOM 2483 C C . VAL A 1 349 ? 2.996 0.888 11.974 1.00 95.88 349 VAL A C 1
ATOM 2485 O O . VAL A 1 349 ? 2.564 0.949 13.121 1.00 95.88 349 VAL A O 1
ATOM 2488 N N . GLY A 1 350 ? 2.193 0.923 10.908 1.00 94.50 350 GLY A N 1
ATOM 2489 C CA . GLY A 1 350 ? 0.743 1.090 11.014 1.00 94.50 350 GLY A CA 1
ATOM 2490 C C . GLY A 1 350 ? 0.064 -0.044 11.785 1.00 94.50 350 GLY A C 1
ATOM 2491 O O . GLY A 1 350 ? -0.713 0.221 12.706 1.00 94.50 350 GLY A O 1
ATOM 2492 N N . GLY A 1 351 ? 0.417 -1.297 11.483 1.00 94.12 351 GLY A N 1
ATOM 2493 C CA . GLY A 1 351 ? -0.119 -2.461 12.187 1.00 94.12 351 GLY A CA 1
ATOM 2494 C C . GLY A 1 351 ? 0.346 -2.524 13.643 1.00 94.12 351 GLY A C 1
ATOM 2495 O O . GLY A 1 351 ? -0.473 -2.672 14.547 1.00 94.12 351 GLY A O 1
ATOM 2496 N N . LEU A 1 352 ? 1.643 -2.337 13.903 1.00 94.88 352 LEU A N 1
ATOM 2497 C CA . LEU A 1 352 ? 2.219 -2.404 15.247 1.00 94.88 352 LEU A CA 1
ATOM 2498 C C . LEU A 1 352 ? 1.678 -1.286 16.144 1.00 94.88 352 LEU A C 1
ATOM 2500 O O . LEU A 1 352 ? 1.165 -1.567 17.225 1.00 94.88 352 LEU A O 1
ATOM 2504 N N . VAL A 1 353 ? 1.739 -0.030 15.690 1.00 93.75 353 VAL A N 1
ATOM 2505 C CA . VAL A 1 353 ? 1.198 1.119 16.434 1.00 93.75 353 VAL A CA 1
ATOM 2506 C C . VAL A 1 353 ? -0.302 0.944 16.653 1.00 93.75 353 VAL A C 1
ATOM 2508 O O . VAL A 1 353 ? -0.786 1.178 17.760 1.00 93.75 353 VAL A O 1
ATOM 2511 N N . GLY A 1 354 ? -1.031 0.480 15.635 1.00 92.44 354 GLY A N 1
ATOM 2512 C CA . GLY A 1 354 ? -2.465 0.248 15.726 1.00 92.44 354 GLY A CA 1
ATOM 2513 C C . GLY A 1 354 ? -2.843 -0.790 16.785 1.00 92.44 354 GLY A C 1
ATOM 2514 O O . GLY A 1 354 ? -3.656 -0.514 17.672 1.00 92.44 354 GLY A O 1
ATOM 2515 N N . PHE A 1 355 ? -2.221 -1.969 16.748 1.00 93.88 355 PHE A N 1
ATOM 2516 C CA . PHE A 1 355 ? -2.530 -3.047 17.686 1.00 93.88 355 PHE A CA 1
ATOM 2517 C C . PHE A 1 355 ? -1.980 -2.807 19.098 1.00 93.88 355 PHE A C 1
ATOM 2519 O O . PHE A 1 355 ? -2.669 -3.132 20.066 1.00 93.88 355 PHE A O 1
ATOM 2526 N N . ILE A 1 356 ? -0.792 -2.201 19.245 1.00 92.94 356 ILE A N 1
ATOM 2527 C CA . ILE A 1 356 ? -0.206 -1.887 20.563 1.00 92.94 356 ILE A CA 1
ATOM 2528 C C . ILE A 1 356 ? -0.983 -0.783 21.271 1.00 92.94 356 ILE A C 1
ATOM 2530 O O . ILE A 1 356 ? -1.171 -0.864 22.485 1.00 92.94 356 ILE A O 1
ATOM 2534 N N . ALA A 1 357 ? -1.460 0.233 20.542 1.00 90.19 357 ALA A N 1
ATOM 2535 C CA . ALA A 1 357 ? -2.265 1.290 21.146 1.00 90.19 357 ALA A CA 1
ATOM 2536 C C . ALA A 1 357 ? -3.478 0.705 21.885 1.00 90.19 357 ALA A C 1
ATOM 2538 O O . ALA A 1 357 ? -3.894 1.235 22.913 1.00 90.19 357 ALA A O 1
ATOM 2539 N N . GLY A 1 358 ? -4.041 -0.397 21.373 1.00 87.06 358 GLY A N 1
ATOM 2540 C CA . GLY A 1 358 ? -5.164 -1.085 22.001 1.00 87.06 358 GLY A CA 1
ATOM 2541 C C . GLY A 1 358 ? -6.435 -0.237 22.045 1.00 87.06 358 GLY A C 1
ATOM 2542 O O . GLY A 1 358 ? -7.358 -0.585 22.771 1.00 87.06 358 GLY A O 1
ATOM 2543 N N . THR A 1 359 ? -6.503 0.861 21.288 1.00 90.31 359 THR A N 1
ATOM 2544 C CA . THR A 1 359 ? -7.636 1.794 21.263 1.00 90.31 359 THR A CA 1
ATOM 2545 C C . THR A 1 359 ? -8.492 1.622 20.011 1.00 90.31 359 THR A C 1
ATOM 2547 O O . THR A 1 359 ? -8.087 0.998 19.030 1.00 90.31 359 THR A O 1
ATOM 2550 N N . ARG A 1 360 ? -9.683 2.241 20.002 1.00 90.38 360 ARG A N 1
ATOM 2551 C CA . ARG A 1 360 ? -10.536 2.321 18.799 1.00 90.38 360 ARG A CA 1
ATOM 2552 C C . ARG A 1 360 ? -9.810 2.993 17.630 1.00 90.38 360 ARG A C 1
ATOM 2554 O O . ARG A 1 360 ? -9.953 2.560 16.492 1.00 90.38 360 ARG A O 1
ATOM 2561 N N . TRP A 1 361 ? -9.029 4.035 17.924 1.00 93.25 361 TRP A N 1
ATOM 2562 C CA . TRP A 1 361 ? -8.149 4.676 16.947 1.00 93.25 361 TRP A CA 1
ATOM 2563 C C . TRP A 1 361 ? -7.115 3.680 16.413 1.00 93.25 361 TRP A C 1
ATOM 2565 O O . TRP A 1 361 ? -6.963 3.557 15.203 1.00 93.25 361 TRP A O 1
ATOM 2575 N N . GLY A 1 362 ? -6.484 2.910 17.303 1.00 93.44 362 GLY A N 1
ATOM 2576 C CA . GLY A 1 362 ? -5.489 1.909 16.935 1.00 93.44 362 GLY A CA 1
ATOM 2577 C C . GLY A 1 362 ? -6.018 0.835 15.979 1.00 93.44 362 GLY A C 1
ATOM 2578 O O . GLY A 1 362 ? -5.370 0.533 14.983 1.00 93.44 362 GLY A O 1
ATOM 2579 N N . VAL A 1 363 ? -7.234 0.321 16.198 1.00 93.00 363 VAL A N 1
ATOM 2580 C CA . VAL A 1 363 ? -7.865 -0.634 15.258 1.00 93.00 363 VAL A CA 1
ATOM 2581 C C . VAL A 1 363 ? -8.111 -0.013 13.895 1.00 93.00 363 VAL A C 1
ATOM 2583 O O . VAL A 1 363 ? -7.847 -0.656 12.883 1.00 93.00 363 VAL A O 1
ATOM 2586 N N . GLY A 1 364 ? -8.591 1.233 13.860 1.00 94.75 364 GLY A N 1
ATOM 2587 C CA . GLY A 1 364 ? -8.719 1.973 12.609 1.00 94.75 364 GLY A CA 1
ATOM 2588 C C . GLY A 1 364 ? -7.372 2.081 11.895 1.00 94.75 364 GLY A C 1
ATOM 2589 O O . GLY A 1 364 ? -7.279 1.752 10.718 1.00 94.75 364 GLY A O 1
ATOM 2590 N N . MET A 1 365 ? -6.323 2.463 12.627 1.00 95.94 365 MET A N 1
ATOM 2591 C CA . MET A 1 365 ? -4.960 2.589 12.106 1.00 95.94 365 MET A CA 1
ATOM 2592 C C . MET A 1 365 ? -4.459 1.279 11.491 1.00 95.94 365 MET A C 1
ATOM 2594 O O . MET A 1 365 ? -4.009 1.283 10.348 1.00 95.94 365 MET A O 1
ATOM 2598 N N . ALA A 1 366 ? -4.610 0.159 12.204 1.00 96.06 366 ALA A N 1
ATOM 2599 C CA . ALA A 1 366 ? -4.208 -1.157 11.718 1.00 96.06 366 ALA A CA 1
ATOM 2600 C C . ALA A 1 366 ? -5.003 -1.576 10.470 1.00 96.06 366 ALA A C 1
ATOM 2602 O O . ALA A 1 366 ? -4.407 -2.002 9.481 1.00 96.06 366 ALA A O 1
ATOM 2603 N N . LEU A 1 367 ? -6.334 -1.401 10.482 1.00 96.25 367 LEU A N 1
ATOM 2604 C CA . LEU A 1 367 ? -7.206 -1.707 9.341 1.00 96.25 367 LEU A CA 1
ATOM 2605 C C . LEU A 1 367 ? -6.807 -0.902 8.100 1.00 96.25 367 LEU A C 1
ATOM 2607 O O . LEU A 1 367 ? -6.693 -1.450 7.004 1.00 96.25 367 LEU A O 1
ATOM 2611 N N . GLY A 1 368 ? -6.576 0.398 8.281 1.00 96.81 368 GLY A N 1
ATOM 2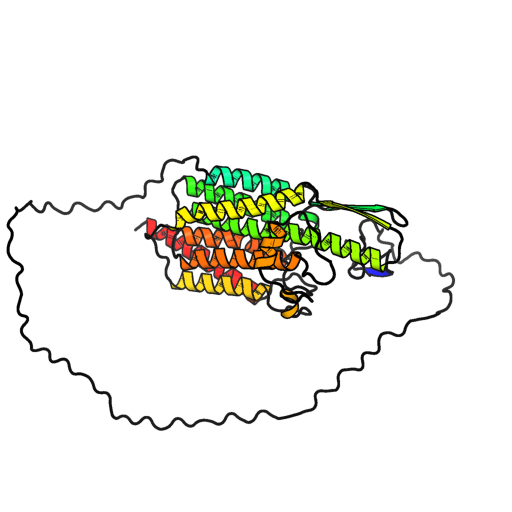612 C CA . GLY A 1 368 ? -6.161 1.286 7.205 1.00 96.81 368 GLY A CA 1
ATOM 2613 C C . GLY A 1 368 ? -4.799 0.899 6.641 1.00 96.81 368 GLY A C 1
ATOM 2614 O O . GLY A 1 368 ? -4.659 0.806 5.423 1.00 96.81 368 GLY A O 1
ATOM 2615 N N . SER A 1 369 ? -3.814 0.607 7.499 1.00 96.75 369 SER A N 1
ATOM 2616 C CA . SER A 1 369 ? -2.447 0.305 7.056 1.00 96.75 369 SER A CA 1
ATOM 2617 C C . SER A 1 369 ? -2.332 -0.987 6.257 1.00 96.75 369 SER A C 1
ATOM 2619 O O . SER A 1 369 ? -1.472 -1.090 5.386 1.00 96.75 369 SER A O 1
ATOM 2621 N N . VAL A 1 370 ? -3.199 -1.971 6.520 1.00 96.75 370 VAL A N 1
ATOM 2622 C CA . VAL A 1 370 ? -3.178 -3.242 5.780 1.00 96.75 370 VAL A CA 1
ATOM 2623 C C . VAL A 1 370 ? -4.083 -3.255 4.556 1.00 96.75 370 VAL A C 1
ATOM 2625 O O . VAL A 1 370 ? -3.934 -4.140 3.725 1.00 96.75 370 VAL A O 1
ATOM 2628 N N . SER A 1 371 ? -4.976 -2.276 4.392 1.00 96.62 371 SER A N 1
ATOM 2629 C CA . SER A 1 371 ? -6.004 -2.264 3.338 1.00 96.62 371 SER A CA 1
ATOM 2630 C C . SER A 1 371 ? -5.470 -2.502 1.917 1.00 96.62 371 SER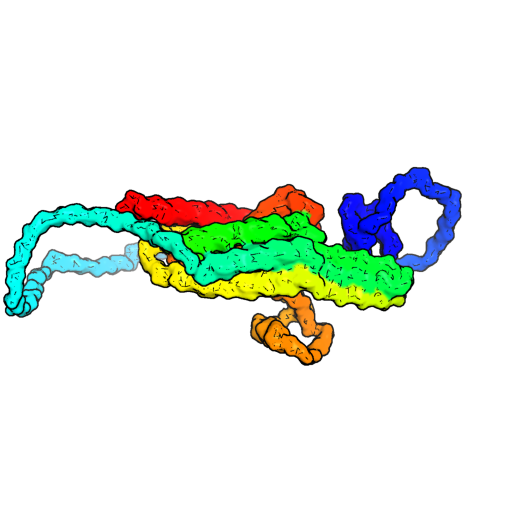 A C 1
ATOM 2632 O O . SER A 1 371 ? -5.925 -3.417 1.232 1.00 96.62 371 SER A O 1
ATOM 2634 N N . VAL A 1 372 ? -4.460 -1.737 1.492 1.00 96.69 372 VAL A N 1
ATOM 2635 C CA . VAL A 1 372 ? -3.809 -1.904 0.181 1.00 96.69 372 VAL A CA 1
ATOM 2636 C C . VAL A 1 372 ? -3.159 -3.280 0.069 1.00 96.69 372 VAL A C 1
ATOM 2638 O O . VAL A 1 372 ? -3.298 -3.962 -0.942 1.00 96.69 372 VAL A O 1
ATOM 2641 N N . SER A 1 373 ? -2.486 -3.722 1.130 1.00 96.00 373 SER A N 1
ATOM 2642 C CA . SER A 1 373 ? -1.783 -5.006 1.137 1.00 96.00 373 SER A CA 1
ATOM 2643 C C . SER A 1 373 ? -2.730 -6.199 1.098 1.00 96.00 373 SER A C 1
ATOM 2645 O O . SER A 1 373 ? -2.399 -7.195 0.468 1.00 96.00 373 SER A O 1
ATOM 2647 N N . VAL A 1 374 ? -3.917 -6.098 1.701 1.00 97.00 374 VAL A N 1
ATOM 2648 C CA . VAL A 1 374 ? -4.978 -7.109 1.592 1.00 97.00 374 VAL A CA 1
ATOM 2649 C C . VAL A 1 374 ? -5.413 -7.259 0.140 1.00 97.00 374 VAL A C 1
ATOM 2651 O O . VAL A 1 374 ? -5.549 -8.382 -0.334 1.00 97.00 374 VAL A O 1
ATOM 2654 N N . TRP A 1 375 ? -5.595 -6.149 -0.581 1.00 96.81 375 TRP A N 1
ATOM 2655 C CA . TRP A 1 375 ? -5.961 -6.201 -1.994 1.00 96.81 375 TRP A CA 1
ATOM 2656 C C . TRP A 1 375 ? -4.850 -6.803 -2.862 1.00 96.81 375 TRP A C 1
ATOM 2658 O O . TRP A 1 375 ? -5.118 -7.714 -3.645 1.00 96.81 375 TRP A O 1
ATOM 2668 N N . LEU A 1 376 ? -3.603 -6.348 -2.704 1.00 94.94 376 LEU A N 1
ATOM 2669 C CA . LEU A 1 376 ? -2.460 -6.894 -3.450 1.00 94.94 376 LEU A CA 1
ATOM 2670 C C . LEU A 1 376 ? -2.260 -8.387 -3.157 1.00 94.94 376 LEU A C 1
ATOM 2672 O O . LEU A 1 376 ? -2.047 -9.185 -4.064 1.00 94.94 376 LEU A O 1
ATOM 2676 N N . TRP A 1 377 ? -2.402 -8.790 -1.895 1.00 95.75 377 TRP A N 1
ATOM 2677 C CA . TRP A 1 377 ? -2.357 -10.191 -1.485 1.00 95.75 377 TRP A CA 1
ATOM 2678 C C . TRP A 1 377 ? -3.485 -11.020 -2.108 1.00 95.75 377 TRP A C 1
ATOM 2680 O O . TRP A 1 377 ? -3.222 -12.065 -2.690 1.00 95.75 377 TRP A O 1
ATOM 2690 N N . ALA A 1 378 ? -4.731 -10.553 -2.027 1.00 95.56 378 ALA A N 1
ATOM 2691 C CA . ALA A 1 378 ? -5.876 -11.300 -2.537 1.00 95.56 378 ALA A CA 1
ATOM 2692 C C . ALA A 1 378 ? -5.840 -11.436 -4.066 1.00 95.56 378 ALA A C 1
ATOM 2694 O O . ALA A 1 378 ? -6.111 -12.510 -4.591 1.00 95.56 378 ALA A O 1
ATOM 2695 N N . SER A 1 379 ? -5.482 -10.364 -4.776 1.00 94.19 379 SER A N 1
ATOM 2696 C CA . SER A 1 379 ? -5.399 -10.366 -6.242 1.00 94.19 379 SER A CA 1
ATOM 2697 C C . SER A 1 379 ? -4.220 -11.183 -6.773 1.00 94.19 379 SER A C 1
ATOM 2699 O O . SER A 1 379 ? -4.400 -11.889 -7.757 1.00 94.19 379 SER A O 1
ATOM 2701 N N . SER A 1 380 ? -3.055 -11.153 -6.114 1.00 91.12 380 SER A N 1
ATOM 2702 C CA . SER A 1 380 ? -1.929 -12.039 -6.463 1.00 91.12 380 SER A CA 1
ATOM 2703 C C . SER A 1 380 ? -2.236 -13.504 -6.176 1.00 91.12 380 SER A C 1
ATOM 2705 O O . SER A 1 380 ? -1.938 -14.358 -6.999 1.00 91.12 380 SER A O 1
ATOM 2707 N N . TRP A 1 381 ? -2.891 -13.805 -5.053 1.00 91.81 381 TRP A N 1
ATOM 2708 C CA . TRP A 1 381 ? -3.298 -15.172 -4.730 1.00 91.81 381 TRP A CA 1
ATOM 2709 C C . TRP A 1 381 ? -4.366 -15.723 -5.684 1.00 91.81 381 TRP A C 1
ATOM 2711 O O . TRP A 1 381 ? -4.360 -16.909 -5.994 1.00 91.81 381 TRP A O 1
ATOM 2721 N N . ALA A 1 382 ? -5.280 -14.870 -6.148 1.00 92.44 382 ALA A N 1
ATOM 2722 C CA . ALA A 1 382 ? -6.333 -15.238 -7.090 1.00 92.44 382 ALA A CA 1
ATOM 2723 C C . ALA A 1 382 ? -5.936 -15.049 -8.568 1.00 92.44 382 ALA A C 1
ATOM 2725 O O . ALA A 1 382 ? -6.800 -15.185 -9.431 1.00 92.44 382 ALA A O 1
ATOM 2726 N N . GLU A 1 383 ? -4.672 -14.705 -8.850 1.00 89.94 383 GLU A N 1
ATOM 2727 C CA . GLU A 1 383 ? -4.140 -14.460 -10.201 1.00 89.94 383 GLU A CA 1
ATOM 2728 C C . GLU A 1 383 ? -5.009 -13.487 -11.029 1.00 89.94 383 GLU A C 1
ATOM 2730 O O . GLU A 1 383 ? -5.252 -13.663 -12.223 1.00 89.94 383 GLU A O 1
ATOM 2735 N N . VAL A 1 384 ? -5.531 -12.442 -10.378 1.00 89.19 384 VAL A N 1
ATOM 2736 C CA . VAL A 1 384 ? -6.445 -11.483 -11.012 1.00 89.19 384 VAL A CA 1
ATOM 2737 C C . VAL A 1 384 ? -5.655 -10.447 -11.807 1.00 89.19 384 VAL A C 1
ATOM 2739 O O . VAL A 1 384 ? -5.182 -9.458 -11.247 1.00 89.19 384 VAL A O 1
ATOM 2742 N N . GLY A 1 385 ? -5.589 -10.651 -13.122 1.00 86.50 385 GLY A N 1
ATOM 2743 C CA . GLY A 1 385 ? -4.951 -9.755 -14.090 1.00 86.50 385 GLY A CA 1
ATOM 2744 C C . GLY A 1 385 ? -3.699 -10.365 -14.723 1.00 86.50 385 GLY A C 1
ATOM 2745 O O . GLY A 1 385 ? -3.251 -11.433 -14.326 1.00 86.50 385 GLY A O 1
ATOM 2746 N N . ASP A 1 386 ? -3.133 -9.681 -15.720 1.00 85.50 386 ASP A N 1
ATOM 2747 C CA . ASP A 1 386 ? -1.971 -10.186 -16.472 1.00 85.50 386 ASP A CA 1
ATOM 2748 C C . ASP A 1 386 ? -0.689 -10.241 -15.621 1.00 85.50 386 ASP A C 1
ATOM 2750 O O . ASP A 1 386 ? 0.209 -11.039 -15.881 1.00 85.50 386 ASP A O 1
ATOM 2754 N N . LEU A 1 387 ? -0.578 -9.345 -14.636 1.00 84.81 387 LEU A N 1
ATOM 2755 C CA . LEU A 1 387 ? 0.602 -9.195 -13.786 1.00 84.81 387 LEU A CA 1
ATOM 2756 C C . LEU A 1 387 ? 0.167 -8.719 -12.389 1.00 84.81 387 LEU A C 1
ATOM 2758 O O . LEU A 1 387 ? 0.191 -7.513 -12.109 1.00 84.81 387 LEU A O 1
ATOM 2762 N N . PRO A 1 388 ? -0.357 -9.616 -11.539 1.00 86.12 388 PRO A N 1
ATOM 2763 C CA . PRO A 1 388 ? -0.856 -9.240 -10.227 1.00 86.12 388 PRO A CA 1
ATOM 2764 C C . PRO A 1 388 ? 0.287 -9.258 -9.211 1.00 86.12 388 PRO A C 1
ATOM 2766 O O . PRO A 1 388 ? 0.699 -10.310 -8.724 1.00 86.12 388 PRO A O 1
ATOM 2769 N N . PHE A 1 389 ? 0.809 -8.083 -8.859 1.00 86.69 389 PHE A N 1
ATOM 2770 C CA . PHE A 1 389 ? 1.861 -8.012 -7.851 1.00 86.69 389 PHE A CA 1
ATOM 2771 C C . PHE A 1 389 ? 1.331 -8.329 -6.456 1.00 86.69 389 PHE A C 1
ATOM 2773 O O . PHE A 1 389 ? 0.330 -7.766 -6.002 1.00 86.69 389 PHE A O 1
ATOM 2780 N N . GLY A 1 390 ? 2.062 -9.198 -5.757 1.00 86.94 390 GLY A N 1
ATOM 2781 C CA . GLY A 1 390 ? 1.921 -9.390 -4.322 1.00 86.94 390 GLY A CA 1
ATOM 2782 C C . GLY A 1 390 ? 2.391 -8.168 -3.527 1.00 86.94 390 GLY A C 1
ATOM 2783 O O . GLY A 1 390 ? 2.833 -7.151 -4.071 1.00 86.94 390 GLY A O 1
ATOM 2784 N N . ILE A 1 391 ? 2.310 -8.264 -2.200 1.00 90.00 391 ILE A N 1
ATOM 2785 C CA . ILE A 1 391 ? 2.747 -7.189 -1.301 1.00 90.00 391 ILE A CA 1
ATOM 2786 C C . ILE A 1 391 ? 4.219 -6.878 -1.578 1.00 90.00 391 ILE A C 1
ATOM 2788 O O . ILE A 1 391 ? 5.072 -7.759 -1.470 1.00 90.00 391 ILE A O 1
ATOM 2792 N N . ALA A 1 392 ? 4.503 -5.624 -1.940 1.00 82.88 392 ALA A N 1
ATOM 2793 C CA . ALA A 1 392 ? 5.850 -5.171 -2.274 1.00 82.88 392 ALA A CA 1
ATOM 2794 C C . ALA A 1 392 ? 6.529 -6.069 -3.339 1.00 82.88 392 ALA A C 1
ATOM 2796 O O . ALA A 1 392 ? 7.702 -6.405 -3.191 1.00 82.88 392 ALA A O 1
ATOM 2797 N N . SER A 1 393 ? 5.764 -6.504 -4.355 1.00 78.12 393 SER A N 1
ATOM 2798 C CA . SER A 1 393 ? 6.149 -7.426 -5.447 1.00 78.12 393 SER A CA 1
ATOM 2799 C C . SER A 1 393 ? 6.660 -8.816 -5.041 1.00 78.12 393 SER A C 1
ATOM 2801 O O . SER A 1 393 ? 7.186 -9.525 -5.891 1.00 78.12 393 SER A O 1
ATOM 2803 N N . GLY A 1 394 ? 6.505 -9.244 -3.783 1.00 73.44 394 GLY A N 1
ATOM 2804 C CA . GLY A 1 394 ? 7.049 -10.533 -3.328 1.00 73.44 394 GLY A CA 1
ATOM 2805 C C . GLY A 1 394 ? 8.582 -10.548 -3.286 1.00 73.44 394 GLY A C 1
ATOM 2806 O O . GLY A 1 394 ? 9.205 -9.487 -3.255 1.00 73.44 394 GLY A O 1
ATOM 2807 N N . ASN A 1 395 ? 9.192 -11.736 -3.231 1.00 73.19 395 ASN A N 1
ATOM 2808 C CA . ASN A 1 395 ? 10.644 -11.918 -3.115 1.00 73.19 395 ASN A CA 1
ATOM 2809 C C . ASN A 1 395 ? 11.387 -11.543 -4.413 1.00 73.19 395 ASN A C 1
ATOM 2811 O O . ASN A 1 395 ? 11.042 -12.030 -5.490 1.00 73.19 395 ASN A O 1
ATOM 2815 N N . VAL A 1 396 ? 12.439 -10.722 -4.319 1.00 71.62 396 VAL A N 1
ATOM 2816 C CA . VAL A 1 396 ? 13.258 -10.356 -5.492 1.00 71.62 396 VAL A CA 1
ATOM 2817 C C . VAL A 1 396 ? 13.975 -11.601 -6.024 1.00 71.62 396 VAL A C 1
ATOM 2819 O O . VAL A 1 396 ? 14.464 -12.417 -5.249 1.00 71.62 396 VAL A O 1
ATOM 2822 N N . GLY A 1 397 ? 13.997 -11.770 -7.350 1.00 62.78 397 GLY A N 1
ATOM 2823 C CA . GLY A 1 397 ? 14.581 -12.948 -8.008 1.00 62.78 397 GLY A CA 1
ATOM 2824 C C . GLY A 1 397 ? 13.650 -14.167 -8.099 1.00 62.78 397 GLY A C 1
ATOM 2825 O O . GLY A 1 397 ? 14.035 -15.189 -8.671 1.00 62.78 397 GLY A O 1
ATOM 2826 N N . SER A 1 398 ? 12.425 -14.069 -7.573 1.00 68.62 398 SER A N 1
ATOM 2827 C CA . SER A 1 398 ? 11.361 -15.042 -7.831 1.00 68.62 398 SER A CA 1
ATOM 2828 C C . SER A 1 398 ? 10.750 -14.804 -9.214 1.00 68.62 398 SER A C 1
ATOM 2830 O O . SER A 1 398 ? 10.536 -13.661 -9.615 1.00 68.62 398 SER A O 1
ATOM 2832 N N . THR A 1 399 ? 10.430 -15.880 -9.933 1.00 69.81 399 THR A N 1
ATOM 2833 C CA . THR A 1 399 ? 9.636 -15.826 -11.177 1.00 69.81 399 THR A CA 1
ATOM 2834 C C . THR A 1 399 ? 8.130 -15.833 -10.923 1.00 69.81 399 THR A C 1
ATOM 2836 O O . THR A 1 399 ? 7.349 -15.781 -11.868 1.00 69.81 399 THR A O 1
ATOM 2839 N N . ASP A 1 400 ? 7.727 -15.941 -9.660 1.00 75.38 400 ASP A N 1
ATOM 2840 C CA . ASP A 1 400 ? 6.341 -16.032 -9.225 1.00 75.38 400 ASP A CA 1
ATOM 2841 C C . ASP A 1 400 ? 6.023 -14.916 -8.215 1.00 75.38 400 ASP A C 1
ATOM 2843 O O . ASP A 1 400 ? 6.831 -14.622 -7.326 1.00 75.38 400 ASP A O 1
ATOM 2847 N N . PHE A 1 401 ? 4.844 -14.310 -8.363 1.00 77.88 401 PHE A N 1
ATOM 2848 C CA . PHE A 1 401 ? 4.313 -13.255 -7.498 1.00 77.88 401 PHE A CA 1
ATOM 2849 C C . PHE A 1 401 ? 3.360 -13.792 -6.420 1.00 77.88 401 PHE A C 1
ATOM 2851 O O . PHE A 1 401 ? 2.810 -13.001 -5.646 1.00 77.88 401 PHE A O 1
ATOM 2858 N N . THR A 1 402 ? 3.159 -15.114 -6.349 1.00 84.50 402 THR A N 1
ATOM 2859 C CA . THR A 1 402 ? 2.310 -15.738 -5.331 1.00 84.50 402 THR A CA 1
ATOM 2860 C C . THR A 1 402 ? 2.813 -15.428 -3.912 1.00 84.50 402 THR A C 1
ATOM 2862 O O . THR A 1 402 ? 4.001 -15.570 -3.604 1.00 84.50 402 THR A O 1
ATOM 2865 N N . PRO A 1 403 ? 1.929 -15.016 -2.985 1.00 87.75 403 PRO A N 1
ATOM 2866 C CA . PRO A 1 403 ? 2.334 -14.724 -1.616 1.00 87.75 403 PRO A CA 1
ATOM 2867 C C . PRO A 1 403 ? 2.855 -15.959 -0.880 1.00 87.75 403 PRO A C 1
ATOM 2869 O O . PRO A 1 403 ? 2.256 -17.034 -0.936 1.00 87.75 403 PRO A O 1
ATOM 2872 N N . HIS A 1 404 ? 3.911 -15.788 -0.081 1.00 91.25 404 HIS A N 1
ATOM 2873 C CA . HIS A 1 404 ? 4.412 -16.865 0.770 1.00 91.25 404 HIS A CA 1
ATOM 2874 C C . HIS A 1 404 ? 3.335 -17.322 1.770 1.00 91.25 404 HIS A C 1
ATOM 2876 O O . HIS A 1 404 ? 2.515 -16.528 2.244 1.00 91.25 404 HIS A O 1
ATOM 2882 N N . VAL A 1 405 ? 3.351 -18.606 2.146 1.00 92.50 405 VAL A N 1
ATOM 2883 C CA . VAL A 1 405 ? 2.362 -19.183 3.078 1.00 92.50 405 VAL A CA 1
ATOM 2884 C C . VAL A 1 405 ? 2.347 -18.418 4.404 1.00 92.50 405 VAL A C 1
ATOM 2886 O O . VAL A 1 405 ? 1.280 -18.107 4.927 1.00 92.50 405 VAL A O 1
ATOM 2889 N N . VAL A 1 406 ? 3.524 -18.037 4.910 1.00 94.62 406 VAL A N 1
ATOM 2890 C CA . VAL A 1 406 ? 3.667 -17.226 6.135 1.00 94.62 406 VAL A CA 1
ATOM 2891 C C . VAL A 1 406 ? 2.990 -15.860 5.989 1.00 94.62 406 VAL A C 1
ATOM 2893 O O . VAL A 1 406 ? 2.285 -15.441 6.906 1.00 94.62 406 VAL A O 1
ATOM 2896 N N . THR A 1 407 ? 3.130 -15.200 4.834 1.00 94.44 407 THR A N 1
ATOM 2897 C CA . THR A 1 407 ? 2.440 -13.934 4.543 1.00 94.44 407 THR A CA 1
ATOM 2898 C C . THR A 1 407 ? 0.931 -14.122 4.563 1.00 94.44 407 THR A C 1
ATOM 2900 O O . THR A 1 407 ? 0.221 -13.325 5.170 1.00 94.44 407 THR A O 1
ATOM 2903 N N . SER A 1 408 ? 0.440 -15.198 3.947 1.00 95.25 408 SER A N 1
ATOM 2904 C CA . SER A 1 408 ? -0.991 -15.500 3.867 1.00 95.25 408 SER A CA 1
ATOM 2905 C C . SER A 1 408 ? -1.594 -15.805 5.238 1.00 95.25 408 SER A C 1
ATOM 2907 O O . SER A 1 408 ? -2.621 -15.236 5.600 1.00 95.25 408 SER A O 1
ATOM 2909 N N . VAL A 1 409 ? -0.927 -16.635 6.047 1.00 96.62 409 VAL A N 1
ATOM 2910 C CA . VAL A 1 409 ? -1.338 -16.906 7.434 1.00 96.62 409 VAL A CA 1
ATOM 2911 C C . VAL A 1 409 ? -1.315 -15.618 8.256 1.00 96.62 409 VAL A C 1
ATOM 2913 O O . VAL A 1 409 ? -2.287 -15.317 8.948 1.00 96.62 409 VAL A O 1
ATOM 2916 N N . GLY A 1 410 ? -0.245 -14.826 8.141 1.00 96.94 410 GLY A N 1
ATOM 2917 C CA . GLY A 1 410 ? -0.139 -13.525 8.794 1.00 96.94 410 GLY A CA 1
ATOM 2918 C C . GLY A 1 410 ? -1.294 -12.597 8.425 1.00 96.94 410 GLY A C 1
ATOM 2919 O O . GLY A 1 410 ? -1.915 -12.011 9.310 1.00 96.94 410 GLY A O 1
ATOM 2920 N N . MET A 1 411 ? -1.638 -12.520 7.137 1.00 97.00 411 MET A N 1
ATOM 2921 C CA . MET A 1 411 ? -2.712 -11.664 6.635 1.00 97.00 411 MET A CA 1
ATOM 2922 C C . MET A 1 411 ? -4.068 -12.074 7.211 1.00 97.00 411 MET A C 1
ATOM 2924 O O . MET A 1 411 ? -4.809 -11.229 7.711 1.00 97.00 411 MET A O 1
ATOM 2928 N N . VAL A 1 412 ? -4.368 -13.376 7.229 1.00 97.38 412 VAL A N 1
ATOM 2929 C CA . VAL A 1 412 ? -5.592 -13.904 7.850 1.00 97.38 412 VAL A CA 1
ATOM 2930 C C . VAL A 1 412 ? -5.647 -13.550 9.339 1.00 97.38 412 VAL A C 1
ATOM 2932 O O . VAL A 1 412 ? -6.675 -13.070 9.817 1.00 97.38 412 VAL A O 1
ATOM 2935 N N . VAL A 1 413 ? -4.545 -13.719 10.076 1.00 97.38 413 VAL A N 1
ATOM 2936 C CA . VAL A 1 413 ? -4.477 -13.376 11.508 1.00 97.38 413 VAL A CA 1
ATOM 2937 C C . VAL A 1 413 ? -4.696 -11.880 11.743 1.00 97.38 413 VAL A C 1
ATOM 2939 O O . VAL A 1 413 ? -5.424 -11.513 12.671 1.00 97.38 413 VAL A O 1
ATOM 2942 N N . VAL A 1 414 ? -4.118 -11.009 10.909 1.00 96.88 414 VAL A N 1
ATOM 2943 C CA . VAL A 1 414 ? -4.342 -9.558 10.989 1.00 96.88 414 VAL A CA 1
ATOM 2944 C C . VAL A 1 414 ? -5.804 -9.225 10.731 1.00 96.88 414 VAL A C 1
ATOM 2946 O O . VAL A 1 414 ? -6.396 -8.478 11.510 1.00 96.88 414 VAL A O 1
ATOM 2949 N N . LEU A 1 415 ? -6.411 -9.785 9.684 1.00 96.19 415 LEU A N 1
ATOM 2950 C CA . LEU A 1 415 ? -7.815 -9.546 9.353 1.00 96.19 415 LEU A CA 1
ATOM 2951 C C . LEU A 1 415 ? -8.738 -9.981 10.493 1.00 96.19 415 LEU A C 1
ATOM 2953 O O . LEU A 1 415 ? -9.554 -9.184 10.956 1.00 96.19 415 LEU A O 1
ATOM 2957 N N . VAL A 1 416 ? -8.559 -11.195 11.018 1.00 96.62 416 VAL A N 1
ATOM 2958 C CA . VAL A 1 416 ? -9.354 -11.707 12.145 1.00 96.62 416 VAL A CA 1
ATOM 2959 C C . VAL A 1 416 ? -9.171 -10.835 13.386 1.00 96.62 416 VAL A C 1
ATOM 2961 O O . VAL A 1 416 ? -10.159 -10.460 14.022 1.00 96.62 416 VAL A O 1
ATOM 2964 N N . SER A 1 417 ? -7.933 -10.460 13.716 1.00 95.50 417 SER A N 1
ATOM 2965 C CA . SER A 1 417 ? -7.635 -9.579 14.853 1.00 95.50 417 SER A CA 1
ATOM 2966 C C . SER A 1 417 ? -8.268 -8.197 14.686 1.00 95.50 417 SER A C 1
ATOM 2968 O O . SER A 1 417 ? -8.824 -7.650 15.637 1.00 95.50 417 SER A O 1
ATOM 2970 N N . THR A 1 418 ? -8.255 -7.651 13.470 1.00 93.06 418 THR A N 1
ATOM 2971 C CA . THR A 1 418 ? -8.835 -6.339 13.158 1.00 93.06 418 THR A CA 1
ATOM 2972 C C . THR A 1 418 ? -10.359 -6.372 13.228 1.00 93.06 418 THR A C 1
ATOM 2974 O O . THR A 1 418 ? -10.958 -5.515 13.874 1.00 93.06 418 THR A O 1
ATOM 2977 N N . CYS A 1 419 ? -10.998 -7.388 12.639 1.00 93.06 419 CYS A N 1
ATOM 2978 C CA . CYS A 1 419 ? -12.442 -7.601 12.730 1.00 93.06 419 CYS A CA 1
ATOM 2979 C C . CYS A 1 419 ? -12.883 -7.803 14.183 1.00 93.06 419 CYS A C 1
ATOM 2981 O O . CYS A 1 419 ? -13.821 -7.152 14.638 1.00 93.06 419 CYS A O 1
ATOM 2983 N N . THR A 1 420 ? -12.175 -8.646 14.939 1.00 92.75 420 THR A N 1
ATOM 2984 C CA . THR A 1 420 ? -12.468 -8.890 16.359 1.00 92.75 420 THR A CA 1
ATOM 2985 C C . THR A 1 420 ? -12.294 -7.613 17.179 1.00 92.75 420 THR A C 1
ATOM 2987 O O . THR A 1 420 ? -13.175 -7.252 17.957 1.00 92.75 420 THR A O 1
ATOM 2990 N N . GLY A 1 421 ? -11.196 -6.879 16.973 1.00 89.25 421 GLY A N 1
ATOM 2991 C CA . GLY A 1 421 ? -10.939 -5.594 17.623 1.00 89.25 421 GLY A CA 1
ATOM 2992 C C . GLY A 1 421 ? -12.011 -4.550 17.308 1.00 89.25 421 GLY A C 1
ATOM 2993 O O . GLY A 1 421 ? -12.472 -3.860 18.216 1.00 89.25 421 GLY A O 1
ATOM 2994 N N . ALA A 1 422 ? -12.466 -4.478 16.054 1.00 87.56 422 ALA A N 1
ATOM 2995 C CA . ALA A 1 422 ? -13.545 -3.589 15.636 1.00 87.56 422 ALA A CA 1
ATOM 2996 C C . ALA A 1 422 ? -14.875 -3.969 16.302 1.00 87.56 422 ALA A C 1
ATOM 2998 O O . ALA A 1 422 ? -15.535 -3.106 16.878 1.00 87.56 422 ALA A O 1
ATOM 2999 N N . VAL A 1 423 ? -15.247 -5.255 16.303 1.00 89.12 423 VAL A N 1
ATOM 3000 C CA . VAL A 1 423 ? -16.466 -5.740 16.972 1.00 89.12 423 VAL A CA 1
ATOM 3001 C C . VAL A 1 423 ? -16.436 -5.401 18.462 1.00 89.12 423 VAL A C 1
ATOM 3003 O O . VAL A 1 423 ? -17.383 -4.797 18.958 1.00 89.12 423 VAL A O 1
ATOM 3006 N N . LEU A 1 424 ? -15.335 -5.696 19.161 1.00 85.31 424 LEU A N 1
ATOM 3007 C CA . LEU A 1 424 ? -15.177 -5.376 20.586 1.00 85.31 424 LEU A CA 1
ATOM 3008 C C . LEU A 1 424 ? -15.244 -3.862 20.856 1.00 85.31 424 LEU A C 1
ATOM 3010 O O . LEU A 1 424 ? -15.842 -3.414 21.843 1.00 85.31 424 LEU A O 1
ATOM 3014 N N . ALA A 1 425 ? -14.671 -3.056 19.960 1.00 78.62 425 ALA A N 1
ATOM 3015 C CA . ALA A 1 425 ? -14.740 -1.602 20.026 1.00 78.62 425 ALA A CA 1
ATOM 3016 C C . ALA A 1 425 ? -16.179 -1.072 19.905 1.00 78.62 425 ALA A C 1
ATOM 3018 O O . ALA A 1 425 ? -16.505 -0.099 20.587 1.00 78.62 425 ALA A O 1
ATOM 3019 N N . PHE A 1 426 ? -17.033 -1.712 19.096 1.00 75.88 426 PHE A N 1
ATOM 3020 C CA . PHE A 1 426 ? -18.448 -1.353 18.950 1.00 75.88 426 PHE A CA 1
ATOM 3021 C C . PHE A 1 426 ? -19.334 -1.921 20.065 1.00 75.88 426 PHE A C 1
ATOM 3023 O O . PHE A 1 426 ? -20.242 -1.238 20.533 1.00 75.88 426 PHE A O 1
ATOM 3030 N N . THR A 1 427 ? -19.091 -3.147 20.536 1.00 76.94 427 THR A N 1
ATOM 3031 C CA . THR A 1 427 ? -19.917 -3.750 21.597 1.00 76.94 427 THR A CA 1
ATOM 3032 C C . THR A 1 427 ? -19.695 -3.085 22.950 1.00 76.94 427 THR A C 1
ATOM 3034 O O . THR A 1 427 ? -20.636 -2.969 23.730 1.00 76.94 427 THR A O 1
ATOM 3037 N N . SER A 1 428 ? -18.478 -2.598 23.215 1.00 60.69 428 SER A N 1
ATOM 3038 C CA . SER A 1 428 ? -18.171 -1.806 24.416 1.00 60.69 428 SER A CA 1
ATOM 3039 C C . SER A 1 428 ? -18.874 -0.443 24.466 1.00 60.69 428 SER A C 1
ATOM 3041 O O . SER A 1 428 ? -18.851 0.181 25.513 1.00 60.69 428 SER A O 1
ATOM 3043 N N . GLN A 1 429 ? -19.498 0.032 23.377 1.00 55.84 429 GLN A N 1
ATOM 3044 C CA . GLN A 1 429 ? -20.317 1.257 23.395 1.00 55.84 429 GLN A CA 1
ATOM 3045 C C . GLN A 1 429 ? -21.743 1.036 23.913 1.00 55.84 429 GLN A C 1
ATOM 3047 O O . GLN A 1 429 ? -22.443 2.008 24.170 1.00 55.84 429 GLN A O 1
ATOM 3052 N N . ARG A 1 430 ? -22.215 -0.216 23.988 1.00 50.03 430 ARG A N 1
ATOM 3053 C CA . ARG A 1 430 ? -23.612 -0.529 24.342 1.00 50.03 430 ARG A CA 1
ATOM 3054 C C . ARG A 1 430 ? -23.820 -0.920 25.806 1.00 50.03 430 ARG A C 1
ATOM 3056 O O . ARG A 1 430 ? -24.969 -1.088 26.203 1.00 50.03 430 ARG A O 1
ATOM 3063 N N . ARG A 1 431 ? -22.745 -1.137 26.561 1.00 43.00 431 ARG A N 1
ATOM 3064 C CA . ARG A 1 431 ? -22.776 -1.361 28.012 1.00 43.00 431 ARG A CA 1
ATOM 3065 C C . ARG A 1 431 ? -22.262 -0.110 28.686 1.00 43.00 431 ARG A C 1
ATOM 3067 O O . ARG A 1 431 ? -22.840 0.229 29.734 1.00 43.00 431 ARG A O 1
#

pLDDT: mean 74.8, std 22.04, range [27.56, 98.25]